Protein AF-A0A971LT02-F1 (afdb_monomer_lite)

Radius of gyration: 43.48 Å; chains: 1; bounding box: 93×45×174 Å

Sequence (520 aa):
MRKLTAHLLLLLALFTALALPALGEANARELEYAYLKASHAYLVTGEEVTIAVVVPDATGLTFEFNLYYTPDREQAQTFQGIDRQKQSDQGTYRFTPGQPGQYLVEVSVYDAAFRSLKLQSEPLYCYEPQAREDETTLPGKVIAIAREAGAQQLDGDFEMALWLHDWLTHNAEYDEPMTIHTPEGVLLRGEGVCESYALAYRILLHEVGIDNLYVTGYSRGQLHAWNLVRLGEDWVWVDPTWNDPVGGEEGYDYFGLNDDLLARDHDWSSSIVKPPSAQSLAYNLLLREGAQPFQDEAGLDLLLHAALGSQQPTLRYTYHGTDRHFDVHHSISQWMKQNSRLYFVDSYQDGGSRYAGQLSLTYQDMTGYTTFTDEASFTAHMDQLLSGKPAQVKMAYVGEDQFFDFGRFARDWLASNHRRHFISSYSYSYFPSSGEITLEYRDMTGYTSFASQQELDTLLAQALEDRPERLQLYYTGPDESFRLNRLLDDWLQAQRGVVGAAGGTYGSFEAALELSWRAP

Secondary structure (DSSP, 8-state):
-------------------PPPTT---TTT-S-BEEEESSSSEETTS-EEEEEE-S--TT-EEEEEEEEES-SSS---PEEEEEEEEES--EEEE---SSEEEEEEEEEE-TT--EEEEEPPPEEEE-GGGGG-TTSHHHHHHHHHHHHHHT---SHHHHHHHHHHHHHHS-EE-TT----STHIIIIISEE-HHHHHHHHHHHHHHTT--EEEEEEEETTEEEEEEEEEETTEEEEE-HHHHS-TTS----TTEEE-HHHHTTTEE-TT-SSBPPP----TT-HHHHTTPEEE-SHHHHHHHHHHHHHTT-SEEEEEE--S-TT--HHHHHHHHHHHHGGGGTEEEEEEEE-SSEEEEEEEE---TTPEEESSHHHHHHHHHHHHTT--SEEEEEE-SS-TT--HHHHHHHHHHHHTTTTTEEEEEEEEETTEEEEEEEE---TTPEEESSHHHHHHHHHHHHHH--SEEEEEE-SS-TT--HHHHHHHHHHHTTTTEEEEEEEE-SSEEEEEEEE---

Foldseek 3Di:
DDDDDDDDDDDDDPDPPPPPPPPDFDDQVPFLWWAWDKPALAAEAQDKIKIAIDTPDLPQKKKKKWKWWDQDAADDPDTDTDDIDPIDSDRMDMDGHHDFGWMKMKMWIAGPVRRTDIFIADTHGYDYPCLCVPCLHLNVLLVVVLVVLVVVVADFLLRSLVSLLCVQLVQADEPPVQRAQDLCQSRNVRYHHQNNSASVSSNNCVVNPWDKGWAWFFFQRHTHIFMWTQGPNFTFTARSRQQRDDPPFGRLLGWGHFPQQCVLGTDRVVISTGDNGGDDSPSRPLVVVPAAEAADLVRVLVQCCVCLVVPPQKHKHFYRHSHPPDAPVVSVVVSCLQCVLLSQWPDWDWDDDRGITMIGTDHDPCPQEDEDADPVRVVVVCVVVLVVVDQKHKYFHNYDDPQAAPVVSVVVVCVQQVLLSQWPDWDWDDDRGIIMIGTDGDDCVPEDEDADVVVVVVLLVVCLVVVDQKYKYFYRHRDPQAWVPVVVVVSCVVCVVFWPDWDFDDTRGITIIGTDTDDD

pLDDT: mean 90.92, std 13.29, range [29.22, 98.75]

Structure (mmCIF, N/CA/C/O backbone):
data_AF-A0A971LT02-F1
#
_entry.id   AF-A0A971LT02-F1
#
loop_
_atom_site.group_PDB
_atom_site.id
_atom_site.type_symbol
_atom_site.label_atom_id
_atom_site.label_alt_id
_atom_site.label_comp_id
_atom_site.label_asym_id
_atom_site.label_entity_id
_atom_site.label_seq_id
_atom_site.pdbx_PDB_ins_code
_atom_site.Cartn_x
_atom_site.Cartn_y
_atom_site.Cartn_z
_atom_site.occupancy
_atom_site.B_iso_or_equiv
_atom_site.auth_seq_id
_atom_site.auth_comp_id
_atom_site.auth_asym_id
_atom_site.auth_atom_id
_atom_site.pdbx_PDB_model_num
ATOM 1 N N . MET A 1 1 ? -18.877 27.291 -96.479 1.00 35.78 1 MET A N 1
ATOM 2 C CA . MET A 1 1 ? -18.669 25.975 -97.125 1.00 35.78 1 MET A CA 1
ATOM 3 C C . MET A 1 1 ? -18.198 24.973 -96.073 1.00 35.78 1 MET A C 1
ATOM 5 O O . MET A 1 1 ? -17.168 25.232 -95.481 1.00 35.78 1 MET A O 1
ATOM 9 N N . ARG A 1 2 ? -18.955 23.870 -95.897 1.00 35.94 2 ARG A N 1
ATOM 10 C CA . ARG A 1 2 ? -18.639 22.578 -95.219 1.00 35.94 2 ARG A CA 1
ATOM 11 C C . ARG A 1 2 ? -18.376 22.608 -93.690 1.00 35.94 2 ARG A C 1
ATOM 13 O O . ARG A 1 2 ? -17.389 23.172 -93.258 1.00 35.94 2 ARG A O 1
ATOM 20 N N . LYS A 1 3 ? -19.360 22.183 -92.870 1.00 34.78 3 LYS A N 1
ATOM 21 C CA . LYS A 1 3 ? -19.620 20.825 -92.279 1.00 34.78 3 LYS A CA 1
ATOM 22 C C . LYS A 1 3 ? -18.754 20.580 -91.015 1.00 34.78 3 LYS A C 1
ATOM 24 O O . LYS A 1 3 ? -17.547 20.542 -91.163 1.00 34.78 3 LYS A O 1
ATOM 29 N N . LEU A 1 4 ? -19.247 20.627 -89.766 1.00 39.59 4 LEU A N 1
ATOM 30 C CA . LEU A 1 4 ? -20.171 19.752 -88.993 1.00 39.59 4 LEU A CA 1
ATOM 31 C C . LEU A 1 4 ? -19.648 18.321 -88.717 1.00 39.59 4 LEU A C 1
ATOM 33 O O . LEU A 1 4 ? -19.693 17.512 -89.636 1.00 39.59 4 LEU A O 1
ATOM 37 N N . THR A 1 5 ? -19.244 18.050 -87.457 1.00 36.59 5 THR A N 1
ATOM 38 C CA . THR A 1 5 ? -19.287 16.776 -86.669 1.00 36.59 5 THR A CA 1
ATOM 39 C C . THR A 1 5 ? -18.706 17.057 -85.255 1.00 36.59 5 THR A C 1
ATOM 41 O O . THR A 1 5 ? -17.577 17.524 -85.186 1.00 36.59 5 THR A O 1
ATOM 44 N N . ALA A 1 6 ? -19.499 17.076 -84.161 1.00 35.03 6 ALA A N 1
ATOM 45 C CA . ALA A 1 6 ? -19.836 15.954 -83.235 1.00 35.03 6 ALA A CA 1
ATOM 46 C C . ALA A 1 6 ? -18.673 15.617 -82.254 1.00 35.03 6 ALA A C 1
ATOM 48 O O . ALA A 1 6 ? -17.568 15.462 -82.743 1.00 35.03 6 ALA A O 1
ATOM 49 N N . HIS A 1 7 ? -18.737 15.490 -80.913 1.00 36.12 7 HIS A N 1
ATOM 50 C CA . HIS A 1 7 ? -19.724 15.352 -79.810 1.00 36.12 7 HIS A CA 1
ATOM 51 C C . HIS A 1 7 ? -19.046 15.890 -78.510 1.00 36.12 7 HIS A C 1
ATOM 53 O O . HIS A 1 7 ? -17.826 15.849 -78.421 1.00 36.12 7 HIS A O 1
ATOM 59 N N . LEU A 1 8 ? -19.697 16.600 -77.579 1.00 31.38 8 LEU A N 1
ATOM 60 C CA . LEU A 1 8 ? -20.540 16.160 -76.445 1.00 31.38 8 LEU A CA 1
ATOM 61 C C . LEU A 1 8 ? -19.891 15.159 -75.445 1.00 31.38 8 LEU A C 1
ATOM 63 O O . LEU A 1 8 ? -19.626 14.021 -75.807 1.00 31.38 8 LEU A O 1
ATOM 67 N N . LEU A 1 9 ? -19.807 15.610 -74.176 1.00 31.17 9 LEU A N 1
ATOM 68 C CA . LEU A 1 9 ? -19.635 14.898 -72.886 1.00 31.17 9 LEU A CA 1
ATOM 69 C C . LEU A 1 9 ? -18.238 14.385 -72.469 1.00 31.17 9 LEU A C 1
ATOM 71 O O . LEU A 1 9 ? -17.838 13.285 -72.824 1.00 31.17 9 LEU A O 1
ATOM 75 N N . LEU A 1 10 ? -17.617 15.086 -71.508 1.00 29.22 10 LEU A N 1
ATOM 76 C CA . LEU A 1 10 ? -17.350 14.473 -70.199 1.00 29.22 10 LEU A CA 1
ATOM 77 C C . LEU A 1 10 ? -17.425 15.529 -69.082 1.00 29.22 10 LEU A C 1
ATOM 79 O O . LEU A 1 10 ? -16.586 16.418 -68.953 1.00 29.22 10 LEU A O 1
ATOM 83 N N . LEU A 1 11 ? -18.509 15.430 -68.320 1.00 31.59 11 LEU A N 1
ATOM 84 C CA . LEU A 1 11 ? -18.728 16.044 -67.019 1.00 31.59 11 LEU A CA 1
ATOM 85 C C . LEU A 1 11 ? -17.954 15.234 -65.965 1.00 31.59 11 LEU A C 1
ATOM 87 O O . LEU A 1 11 ? -17.916 14.012 -66.053 1.00 31.59 11 LEU A O 1
ATOM 91 N N . LEU A 1 12 ? -17.478 15.929 -64.930 1.00 37.66 12 LEU A N 1
ATOM 92 C CA . LEU A 1 12 ? -17.305 15.411 -63.567 1.00 37.66 12 LEU A CA 1
ATOM 93 C C . LEU A 1 12 ? -16.215 14.337 -63.334 1.00 37.66 12 LEU A C 1
ATOM 95 O O . LEU A 1 12 ? -16.473 13.142 -63.377 1.00 37.66 12 LEU A O 1
ATOM 99 N N . ALA A 1 13 ? -15.021 14.779 -62.931 1.00 34.62 13 ALA A N 1
ATOM 100 C CA . ALA A 1 13 ? -14.135 14.007 -62.050 1.00 34.62 13 ALA A CA 1
ATOM 101 C C . ALA A 1 13 ? -13.183 14.950 -61.291 1.00 34.62 13 ALA A C 1
ATOM 103 O O . ALA A 1 13 ? -11.966 14.868 -61.407 1.00 34.62 13 ALA A O 1
ATOM 104 N N . LEU A 1 14 ? -13.756 15.886 -60.530 1.00 39.66 14 LEU A N 1
ATOM 105 C CA . LEU A 1 14 ? -13.057 16.554 -59.431 1.00 39.66 14 LEU A CA 1
ATOM 106 C C . LEU A 1 14 ? -13.719 16.084 -58.130 1.00 39.66 14 LEU A C 1
ATOM 108 O O . LEU A 1 14 ? -14.476 16.806 -57.493 1.00 39.66 14 LEU A O 1
ATOM 112 N N . PHE A 1 15 ? -13.498 14.817 -57.795 1.00 38.84 15 PHE A N 1
ATOM 113 C CA . PHE A 1 15 ? -13.617 14.350 -56.422 1.00 38.84 15 PHE A CA 1
ATOM 114 C C . PHE A 1 15 ? -12.191 14.099 -55.958 1.00 38.84 15 PHE A C 1
ATOM 116 O O . PHE A 1 15 ? -11.559 13.115 -56.335 1.00 38.84 15 PHE A O 1
ATOM 123 N N . THR A 1 16 ? -11.669 15.033 -55.167 1.00 39.34 16 THR A N 1
ATOM 124 C CA . THR A 1 16 ? -10.639 14.727 -54.182 1.00 39.34 16 THR A CA 1
ATOM 125 C C . THR A 1 16 ? -11.177 13.575 -53.347 1.00 39.34 16 THR A C 1
ATOM 127 O O . THR A 1 16 ? -12.065 13.769 -52.515 1.00 39.34 16 THR A O 1
ATOM 130 N N . ALA A 1 17 ? -10.689 12.366 -53.607 1.00 37.88 17 ALA A N 1
ATOM 131 C CA . ALA A 1 17 ? -10.795 11.290 -52.648 1.00 37.88 17 ALA A CA 1
ATOM 132 C C . ALA A 1 17 ? -9.966 11.724 -51.433 1.00 37.88 17 ALA A C 1
ATOM 134 O O . ALA A 1 17 ? -8.758 11.518 -51.380 1.00 37.88 17 ALA A O 1
ATOM 135 N N . LEU A 1 18 ? -10.616 12.385 -50.472 1.00 42.81 18 LEU A N 1
ATOM 136 C CA . LEU A 1 18 ? -10.264 12.194 -49.075 1.00 42.81 18 LEU A CA 1
ATOM 137 C C . LEU A 1 18 ? -10.472 10.700 -48.844 1.00 42.81 18 LEU A C 1
ATOM 139 O O . LEU A 1 18 ? -11.602 10.247 -48.662 1.00 42.81 18 LEU A O 1
ATOM 143 N N . ALA A 1 19 ? -9.396 9.933 -49.005 1.00 43.91 19 ALA A N 1
ATOM 144 C CA . ALA A 1 19 ? -9.361 8.554 -48.577 1.00 43.91 19 ALA A CA 1
ATOM 145 C C . ALA A 1 19 ? -9.644 8.584 -47.074 1.00 43.91 19 ALA A C 1
ATOM 147 O O . ALA A 1 19 ? -8.804 8.987 -46.273 1.00 43.91 19 ALA A O 1
ATOM 148 N N . LEU A 1 20 ? -10.877 8.244 -46.705 1.00 45.66 20 LEU A N 1
ATOM 149 C CA . LEU A 1 20 ? -11.132 7.687 -45.388 1.00 45.66 20 LEU A CA 1
ATOM 150 C C . LEU A 1 20 ? -10.167 6.500 -45.265 1.00 45.66 20 LEU A C 1
ATOM 152 O O . LEU A 1 20 ? -10.163 5.682 -46.194 1.00 45.66 20 LEU A O 1
ATOM 156 N N . PRO A 1 21 ? -9.326 6.421 -44.216 1.00 42.44 21 PRO A N 1
ATOM 157 C CA . PRO A 1 21 ? -8.457 5.267 -44.043 1.00 42.44 21 PRO A CA 1
ATOM 158 C C . PRO A 1 21 ? -9.339 4.023 -44.093 1.00 42.44 21 PRO A C 1
ATOM 160 O O . PRO A 1 21 ? -10.417 3.987 -43.484 1.00 42.44 21 PRO A O 1
ATOM 163 N N . ALA A 1 22 ? -8.935 3.050 -44.907 1.00 49.59 22 ALA A N 1
ATOM 164 C CA . ALA A 1 22 ? -9.653 1.793 -44.984 1.00 49.59 22 ALA A CA 1
ATOM 165 C C . ALA A 1 22 ? -9.734 1.216 -43.564 1.00 49.59 22 ALA A C 1
ATOM 167 O O . ALA A 1 22 ? -8.750 1.238 -42.825 1.00 49.59 22 ALA A O 1
ATOM 168 N N . LEU A 1 23 ? -10.915 0.736 -43.165 1.00 44.09 23 LEU A N 1
ATOM 169 C CA . LEU A 1 23 ? -11.088 -0.031 -41.932 1.00 44.09 23 LEU A CA 1
ATOM 170 C C . LEU A 1 23 ? -10.032 -1.151 -41.919 1.00 44.09 23 LEU A C 1
ATOM 172 O O . LEU A 1 23 ? -10.142 -2.089 -42.706 1.00 44.09 23 LEU A O 1
ATOM 176 N N . GLY A 1 24 ? -9.000 -1.014 -41.080 1.00 59.34 24 GLY A N 1
ATOM 177 C CA . GLY A 1 24 ? -7.884 -1.962 -40.978 1.00 59.34 24 GLY A CA 1
ATOM 178 C C . GLY A 1 24 ? -6.489 -1.440 -41.355 1.00 59.34 24 GLY A C 1
ATOM 179 O O . GLY A 1 24 ? -5.542 -2.209 -41.249 1.00 59.34 24 GLY A O 1
ATOM 180 N N . GLU A 1 25 ? -6.311 -0.180 -41.771 1.00 70.56 25 GLU A N 1
ATOM 181 C CA . GLU A 1 25 ? -4.960 0.397 -41.909 1.00 70.56 25 GLU A CA 1
ATOM 182 C C . GLU A 1 25 ? -4.381 0.796 -40.543 1.00 70.56 25 GLU A C 1
ATOM 184 O O . GLU A 1 25 ? -5.014 1.537 -39.785 1.00 70.56 25 GLU A O 1
ATOM 189 N N . ALA A 1 26 ? -3.160 0.337 -40.247 1.00 81.75 26 ALA A N 1
ATOM 190 C CA . ALA A 1 26 ? -2.433 0.716 -39.040 1.00 81.75 26 ALA A CA 1
ATOM 191 C C . ALA A 1 26 ? -2.307 2.247 -38.932 1.00 81.75 26 ALA A C 1
ATOM 193 O O . ALA A 1 26 ? -2.040 2.944 -39.915 1.00 81.75 26 ALA A O 1
ATOM 194 N N . ASN A 1 27 ? -2.501 2.779 -37.725 1.00 91.50 27 ASN A N 1
ATOM 195 C CA . ASN A 1 27 ? -2.285 4.188 -37.419 1.00 91.50 27 ASN A CA 1
ATOM 196 C C . ASN A 1 27 ? -1.103 4.307 -36.463 1.00 91.50 27 ASN A C 1
ATOM 198 O O . ASN A 1 27 ? -1.223 3.960 -35.289 1.00 91.50 27 ASN A O 1
ATOM 202 N N . ALA A 1 28 ? 0.024 4.826 -36.956 1.00 92.12 28 ALA A N 1
ATOM 203 C CA . ALA A 1 28 ? 1.266 4.885 -36.184 1.00 92.12 28 ALA A CA 1
ATOM 204 C C . ALA A 1 28 ? 1.113 5.664 -34.862 1.00 92.12 28 ALA A C 1
ATOM 206 O O . ALA A 1 28 ? 1.788 5.355 -33.887 1.00 92.12 28 ALA A O 1
ATOM 207 N N . ARG A 1 29 ? 0.199 6.645 -34.794 1.00 91.88 29 ARG A N 1
ATOM 208 C CA . ARG A 1 29 ? -0.047 7.454 -33.582 1.00 91.88 29 ARG A CA 1
ATOM 209 C C . ARG A 1 29 ? -0.975 6.781 -32.571 1.00 91.88 29 ARG A C 1
ATOM 211 O O . ARG A 1 29 ? -0.950 7.120 -31.390 1.00 91.88 29 ARG A O 1
ATOM 218 N N . GLU A 1 30 ? -1.790 5.839 -33.030 1.00 93.19 30 GLU A N 1
ATOM 219 C CA . GLU A 1 30 ? -2.814 5.160 -32.226 1.00 93.19 30 GLU A CA 1
ATOM 220 C C . GLU A 1 30 ? -2.427 3.718 -31.876 1.00 93.19 30 GLU A C 1
ATOM 222 O O . GLU A 1 30 ? -3.235 3.014 -31.283 1.00 93.19 30 GLU A O 1
ATOM 227 N N . LEU A 1 31 ? -1.195 3.286 -32.186 1.00 95.12 31 LEU A N 1
ATOM 228 C CA . LEU A 1 31 ? -0.654 1.989 -31.756 1.00 95.12 31 LEU A CA 1
ATOM 229 C C . LEU A 1 31 ? -0.869 1.793 -30.258 1.00 95.12 31 LEU A C 1
ATOM 231 O O . LEU A 1 31 ? -0.596 2.716 -29.505 1.00 95.12 31 LEU A O 1
ATOM 235 N N . GLU A 1 32 ? -1.328 0.626 -29.818 1.00 95.31 32 GLU A N 1
ATOM 236 C CA . GLU A 1 32 ? -1.557 0.363 -28.390 1.00 95.31 32 GLU A CA 1
ATOM 237 C C . GLU A 1 32 ? -0.274 0.570 -27.572 1.00 95.31 32 GLU A C 1
ATOM 239 O O . GLU A 1 32 ? -0.265 1.342 -26.618 1.00 95.31 32 GLU A O 1
ATOM 244 N N . TYR A 1 33 ? 0.831 -0.008 -28.046 1.00 97.38 33 TYR A N 1
ATOM 245 C CA . TYR A 1 33 ? 2.179 0.208 -27.534 1.00 97.38 33 TYR A CA 1
ATOM 246 C C . TYR A 1 33 ? 3.191 0.296 -28.681 1.00 97.38 33 TYR A C 1
ATOM 248 O O . TYR A 1 33 ? 2.950 -0.176 -29.795 1.00 97.38 33 TYR A O 1
ATOM 256 N N . ALA A 1 34 ? 4.330 0.921 -28.411 1.00 98.19 34 ALA A N 1
ATOM 257 C CA . ALA A 1 34 ? 5.458 1.026 -29.321 1.00 98.19 34 ALA A CA 1
ATOM 258 C C . ALA A 1 34 ? 6.726 1.372 -28.529 1.00 98.19 34 ALA A C 1
ATOM 260 O O . ALA A 1 34 ? 6.817 2.449 -27.942 1.00 98.19 34 ALA A O 1
ATOM 261 N N . TYR A 1 35 ? 7.714 0.484 -28.508 1.00 98.12 35 TYR A N 1
ATOM 262 C CA . TYR A 1 35 ? 8.966 0.704 -27.775 1.00 98.12 35 TYR A CA 1
ATOM 263 C C . TYR A 1 35 ? 10.154 0.044 -28.477 1.00 98.12 35 TYR A C 1
ATOM 265 O O . TYR A 1 35 ? 9.989 -0.686 -29.458 1.00 98.12 35 TYR A O 1
ATOM 273 N N . LEU A 1 36 ? 11.364 0.327 -27.994 1.00 97.88 36 LEU A N 1
ATOM 274 C CA . LEU A 1 36 ? 12.599 -0.245 -28.521 1.00 97.88 36 LEU A CA 1
ATOM 275 C C . LEU A 1 36 ? 13.114 -1.337 -27.582 1.00 97.88 36 LEU A C 1
ATOM 277 O O . LEU A 1 36 ? 13.186 -1.137 -26.374 1.00 97.88 36 LEU A O 1
ATOM 281 N N . LYS A 1 37 ? 13.498 -2.487 -28.141 1.00 96.88 37 LYS A N 1
ATOM 282 C CA . LYS A 1 37 ? 14.167 -3.571 -27.415 1.00 96.88 37 LYS A CA 1
ATOM 283 C C . LYS A 1 37 ? 15.601 -3.706 -27.911 1.00 96.88 37 LYS A C 1
ATOM 285 O O . LYS A 1 37 ? 15.829 -4.042 -29.075 1.00 96.88 37 LYS A O 1
ATOM 290 N N . ALA A 1 38 ? 16.555 -3.441 -27.023 1.00 96.19 38 ALA A N 1
ATOM 291 C CA . ALA A 1 38 ? 17.975 -3.640 -27.277 1.00 96.19 38 ALA A CA 1
ATOM 292 C C . ALA A 1 38 ? 18.403 -5.076 -26.938 1.00 96.19 38 ALA A C 1
ATOM 294 O O . ALA A 1 38 ? 17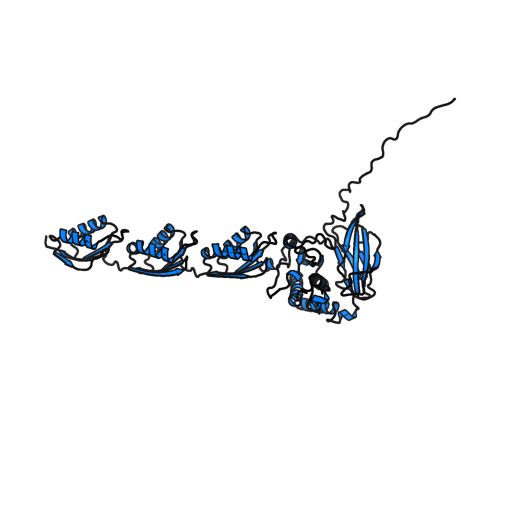.924 -5.674 -25.971 1.00 96.19 38 ALA A O 1
ATOM 295 N N . SER A 1 39 ? 19.334 -5.624 -27.723 1.00 96.56 39 SER A N 1
ATOM 296 C CA . SER A 1 39 ? 19.889 -6.963 -27.490 1.00 96.56 39 SER A CA 1
ATOM 297 C C . SER A 1 39 ? 20.814 -7.052 -26.271 1.00 96.56 39 SER A C 1
ATOM 299 O O . SER A 1 39 ? 21.083 -8.156 -25.815 1.00 96.56 39 SER A O 1
ATOM 301 N N . HIS A 1 40 ? 21.296 -5.921 -25.752 1.00 93.31 40 HIS A N 1
ATOM 302 C CA . HIS A 1 40 ? 22.217 -5.848 -24.617 1.00 93.31 40 HIS A CA 1
ATOM 303 C C . HIS A 1 40 ? 21.789 -4.738 -23.647 1.00 93.31 40 HIS A C 1
ATOM 305 O O . HIS A 1 40 ? 21.244 -3.724 -24.088 1.00 93.31 40 HIS A O 1
ATOM 311 N N . ALA A 1 41 ? 22.050 -4.926 -22.349 1.00 90.00 41 ALA A N 1
ATOM 312 C CA . ALA A 1 41 ? 21.754 -3.951 -21.294 1.00 90.00 41 ALA A CA 1
ATOM 313 C C . ALA A 1 41 ? 22.673 -2.718 -21.361 1.00 90.00 41 ALA A C 1
ATOM 315 O O . ALA A 1 41 ? 22.250 -1.587 -21.153 1.00 90.00 41 ALA A O 1
ATOM 316 N N . TYR A 1 42 ? 23.936 -2.954 -21.701 1.00 95.31 42 TYR A N 1
ATOM 317 C CA . TYR A 1 42 ? 24.972 -1.969 -21.990 1.00 95.31 42 TYR A CA 1
ATOM 318 C C . TYR A 1 42 ? 25.759 -2.457 -23.211 1.00 95.31 42 TYR A C 1
ATOM 320 O O . TYR A 1 42 ? 25.639 -3.610 -23.626 1.00 95.31 42 TYR A O 1
ATOM 328 N N . LEU A 1 43 ? 26.562 -1.591 -23.819 1.00 97.06 43 LEU A N 1
ATOM 329 C CA . LEU A 1 43 ? 27.290 -1.919 -25.041 1.00 97.06 43 LEU A CA 1
ATOM 330 C C . LEU A 1 43 ? 28.758 -2.235 -24.753 1.00 97.06 43 LEU A C 1
ATOM 332 O O . LEU A 1 43 ? 29.376 -1.663 -23.852 1.00 97.06 43 LEU A O 1
ATOM 336 N N . VAL A 1 44 ? 29.350 -3.078 -25.594 1.00 97.44 44 VAL A N 1
ATOM 337 C CA . VAL A 1 44 ? 30.790 -3.339 -25.603 1.00 97.44 44 VAL A CA 1
ATOM 338 C C . VAL A 1 44 ? 31.342 -3.130 -27.003 1.00 97.44 44 VAL A C 1
ATOM 340 O O . VAL A 1 44 ? 30.727 -3.533 -27.992 1.00 97.44 44 VAL A O 1
ATOM 343 N N . THR A 1 45 ? 32.481 -2.447 -27.092 1.00 97.81 45 THR A N 1
ATOM 344 C CA . THR A 1 45 ? 33.137 -2.153 -28.369 1.00 97.81 45 THR A CA 1
ATOM 345 C C . THR A 1 45 ? 33.401 -3.438 -29.158 1.00 97.81 45 THR A C 1
ATOM 347 O O . THR A 1 45 ? 33.851 -4.453 -28.626 1.00 97.81 45 THR A O 1
ATOM 350 N N . GLY A 1 46 ? 33.096 -3.406 -30.457 1.00 97.31 46 GLY A N 1
ATOM 351 C CA . GLY A 1 46 ? 33.289 -4.552 -31.351 1.00 97.31 46 GLY A CA 1
ATOM 352 C C . GLY A 1 46 ? 32.193 -5.627 -31.317 1.00 97.31 46 GLY A C 1
ATOM 353 O O . GLY A 1 46 ? 32.235 -6.525 -32.158 1.00 97.31 46 GLY A O 1
ATOM 354 N N . GLU A 1 47 ? 31.195 -5.536 -30.434 1.00 97.62 47 GLU A N 1
ATOM 355 C CA . GLU A 1 47 ? 30.058 -6.469 -30.403 1.00 97.62 47 GLU A CA 1
ATOM 356 C C . GLU A 1 47 ? 28.857 -5.936 -31.194 1.00 97.62 47 GLU A C 1
ATOM 358 O O . GLU A 1 47 ? 28.515 -4.759 -31.121 1.00 97.62 47 GLU A O 1
ATOM 363 N N . GLU A 1 48 ? 28.202 -6.783 -31.993 1.00 97.94 48 GLU A N 1
ATOM 364 C CA . GLU A 1 48 ? 27.010 -6.367 -32.741 1.00 97.94 48 GLU A CA 1
ATOM 365 C C . GLU A 1 48 ? 25.817 -6.161 -31.799 1.00 97.94 48 GLU A C 1
ATOM 367 O O . GLU A 1 48 ? 25.461 -7.033 -31.009 1.00 97.94 48 GLU A O 1
ATOM 372 N N . VAL A 1 49 ? 25.157 -5.016 -31.934 1.00 98.00 49 VAL A N 1
ATOM 373 C CA . VAL A 1 49 ? 23.958 -4.633 -31.192 1.00 98.00 49 VAL A CA 1
ATOM 374 C C . VAL A 1 49 ? 22.778 -4.639 -32.150 1.00 98.00 49 VAL A C 1
ATOM 376 O O . VAL A 1 49 ? 22.862 -4.096 -33.251 1.00 98.00 49 VAL A O 1
ATOM 379 N N . THR A 1 50 ? 21.661 -5.230 -31.729 1.00 98.31 50 THR A N 1
ATOM 380 C CA . THR A 1 50 ? 20.384 -5.138 -32.448 1.00 98.31 50 THR A CA 1
ATOM 381 C C . THR A 1 50 ? 19.393 -4.317 -31.636 1.00 98.31 50 THR A C 1
ATOM 383 O O . THR A 1 50 ? 19.172 -4.603 -30.460 1.00 98.31 50 THR A O 1
ATOM 386 N N . ILE A 1 51 ? 18.764 -3.338 -32.283 1.00 98.12 51 ILE A N 1
ATOM 387 C CA . ILE A 1 51 ? 17.601 -2.612 -31.772 1.00 98.12 51 ILE A CA 1
ATOM 388 C C . ILE A 1 51 ? 16.385 -3.040 -32.586 1.00 98.12 51 ILE A C 1
ATOM 390 O O . ILE A 1 51 ? 16.388 -2.921 -33.812 1.00 98.12 51 ILE A O 1
ATOM 394 N N . ALA A 1 52 ? 15.352 -3.542 -31.918 1.00 98.25 52 ALA A N 1
ATOM 395 C CA . ALA A 1 52 ? 14.091 -3.930 -32.538 1.00 98.25 52 ALA A CA 1
ATOM 396 C C . ALA A 1 52 ? 12.958 -3.005 -32.083 1.00 98.25 52 ALA A C 1
ATOM 398 O O . ALA A 1 52 ? 12.855 -2.688 -30.899 1.00 98.25 52 ALA A O 1
ATOM 399 N N . VAL A 1 53 ? 12.097 -2.601 -33.015 1.00 98.44 53 VAL A N 1
ATOM 400 C CA . VAL A 1 53 ? 10.840 -1.916 -32.700 1.00 98.44 53 VAL A CA 1
ATOM 401 C C . VAL A 1 53 ? 9.797 -2.965 -32.342 1.00 98.44 53 VAL A C 1
ATOM 403 O O . VAL A 1 53 ? 9.549 -3.889 -33.119 1.00 98.44 53 VAL A O 1
ATOM 406 N N . VAL A 1 54 ? 9.178 -2.815 -31.176 1.00 98.19 54 VAL A N 1
ATOM 407 C CA . VAL A 1 54 ? 8.131 -3.712 -30.685 1.00 98.19 54 VAL A CA 1
ATOM 408 C C . VAL A 1 54 ? 6.795 -2.981 -30.720 1.00 98.19 54 VAL A C 1
ATOM 410 O O . VAL A 1 54 ? 6.645 -1.936 -30.095 1.00 98.19 54 VAL A O 1
ATOM 413 N N . VAL A 1 55 ? 5.841 -3.531 -31.473 1.00 97.38 55 VAL A N 1
ATOM 414 C CA . VAL A 1 55 ? 4.478 -3.013 -31.694 1.00 97.38 55 VAL A CA 1
ATOM 415 C C . VAL A 1 55 ? 3.482 -4.186 -31.745 1.00 97.38 55 VAL A C 1
ATOM 417 O O . VAL A 1 55 ? 3.925 -5.316 -31.967 1.00 97.38 55 VAL A O 1
ATOM 420 N N . PRO A 1 56 ? 2.164 -3.960 -31.567 1.00 95.50 56 PRO A N 1
ATOM 421 C CA . PRO A 1 56 ? 1.153 -5.019 -31.657 1.00 95.50 56 PRO A CA 1
ATOM 422 C C . PRO A 1 56 ? 1.118 -5.714 -33.021 1.00 95.50 56 PRO A C 1
ATOM 424 O O . PRO A 1 56 ? 1.058 -6.938 -33.104 1.00 95.50 56 PRO A O 1
ATOM 427 N N . ASP A 1 57 ? 1.178 -4.923 -34.094 1.00 93.12 57 ASP A N 1
ATOM 428 C CA . ASP A 1 57 ? 1.220 -5.391 -35.477 1.00 93.12 57 ASP A CA 1
ATOM 429 C C . ASP A 1 57 ? 2.081 -4.432 -36.307 1.00 93.12 57 ASP A C 1
ATOM 431 O O . ASP A 1 57 ? 1.837 -3.225 -36.346 1.00 93.12 57 ASP A O 1
ATOM 435 N N . ALA A 1 58 ? 3.114 -4.971 -36.954 1.00 93.38 58 ALA A N 1
ATOM 436 C CA . ALA A 1 58 ? 4.019 -4.210 -37.813 1.00 93.38 58 ALA A CA 1
ATOM 437 C C . ALA A 1 58 ? 3.530 -4.121 -39.271 1.00 93.38 58 ALA A C 1
ATOM 439 O O . ALA A 1 58 ? 4.166 -3.464 -40.098 1.00 93.38 58 ALA A O 1
ATOM 440 N N . THR A 1 59 ? 2.424 -4.787 -39.614 1.00 92.62 59 THR A N 1
ATOM 441 C CA . THR A 1 59 ? 1.902 -4.849 -40.981 1.00 92.62 59 THR A CA 1
ATOM 442 C C . THR A 1 59 ? 1.587 -3.452 -41.514 1.00 92.62 59 THR A C 1
ATOM 444 O O . THR A 1 59 ? 0.783 -2.710 -40.956 1.00 92.62 59 THR A O 1
ATOM 447 N N . GLY A 1 60 ? 2.220 -3.088 -42.633 1.00 91.81 60 GLY A N 1
ATOM 448 C CA . GLY A 1 60 ? 2.028 -1.783 -43.273 1.00 91.81 60 GLY A CA 1
ATOM 449 C C . GLY A 1 60 ? 2.758 -0.619 -42.595 1.00 91.81 60 GLY A C 1
ATOM 450 O O . GLY A 1 60 ? 2.608 0.518 -43.047 1.00 91.81 60 GLY A O 1
ATOM 451 N N . LEU A 1 61 ? 3.558 -0.882 -41.556 1.00 96.75 61 LEU A N 1
ATOM 452 C CA . LEU A 1 61 ? 4.447 0.106 -40.954 1.00 96.75 61 LEU A CA 1
ATOM 453 C C . LEU A 1 61 ? 5.817 0.106 -41.638 1.00 96.75 61 LEU A C 1
ATOM 455 O O . LEU A 1 61 ? 6.291 -0.904 -42.157 1.00 96.75 61 LEU A O 1
ATOM 459 N N . THR A 1 62 ? 6.467 1.264 -41.615 1.00 97.88 62 THR A N 1
ATOM 460 C CA . THR A 1 62 ? 7.859 1.429 -42.048 1.00 97.88 62 THR A CA 1
ATOM 461 C C . THR A 1 62 ? 8.642 2.229 -41.017 1.00 97.88 62 THR A C 1
ATOM 463 O O . THR A 1 62 ? 8.076 3.020 -40.264 1.00 97.88 62 THR A O 1
ATOM 466 N N . PHE A 1 63 ? 9.953 2.024 -40.982 1.00 98.31 63 PHE A N 1
ATOM 467 C CA . PHE A 1 63 ? 10.819 2.449 -39.892 1.00 98.31 63 PHE A CA 1
ATOM 468 C C . PHE A 1 63 ? 12.062 3.137 -40.441 1.00 98.31 63 PHE A C 1
ATOM 470 O O . PHE A 1 63 ? 12.718 2.627 -41.352 1.00 98.31 63 PHE A O 1
ATOM 477 N N . GLU A 1 64 ? 12.391 4.290 -39.871 1.00 98.50 64 GLU A N 1
ATOM 478 C CA . GLU A 1 64 ? 13.647 4.998 -40.103 1.00 98.50 64 GLU A CA 1
ATOM 479 C C . GLU A 1 64 ? 14.407 5.126 -38.786 1.00 98.50 64 GLU A C 1
ATOM 481 O O . GLU A 1 64 ? 13.853 5.654 -37.824 1.00 98.50 64 GLU A O 1
ATOM 486 N N . PHE A 1 65 ? 15.666 4.683 -38.764 1.00 98.69 65 PHE A N 1
ATOM 487 C CA . PHE A 1 65 ? 16.517 4.715 -37.575 1.00 98.69 65 PHE A CA 1
ATOM 488 C C . PHE A 1 65 ? 17.643 5.724 -37.755 1.00 98.69 65 PHE A C 1
ATOM 490 O O . PHE A 1 65 ? 18.276 5.768 -38.812 1.00 98.69 65 PHE A O 1
ATOM 497 N N . ASN A 1 66 ? 17.934 6.477 -36.701 1.00 98.38 66 ASN A N 1
ATOM 498 C CA . ASN A 1 66 ? 19.099 7.344 -36.603 1.00 98.38 66 ASN A CA 1
ATOM 499 C C . ASN A 1 66 ? 19.905 6.936 -35.368 1.00 98.38 66 ASN A C 1
ATOM 501 O O . ASN A 1 66 ? 19.352 6.826 -34.273 1.00 98.38 66 ASN A O 1
ATOM 505 N N . LEU A 1 67 ? 21.203 6.713 -35.557 1.00 98.31 67 LEU A N 1
ATOM 506 C CA . LEU A 1 67 ? 22.141 6.415 -34.484 1.00 98.31 67 LEU A CA 1
ATOM 507 C C . LEU A 1 67 ? 22.932 7.669 -34.153 1.00 98.31 67 LEU A C 1
ATOM 509 O O . LEU A 1 67 ? 23.525 8.300 -35.036 1.00 98.31 67 LEU A O 1
ATOM 513 N N . TYR A 1 68 ? 22.994 7.978 -32.868 1.00 96.50 68 TYR A N 1
ATOM 514 C CA . TYR A 1 68 ? 23.792 9.066 -32.351 1.00 96.50 68 TYR A CA 1
ATOM 515 C C . TYR A 1 68 ? 24.841 8.572 -31.364 1.00 96.50 68 TYR A C 1
ATOM 517 O O . TYR A 1 68 ? 24.677 7.530 -30.732 1.00 96.50 68 TYR A O 1
ATOM 525 N N . TYR A 1 69 ? 25.908 9.352 -31.226 1.00 95.94 69 TYR A N 1
ATOM 526 C CA . TYR A 1 69 ? 27.030 9.068 -30.344 1.00 95.94 69 TYR A CA 1
ATOM 527 C C . TYR A 1 69 ? 27.524 10.330 -29.633 1.00 95.94 69 TYR A C 1
ATOM 529 O O . TYR A 1 69 ? 27.528 11.423 -30.209 1.00 95.94 69 TYR A O 1
ATOM 537 N N . THR A 1 70 ? 28.005 10.152 -28.405 1.00 93.81 70 THR A N 1
ATOM 538 C CA . THR A 1 70 ? 28.827 11.126 -27.683 1.00 93.81 70 THR A CA 1
ATOM 539 C C . THR A 1 70 ? 29.977 10.412 -26.954 1.00 93.81 70 THR A C 1
ATOM 541 O O . THR A 1 70 ? 29.771 9.325 -26.405 1.00 93.81 70 THR A O 1
ATOM 544 N N . PRO A 1 71 ? 31.201 10.979 -26.943 1.00 90.94 71 PRO A N 1
ATOM 545 C CA . PRO A 1 71 ? 32.303 10.448 -26.140 1.00 90.94 71 PRO A CA 1
ATOM 546 C C . PRO A 1 71 ? 32.147 10.751 -24.645 1.00 90.94 71 PRO A C 1
ATOM 548 O O . PRO A 1 71 ? 32.789 10.099 -23.825 1.00 90.94 71 PRO A O 1
ATOM 551 N N . ASP A 1 72 ? 31.328 11.746 -24.294 1.00 82.12 72 ASP A N 1
ATOM 552 C CA . ASP A 1 72 ? 31.050 12.110 -22.909 1.00 82.12 72 ASP A CA 1
ATOM 553 C C . ASP A 1 72 ? 30.108 11.083 -22.273 1.00 82.12 72 ASP A C 1
ATOM 555 O O . ASP A 1 72 ? 29.106 10.689 -22.869 1.00 82.12 72 ASP A O 1
ATOM 559 N N . ARG A 1 73 ? 30.445 10.644 -21.063 1.00 74.31 73 ARG A N 1
ATOM 560 C CA . ARG A 1 73 ? 29.638 9.704 -20.287 1.00 74.31 73 ARG A CA 1
ATOM 561 C C . ARG A 1 73 ? 28.863 10.360 -19.153 1.00 74.31 73 ARG A C 1
ATOM 563 O O . ARG A 1 73 ? 28.007 9.683 -18.598 1.00 74.31 73 ARG A O 1
ATOM 570 N N . GLU A 1 74 ? 29.140 11.619 -18.819 1.00 67.56 74 GLU A N 1
ATOM 571 C CA . GLU A 1 74 ? 28.631 12.247 -17.598 1.00 67.56 74 GLU A CA 1
ATOM 572 C C . GLU A 1 74 ? 27.876 13.567 -17.827 1.00 67.56 74 GLU A C 1
ATOM 574 O O . GLU A 1 74 ? 26.925 13.807 -17.088 1.00 67.56 74 GLU A O 1
ATOM 579 N N . GLN A 1 75 ? 28.237 14.434 -18.793 1.00 61.56 75 GLN A N 1
ATOM 580 C CA . GLN A 1 75 ? 27.744 15.832 -18.763 1.00 61.56 75 GLN A CA 1
ATOM 581 C C . GLN A 1 75 ? 27.334 16.519 -20.084 1.00 61.56 75 GLN A C 1
ATOM 583 O O . GLN A 1 75 ? 27.008 17.709 -20.056 1.00 61.56 75 GLN A O 1
ATOM 588 N N . ALA A 1 76 ? 27.227 15.837 -21.229 1.00 54.22 76 ALA A N 1
ATOM 589 C CA . ALA A 1 76 ? 26.849 16.502 -22.484 1.00 54.22 76 ALA A CA 1
ATOM 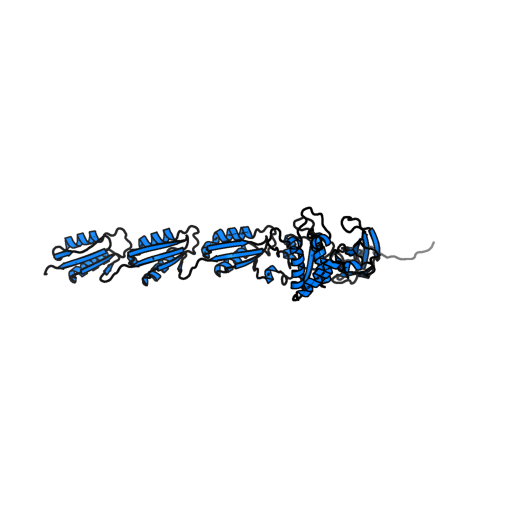590 C C . ALA A 1 76 ? 25.597 15.917 -23.147 1.00 54.22 76 ALA A C 1
ATOM 592 O O . ALA A 1 76 ? 25.620 14.846 -23.743 1.00 54.22 76 ALA A O 1
ATOM 593 N N . GLN A 1 77 ? 24.536 16.729 -23.190 1.00 58.66 77 GLN A N 1
ATOM 594 C CA . GLN A 1 77 ? 23.315 16.506 -23.981 1.00 58.66 77 GLN A CA 1
ATOM 595 C C . GLN A 1 77 ? 23.538 16.586 -25.508 1.00 58.66 77 GLN A C 1
ATOM 597 O O . GLN A 1 77 ? 22.584 16.576 -26.287 1.00 58.66 77 GLN A O 1
ATOM 602 N N . THR A 1 78 ? 24.782 16.721 -25.979 1.00 78.88 78 THR A N 1
ATOM 603 C CA . THR A 1 78 ? 25.081 16.900 -27.404 1.00 78.88 78 THR A CA 1
ATOM 604 C C . THR A 1 78 ? 25.505 15.591 -28.047 1.00 78.88 78 THR A C 1
ATOM 606 O O . THR A 1 78 ? 26.688 15.276 -28.159 1.00 78.88 78 THR A O 1
ATOM 609 N N . PHE A 1 79 ? 24.509 14.859 -28.521 1.00 89.19 79 PHE A N 1
ATOM 610 C CA . PHE A 1 79 ? 24.673 13.687 -29.366 1.00 89.19 79 PHE A CA 1
ATOM 611 C C . PHE A 1 79 ? 24.936 14.088 -30.828 1.00 89.19 79 PHE A C 1
ATOM 613 O O . PHE A 1 79 ? 24.270 14.970 -31.374 1.00 89.19 79 PHE A O 1
ATOM 620 N N . GLN A 1 80 ? 25.897 13.432 -31.485 1.00 93.00 80 GLN A N 1
ATOM 621 C CA . GLN A 1 80 ? 26.165 13.598 -32.917 1.00 93.00 80 GLN A CA 1
ATOM 622 C C . GLN A 1 80 ? 25.595 12.418 -33.698 1.00 93.00 80 GLN A C 1
ATOM 624 O O . GLN A 1 80 ? 25.854 11.273 -33.347 1.00 93.00 80 GLN A O 1
ATOM 629 N N . GLY A 1 81 ? 24.842 12.686 -34.767 1.00 95.94 81 GLY A N 1
ATOM 630 C CA . GLY A 1 81 ? 24.351 11.632 -35.657 1.00 95.94 81 GLY A CA 1
ATOM 631 C C . GLY A 1 81 ? 25.510 10.995 -36.423 1.00 95.94 81 GLY A C 1
ATOM 632 O O . GLY A 1 81 ? 26.231 11.700 -37.131 1.00 95.94 81 GLY A O 1
ATOM 633 N N . ILE A 1 82 ? 25.686 9.683 -36.276 1.00 96.94 82 ILE A N 1
ATOM 634 C CA . ILE A 1 82 ? 26.807 8.931 -36.860 1.00 96.94 82 ILE A CA 1
ATOM 635 C C . ILE A 1 82 ? 26.374 7.899 -37.902 1.00 96.94 82 ILE A C 1
ATOM 637 O O . ILE A 1 82 ? 27.185 7.536 -38.750 1.00 96.94 82 ILE A O 1
ATOM 641 N N . ASP A 1 83 ? 25.115 7.454 -37.876 1.00 97.69 83 ASP A N 1
ATOM 642 C CA . ASP A 1 83 ? 24.574 6.529 -38.872 1.00 97.69 83 ASP A CA 1
ATOM 643 C C . ASP A 1 83 ? 23.049 6.673 -39.023 1.00 97.69 83 ASP A C 1
ATOM 645 O O . ASP A 1 83 ? 22.369 7.238 -38.160 1.00 97.69 83 ASP A O 1
ATOM 649 N N . ARG A 1 84 ? 22.513 6.189 -40.148 1.00 97.56 84 ARG A N 1
ATOM 650 C CA . ARG A 1 84 ? 21.081 6.202 -40.458 1.00 97.56 84 ARG A CA 1
ATOM 651 C C . ARG A 1 84 ? 20.679 5.020 -41.335 1.00 97.56 84 ARG A C 1
ATOM 653 O O . ARG A 1 84 ? 21.139 4.891 -42.472 1.00 97.56 84 ARG A O 1
ATOM 660 N N . GLN A 1 85 ? 19.674 4.273 -40.885 1.00 97.56 85 GLN A N 1
ATOM 661 C CA . GLN A 1 85 ? 18.901 3.371 -41.737 1.00 97.56 85 GLN A CA 1
ATOM 662 C C . GLN A 1 85 ? 17.708 4.134 -42.307 1.00 97.56 85 GLN A C 1
ATOM 664 O O . GLN A 1 85 ? 16.808 4.542 -41.576 1.00 97.56 85 GLN A O 1
ATOM 669 N N . LYS A 1 86 ? 17.701 4.333 -43.629 1.00 96.75 86 LYS A N 1
ATOM 670 C CA . LYS A 1 86 ? 16.577 4.972 -44.329 1.00 96.75 86 LYS A CA 1
ATOM 671 C C . LYS A 1 86 ? 15.283 4.182 -44.124 1.00 96.75 86 LYS A C 1
ATOM 673 O O . LYS A 1 86 ? 15.325 2.963 -43.969 1.00 96.75 86 LYS A O 1
ATOM 678 N N . GLN A 1 87 ? 14.156 4.890 -44.210 1.00 95.56 87 GLN A N 1
ATOM 679 C CA . GLN A 1 87 ? 12.814 4.315 -44.136 1.00 95.56 87 GLN A CA 1
ATOM 680 C C . GLN A 1 87 ? 12.679 3.016 -44.954 1.00 95.56 87 GLN A C 1
ATOM 682 O O . GLN A 1 87 ? 12.896 3.009 -46.168 1.00 95.56 87 GLN A O 1
ATOM 687 N N . SER A 1 88 ? 12.316 1.926 -44.280 1.00 95.50 88 SER A N 1
ATOM 688 C CA . SER A 1 88 ? 12.086 0.600 -44.873 1.00 95.50 88 SER A CA 1
ATOM 689 C C . SER A 1 88 ? 11.063 -0.194 -44.056 1.00 95.50 88 SER A C 1
ATOM 691 O O . SER A 1 88 ? 10.634 0.255 -42.999 1.00 95.50 88 SER A O 1
ATOM 693 N N . ASP A 1 89 ? 10.666 -1.372 -44.525 1.00 94.12 89 ASP A N 1
ATOM 694 C CA . ASP A 1 89 ? 9.824 -2.321 -43.781 1.00 94.12 89 ASP A CA 1
ATOM 695 C C . ASP A 1 89 ? 10.599 -3.101 -42.696 1.00 94.12 89 ASP A C 1
ATOM 697 O O . ASP A 1 89 ? 10.020 -3.894 -41.955 1.00 94.12 89 ASP A O 1
ATOM 701 N N . GLN A 1 90 ? 11.909 -2.866 -42.558 1.00 95.56 90 GLN A N 1
ATOM 702 C CA . GLN A 1 90 ? 12.742 -3.515 -41.551 1.00 95.56 90 GLN A CA 1
ATOM 703 C C . GLN A 1 90 ? 12.592 -2.823 -40.192 1.00 95.56 90 GLN A C 1
ATOM 705 O O . GLN A 1 90 ? 13.208 -1.791 -39.937 1.00 95.56 90 GLN A O 1
ATOM 710 N N . GLY A 1 91 ? 11.825 -3.436 -39.287 1.00 96.44 91 GLY A N 1
ATOM 711 C CA . GLY A 1 91 ? 11.654 -2.995 -37.892 1.00 96.44 91 GLY A CA 1
ATOM 712 C C . GLY A 1 91 ? 12.853 -3.260 -36.974 1.00 96.44 91 GLY A C 1
ATOM 713 O O . GLY A 1 91 ? 12.716 -3.217 -35.754 1.00 96.44 91 GLY A O 1
ATOM 714 N N . THR A 1 92 ? 14.025 -3.557 -37.536 1.00 98.00 92 THR A N 1
ATOM 715 C CA . THR A 1 92 ? 15.263 -3.809 -36.792 1.00 98.00 92 THR A CA 1
ATOM 716 C C . THR A 1 92 ? 16.407 -2.989 -37.362 1.00 98.00 92 THR A C 1
ATOM 718 O O . THR A 1 92 ? 16.513 -2.854 -38.581 1.00 98.00 92 THR A O 1
ATOM 721 N N . TYR A 1 93 ? 17.298 -2.539 -36.486 1.00 98.12 93 TYR A N 1
ATOM 722 C CA . TYR A 1 93 ? 18.533 -1.840 -36.818 1.00 98.12 93 TYR A CA 1
ATOM 723 C C . TYR A 1 93 ? 19.717 -2.513 -36.123 1.00 98.12 93 TYR A C 1
ATOM 725 O O . TYR A 1 93 ? 19.612 -2.916 -34.962 1.00 98.12 93 TYR A O 1
ATOM 733 N N . ARG A 1 94 ? 20.834 -2.665 -36.841 1.00 98.12 94 ARG A N 1
ATOM 734 C CA . ARG A 1 94 ? 22.054 -3.312 -36.343 1.00 98.12 94 ARG A CA 1
ATOM 735 C C . ARG A 1 94 ? 23.238 -2.373 -36.479 1.00 98.12 94 ARG A C 1
ATOM 737 O O . ARG A 1 94 ? 23.413 -1.767 -37.533 1.00 98.12 94 ARG A O 1
ATOM 744 N N . PHE A 1 95 ? 24.064 -2.302 -35.445 1.00 98.06 95 PHE A N 1
ATOM 745 C CA . PHE A 1 95 ? 25.319 -1.556 -35.473 1.00 98.06 95 PHE A CA 1
ATOM 746 C C . PHE A 1 95 ? 26.354 -2.204 -34.551 1.00 98.06 95 PHE A C 1
ATOM 748 O O . PHE A 1 95 ? 26.010 -2.962 -33.649 1.00 98.06 95 PHE A O 1
ATOM 755 N N . THR A 1 96 ? 27.628 -1.889 -34.767 1.00 98.19 96 THR A N 1
ATOM 756 C CA . THR A 1 96 ? 28.730 -2.306 -33.893 1.00 98.19 96 THR A CA 1
ATOM 757 C C . THR A 1 96 ? 29.400 -1.046 -33.352 1.00 98.19 96 THR A C 1
ATOM 759 O O . THR A 1 96 ? 29.938 -0.272 -34.150 1.00 98.19 96 THR A O 1
ATOM 762 N N . PRO A 1 97 ? 29.369 -0.788 -32.033 1.00 97.19 97 PRO A N 1
ATOM 763 C CA . PRO A 1 97 ? 29.985 0.397 -31.465 1.00 97.19 97 PRO A CA 1
ATOM 764 C C . PRO A 1 97 ? 31.506 0.291 -31.612 1.00 97.19 97 PRO A C 1
ATOM 766 O O . PRO A 1 97 ? 32.129 -0.696 -31.219 1.00 97.19 97 PRO A O 1
ATOM 769 N N . GLY A 1 98 ? 32.107 1.309 -32.225 1.00 95.44 98 GLY A N 1
ATOM 770 C CA . GLY A 1 98 ? 33.543 1.328 -32.522 1.00 95.44 98 GLY A CA 1
ATOM 771 C C . GLY A 1 98 ? 34.403 1.932 -31.414 1.00 95.44 98 GLY A C 1
ATOM 772 O O . GLY A 1 98 ? 35.621 1.801 -31.453 1.00 95.44 98 GLY A O 1
ATOM 773 N N . GLN A 1 99 ? 33.783 2.623 -30.458 1.00 95.38 99 GLN A N 1
ATOM 774 C CA . GLN A 1 99 ? 34.475 3.349 -29.397 1.00 95.38 99 GLN A CA 1
ATOM 775 C C . GLN A 1 99 ? 33.599 3.476 -28.145 1.00 95.38 99 GLN A C 1
ATOM 777 O O . GLN A 1 99 ? 32.368 3.541 -28.283 1.00 95.38 99 GLN A O 1
ATOM 782 N N . PRO A 1 100 ? 34.205 3.558 -26.947 1.00 96.19 100 PRO A N 1
ATOM 783 C CA . PRO A 1 100 ? 33.469 3.786 -25.714 1.00 96.19 100 PRO A CA 1
ATOM 784 C C . PRO A 1 100 ? 32.818 5.179 -25.678 1.00 96.19 100 PRO A C 1
ATOM 786 O O . PRO A 1 100 ? 33.251 6.109 -26.365 1.00 96.19 100 PRO A O 1
ATOM 789 N N . GLY A 1 101 ? 31.762 5.325 -24.880 1.00 94.62 101 GLY A N 1
ATOM 790 C CA . GLY A 1 101 ? 30.958 6.551 -24.793 1.00 94.62 101 GLY A CA 1
ATOM 791 C C . GLY A 1 101 ? 29.492 6.211 -24.558 1.00 94.62 101 GLY A C 1
ATOM 792 O O . GLY A 1 101 ? 29.203 5.164 -23.980 1.00 94.62 101 GLY A O 1
ATOM 793 N N . GLN A 1 102 ? 28.580 7.050 -25.038 1.00 94.75 102 GLN A N 1
ATOM 794 C CA . GLN A 1 102 ? 27.147 6.758 -25.052 1.00 94.75 102 GLN A CA 1
ATOM 795 C C . GLN A 1 102 ? 26.620 6.735 -26.485 1.00 94.75 102 GLN A C 1
ATOM 797 O O . GLN A 1 102 ? 27.027 7.537 -27.332 1.00 94.75 102 GLN A O 1
ATOM 802 N N . TYR A 1 103 ? 25.685 5.826 -26.737 1.00 95.88 103 TYR A N 1
ATOM 803 C CA . TYR A 1 103 ? 24.945 5.730 -27.987 1.00 95.88 103 TYR A CA 1
ATOM 804 C C . TYR A 1 103 ? 23.461 5.939 -27.716 1.00 95.88 103 TYR A C 1
ATOM 806 O O . TYR A 1 103 ? 22.960 5.620 -26.643 1.00 95.88 103 TYR A O 1
ATOM 814 N N . LEU A 1 104 ? 22.758 6.472 -28.702 1.00 95.19 104 LEU A N 1
ATOM 815 C CA . LEU A 1 104 ? 21.332 6.751 -28.613 1.00 95.19 104 LEU A CA 1
ATOM 816 C C . LEU A 1 104 ? 20.693 6.420 -29.954 1.00 95.19 104 LEU A C 1
ATOM 818 O O . LEU A 1 104 ? 21.222 6.807 -30.999 1.00 95.19 104 LEU A O 1
ATOM 822 N N . VAL A 1 105 ? 19.565 5.719 -29.931 1.00 97.62 105 VAL A N 1
ATOM 823 C CA . VAL A 1 105 ? 18.834 5.361 -31.146 1.00 97.62 105 VAL A CA 1
ATOM 824 C C . VAL A 1 105 ? 17.490 6.060 -31.158 1.00 97.62 105 VAL A C 1
ATOM 826 O O . VAL A 1 105 ? 16.710 5.966 -30.216 1.00 97.62 105 VAL A O 1
ATOM 829 N N . GLU A 1 106 ? 17.218 6.753 -32.255 1.00 98.06 106 GLU A N 1
ATOM 830 C CA . GLU A 1 106 ? 15.926 7.362 -32.533 1.00 98.06 106 GLU A CA 1
ATOM 831 C C . GLU A 1 106 ? 15.261 6.630 -33.691 1.00 98.06 106 GLU A C 1
ATOM 833 O O . GLU A 1 106 ? 15.903 6.362 -34.710 1.00 98.06 106 GLU A O 1
ATOM 838 N N . VAL A 1 107 ? 13.966 6.356 -33.557 1.00 98.31 107 VAL A N 1
ATOM 839 C CA . VAL A 1 107 ? 13.181 5.690 -34.593 1.00 98.31 107 VAL A CA 1
ATOM 840 C C . VAL A 1 107 ? 11.941 6.499 -34.918 1.00 98.31 107 VAL A C 1
ATOM 842 O O . VAL A 1 107 ? 11.165 6.855 -34.036 1.00 98.31 107 VAL A O 1
ATOM 845 N N . SER A 1 108 ? 11.725 6.762 -36.203 1.00 98.25 108 SER A N 1
ATOM 846 C CA . SER A 1 108 ? 10.435 7.237 -36.703 1.00 98.25 108 SER A CA 1
ATOM 847 C C . SER A 1 108 ? 9.670 6.067 -37.315 1.00 98.25 108 SER A C 1
ATOM 849 O O . SER A 1 108 ? 10.125 5.465 -38.290 1.00 98.25 108 SER A O 1
ATOM 851 N N . VAL A 1 109 ? 8.513 5.754 -36.734 1.00 98.06 109 VAL A N 1
ATOM 852 C CA . VAL A 1 109 ? 7.556 4.755 -37.221 1.00 98.06 109 VAL A CA 1
ATOM 853 C C . VAL A 1 109 ? 6.523 5.470 -38.078 1.00 98.06 109 VAL A C 1
ATOM 855 O O . VAL A 1 109 ? 5.882 6.402 -37.596 1.00 98.06 109 VAL A O 1
ATOM 858 N N . TYR A 1 110 ? 6.349 5.043 -39.324 1.00 97.44 110 TYR A N 1
ATOM 859 C CA . TYR A 1 110 ? 5.397 5.615 -40.274 1.00 97.44 110 TYR A CA 1
ATOM 860 C C . TYR A 1 110 ? 4.347 4.589 -40.673 1.00 97.44 110 TYR A C 1
ATOM 862 O O . TYR A 1 110 ? 4.678 3.427 -40.906 1.00 97.44 110 TYR A O 1
ATOM 870 N N . ASP A 1 111 ? 3.108 5.038 -40.840 1.00 95.81 111 ASP A N 1
ATOM 871 C CA . ASP A 1 111 ? 2.076 4.266 -41.532 1.00 95.81 111 ASP A CA 1
ATOM 872 C C . ASP A 1 111 ? 1.925 4.665 -43.009 1.00 95.81 111 ASP A C 1
ATOM 874 O O . ASP A 1 111 ? 2.591 5.577 -43.507 1.00 95.81 111 ASP A O 1
ATOM 878 N N . ALA A 1 112 ? 1.018 3.988 -43.721 1.00 92.31 112 ALA A N 1
ATOM 879 C CA . ALA A 1 112 ? 0.751 4.218 -45.142 1.00 92.31 112 ALA A CA 1
ATOM 880 C C . ALA A 1 112 ? 0.247 5.641 -45.463 1.00 92.31 112 ALA A C 1
ATOM 882 O O . ALA A 1 112 ? 0.401 6.113 -46.591 1.00 92.31 112 ALA A O 1
ATOM 883 N N . ALA A 1 113 ? -0.327 6.340 -44.477 1.00 93.12 113 ALA A N 1
ATOM 884 C CA . ALA A 1 113 ? -0.790 7.720 -44.600 1.00 93.12 113 ALA A CA 1
ATOM 885 C C . ALA A 1 113 ? 0.297 8.745 -44.219 1.00 93.12 113 ALA A C 1
ATOM 887 O O . ALA A 1 113 ? 0.007 9.941 -44.136 1.00 93.12 113 ALA A O 1
ATOM 888 N N . PHE A 1 114 ? 1.537 8.295 -43.987 1.00 90.38 114 PHE A N 1
ATOM 889 C CA . PHE A 1 114 ? 2.669 9.100 -43.519 1.00 90.38 114 PHE A CA 1
ATOM 890 C C . PHE A 1 114 ? 2.431 9.785 -42.166 1.00 90.38 114 PHE A C 1
ATOM 892 O O . PHE A 1 114 ? 3.114 10.760 -41.831 1.00 90.38 114 PHE A O 1
ATOM 899 N N . ARG A 1 115 ? 1.493 9.285 -41.351 1.00 95.25 115 ARG A N 1
ATOM 900 C CA . ARG A 1 115 ? 1.449 9.673 -39.937 1.00 95.25 115 ARG A CA 1
ATOM 901 C C . ARG A 1 115 ? 2.632 8.999 -39.256 1.00 95.25 115 ARG A C 1
ATOM 903 O O . ARG A 1 115 ? 2.966 7.861 -39.582 1.00 95.25 115 ARG A O 1
ATOM 910 N N . SER A 1 116 ? 3.255 9.705 -38.320 1.00 95.69 116 SER A N 1
ATOM 911 C CA . SER A 1 116 ? 4.426 9.201 -37.615 1.00 95.69 116 SER A CA 1
ATOM 912 C C . SER A 1 116 ? 4.279 9.223 -36.102 1.00 95.69 116 SER A C 1
ATOM 914 O O . SER A 1 116 ? 3.610 10.103 -35.542 1.00 95.69 116 SER A O 1
ATOM 916 N N . LEU A 1 117 ? 4.944 8.251 -35.480 1.00 96.50 117 LEU A N 1
ATOM 917 C CA . LEU A 1 117 ? 5.272 8.177 -34.062 1.00 96.50 117 LEU A CA 1
ATOM 918 C C . LEU A 1 117 ? 6.795 8.116 -33.936 1.00 96.50 117 LEU A C 1
ATOM 920 O O . LEU A 1 117 ? 7.455 7.378 -34.667 1.00 96.50 117 LEU A O 1
ATOM 924 N N . LYS A 1 118 ? 7.348 8.912 -33.025 1.00 97.56 118 LYS A N 1
ATOM 925 C CA . LYS A 1 118 ? 8.781 8.954 -32.753 1.00 97.56 118 LYS A CA 1
ATOM 926 C C . LYS A 1 118 ? 9.056 8.214 -31.450 1.00 97.56 118 LYS A C 1
ATOM 928 O O . LYS A 1 118 ? 8.378 8.471 -30.463 1.00 97.56 118 LYS A O 1
ATOM 933 N N . LEU A 1 119 ? 10.035 7.321 -31.484 1.00 98.06 119 LEU A N 1
ATOM 934 C CA . LEU A 1 119 ? 10.538 6.564 -30.345 1.00 98.06 119 LEU A CA 1
ATOM 935 C C . LEU A 1 119 ? 12.017 6.880 -30.156 1.00 98.06 119 LEU A C 1
ATOM 937 O O . LEU A 1 119 ? 12.722 7.188 -31.123 1.00 98.06 119 LEU A O 1
ATOM 941 N N . GLN A 1 120 ? 12.498 6.751 -28.931 1.00 97.06 120 GLN A N 1
ATOM 942 C CA . GLN A 1 120 ? 13.905 6.922 -28.604 1.00 97.06 120 GLN A CA 1
ATOM 943 C C . GLN A 1 120 ? 14.318 5.880 -27.563 1.00 97.06 120 GLN A C 1
ATOM 945 O O . GLN A 1 120 ? 13.502 5.472 -26.738 1.00 97.06 120 GLN A O 1
ATOM 950 N N . SER A 1 121 ? 15.564 5.415 -27.634 1.00 95.94 121 SER A N 1
ATOM 951 C CA . SER A 1 121 ? 16.137 4.557 -26.599 1.00 95.94 121 SER A CA 1
ATOM 952 C C . SER A 1 121 ? 16.531 5.377 -25.372 1.00 95.94 121 SER A C 1
ATOM 954 O O . SER A 1 121 ? 16.765 6.583 -25.454 1.00 95.94 121 SER A O 1
ATOM 956 N N . GLU A 1 122 ? 16.707 4.695 -24.252 1.00 94.00 122 GLU A N 1
ATOM 957 C CA . GLU A 1 122 ? 17.599 5.138 -23.190 1.00 94.00 122 GLU A CA 1
ATOM 958 C C . GLU A 1 122 ? 19.029 5.398 -23.728 1.00 94.00 122 GLU A C 1
ATOM 960 O O . GLU A 1 122 ? 19.401 4.871 -24.791 1.00 94.00 122 GLU A O 1
ATOM 965 N N . PRO A 1 123 ? 19.863 6.191 -23.027 1.00 93.12 123 PRO A N 1
ATOM 966 C CA . PRO A 1 123 ? 21.294 6.233 -23.299 1.00 93.12 123 PRO A CA 1
ATOM 967 C C . PRO A 1 123 ? 21.922 4.844 -23.122 1.00 93.12 123 PRO A C 1
ATOM 969 O O . PRO A 1 123 ? 21.829 4.224 -22.065 1.00 93.12 123 PRO A O 1
ATOM 972 N N . LEU A 1 124 ? 22.588 4.354 -24.165 1.00 95.00 124 LEU A N 1
ATOM 973 C CA . LEU A 1 124 ? 23.265 3.060 -24.173 1.00 95.00 124 LEU A CA 1
ATOM 974 C C . LEU A 1 124 ? 24.757 3.263 -23.891 1.00 95.00 124 LEU A C 1
ATOM 976 O O . LEU A 1 124 ? 25.511 3.746 -24.743 1.00 95.00 124 LEU A O 1
ATOM 980 N N . TYR A 1 125 ? 25.191 2.887 -22.690 1.00 95.56 125 TYR A N 1
ATOM 981 C CA . TYR A 1 125 ? 26.562 3.087 -22.219 1.00 95.56 125 TYR A CA 1
ATOM 982 C C . TYR A 1 125 ? 27.506 2.038 -22.810 1.00 95.56 125 TYR A C 1
ATOM 984 O O . TYR A 1 125 ? 27.289 0.840 -22.651 1.00 95.56 125 TYR A O 1
ATOM 992 N N . CYS A 1 126 ? 28.560 2.479 -23.499 1.00 96.69 126 CYS A N 1
ATOM 993 C CA . CYS A 1 126 ? 29.510 1.613 -24.192 1.00 96.69 126 CYS A CA 1
ATOM 994 C C . CYS A 1 126 ? 30.887 1.600 -23.526 1.00 96.69 126 CYS A C 1
ATOM 996 O O . CYS A 1 126 ? 31.479 2.664 -23.306 1.00 96.69 126 CYS A O 1
ATOM 998 N N . TYR A 1 127 ? 31.426 0.401 -23.284 1.00 97.19 127 TYR A N 1
ATOM 999 C CA . TYR A 1 127 ? 32.722 0.158 -22.640 1.00 97.19 127 TYR A CA 1
ATOM 1000 C C . TYR A 1 127 ? 33.633 -0.734 -23.487 1.00 97.19 127 TYR A C 1
ATOM 1002 O O . TYR A 1 127 ? 33.197 -1.372 -24.442 1.00 97.19 127 TYR A O 1
ATOM 1010 N N . GLU A 1 128 ? 34.911 -0.782 -23.117 1.00 97.50 128 GLU A N 1
ATOM 1011 C CA . GLU A 1 128 ? 35.846 -1.774 -23.655 1.00 97.50 128 GLU A CA 1
ATOM 1012 C C . GLU A 1 128 ? 35.576 -3.162 -23.045 1.00 97.50 128 GLU A C 1
ATOM 1014 O O . GLU A 1 128 ? 35.085 -3.236 -21.913 1.00 97.50 128 GLU A O 1
ATOM 1019 N N . PRO A 1 129 ? 35.937 -4.270 -23.722 1.00 97.50 129 PRO A N 1
ATOM 1020 C CA . PRO A 1 129 ? 35.629 -5.624 -23.256 1.00 97.50 129 PRO A CA 1
ATOM 1021 C C . PRO A 1 129 ? 36.142 -5.939 -21.846 1.00 97.50 129 PRO A C 1
ATOM 1023 O O . PRO A 1 129 ? 35.479 -6.652 -21.096 1.00 97.50 129 PRO A O 1
ATOM 1026 N N . GLN A 1 130 ? 37.292 -5.375 -21.464 1.00 97.38 130 GLN A N 1
ATOM 1027 C CA . GLN A 1 130 ? 37.924 -5.594 -20.159 1.00 97.38 130 GLN A CA 1
ATOM 1028 C C . GLN A 1 130 ? 37.086 -5.058 -18.988 1.00 97.38 130 GLN A C 1
ATOM 1030 O O . GLN A 1 130 ? 37.253 -5.529 -17.869 1.00 97.38 130 GLN A O 1
ATOM 1035 N N . ALA A 1 131 ? 36.161 -4.121 -19.228 1.00 97.19 131 ALA A N 1
ATOM 1036 C CA . ALA A 1 131 ? 35.288 -3.584 -18.183 1.00 97.19 131 ALA A CA 1
ATOM 1037 C C . ALA A 1 131 ? 34.412 -4.675 -17.536 1.00 97.19 131 ALA A C 1
ATOM 1039 O O . ALA A 1 131 ? 34.087 -4.600 -16.358 1.00 97.19 131 ALA A O 1
ATOM 1040 N N . ARG A 1 132 ? 34.082 -5.754 -18.256 1.00 97.19 132 ARG A N 1
ATOM 1041 C CA . ARG A 1 132 ? 33.317 -6.876 -17.679 1.00 97.19 132 ARG A CA 1
ATOM 1042 C C . ARG A 1 132 ? 34.044 -7.608 -16.551 1.00 97.19 132 ARG A C 1
ATOM 1044 O O . ARG A 1 132 ? 33.401 -8.290 -15.762 1.00 97.19 132 ARG A O 1
ATOM 1051 N N . GLU A 1 133 ? 35.367 -7.493 -16.494 1.00 97.25 133 GLU A N 1
ATOM 1052 C CA . GLU A 1 133 ? 36.201 -8.131 -15.473 1.00 97.25 133 GLU A CA 1
ATOM 1053 C C . GLU A 1 133 ? 36.490 -7.194 -14.287 1.00 97.25 133 GLU A C 1
ATOM 1055 O O . GLU A 1 133 ? 37.076 -7.628 -13.297 1.00 97.25 133 GLU A O 1
ATOM 1060 N N . ASP A 1 134 ? 36.077 -5.924 -14.371 1.00 97.44 134 ASP A N 1
ATOM 1061 C CA . ASP A 1 134 ? 36.357 -4.886 -13.382 1.00 97.44 134 ASP A CA 1
ATOM 1062 C C . ASP A 1 134 ? 35.063 -4.397 -12.716 1.00 97.44 134 ASP A C 1
ATOM 1064 O O . ASP A 1 134 ? 34.301 -3.613 -13.289 1.00 97.44 134 ASP A O 1
ATOM 1068 N N . GLU A 1 135 ? 34.832 -4.838 -11.476 1.00 97.12 135 GLU A N 1
ATOM 1069 C CA . GLU A 1 135 ? 33.667 -4.466 -10.656 1.00 97.12 135 GLU A CA 1
ATOM 1070 C C . GLU A 1 135 ? 33.612 -2.971 -10.291 1.00 97.12 135 GLU A C 1
ATOM 1072 O O . GLU A 1 135 ? 32.603 -2.509 -9.763 1.00 97.12 135 GLU A O 1
ATOM 1077 N N . THR A 1 136 ? 34.661 -2.194 -10.589 1.00 96.06 136 THR A N 1
ATOM 1078 C CA . THR A 1 136 ? 34.641 -0.724 -10.470 1.00 96.06 136 THR A CA 1
ATOM 1079 C C . THR A 1 136 ? 34.069 -0.028 -11.707 1.00 96.06 136 THR A C 1
ATOM 1081 O O . THR A 1 136 ? 33.946 1.196 -11.735 1.00 96.06 136 THR A O 1
ATOM 1084 N N . THR A 1 137 ? 33.694 -0.793 -12.733 1.00 96.56 137 THR A N 1
ATOM 1085 C CA . THR A 1 137 ? 33.015 -0.302 -13.935 1.00 96.56 137 THR A CA 1
ATOM 1086 C C . THR A 1 137 ? 31.568 -0.786 -13.978 1.00 96.56 137 THR A C 1
ATOM 1088 O O . THR A 1 137 ? 31.223 -1.795 -13.362 1.00 96.56 137 THR A O 1
ATOM 1091 N N . LEU A 1 138 ? 30.717 -0.094 -14.747 1.00 96.56 138 LEU A N 1
ATOM 1092 C CA . LEU A 1 138 ? 29.304 -0.457 -14.883 1.00 96.56 138 LEU A CA 1
ATOM 1093 C C . LEU A 1 138 ? 29.110 -1.928 -15.314 1.00 96.56 138 LEU A C 1
ATOM 1095 O O . LEU A 1 138 ? 28.392 -2.633 -14.607 1.00 96.56 138 LEU A O 1
ATOM 1099 N N . PRO A 1 139 ? 29.761 -2.447 -16.383 1.00 97.94 139 PRO A N 1
ATOM 1100 C CA . PRO A 1 139 ? 29.596 -3.847 -16.780 1.00 97.94 139 PRO A CA 1
ATOM 1101 C C . PRO A 1 139 ? 29.984 -4.851 -15.694 1.00 97.94 139 PRO A C 1
ATOM 1103 O O . PRO A 1 139 ? 29.216 -5.764 -15.399 1.00 97.94 139 PRO A O 1
ATOM 1106 N N . GLY A 1 140 ? 31.168 -4.692 -15.090 1.00 98.31 140 GLY A N 1
ATOM 1107 C CA . GLY A 1 140 ? 31.651 -5.627 -14.077 1.00 98.31 140 GLY A CA 1
ATOM 1108 C C . GLY A 1 140 ? 30.776 -5.620 -12.826 1.00 98.31 140 GLY A C 1
ATOM 1109 O O . GLY A 1 140 ? 30.451 -6.686 -12.304 1.00 98.31 140 GLY A O 1
ATOM 1110 N N . LYS A 1 141 ? 30.319 -4.440 -12.384 1.00 98.31 141 LYS A N 1
ATOM 1111 C CA . LYS A 1 141 ? 29.417 -4.314 -11.233 1.00 98.31 141 LYS A CA 1
ATOM 1112 C C . LYS A 1 141 ? 28.055 -4.955 -11.492 1.00 98.31 141 LYS A C 1
ATOM 1114 O O . LYS A 1 141 ? 27.571 -5.692 -10.640 1.00 98.31 141 LYS A O 1
ATOM 1119 N N . VAL A 1 142 ? 27.469 -4.728 -12.668 1.00 98.38 142 VAL A N 1
ATOM 1120 C CA . VAL A 1 142 ? 26.192 -5.340 -13.081 1.00 98.38 142 VAL A CA 1
ATOM 1121 C C . VAL A 1 142 ? 26.297 -6.866 -13.094 1.00 98.38 142 VAL A C 1
ATOM 1123 O O . VAL A 1 142 ? 25.454 -7.538 -12.506 1.00 98.38 142 VAL A O 1
ATOM 1126 N N . ILE A 1 143 ? 27.370 -7.416 -13.675 1.00 98.25 143 ILE A N 1
ATOM 1127 C CA . ILE A 1 143 ? 27.629 -8.865 -13.684 1.00 98.25 143 ILE A CA 1
ATOM 1128 C C . ILE A 1 143 ? 27.798 -9.409 -12.257 1.00 98.25 143 ILE A C 1
ATOM 1130 O O . ILE A 1 143 ? 27.319 -10.505 -11.954 1.00 98.25 143 ILE A O 1
ATOM 1134 N N . ALA A 1 144 ? 28.489 -8.677 -11.378 1.00 98.31 144 ALA A N 1
ATOM 1135 C CA . ALA A 1 144 ? 28.676 -9.080 -9.987 1.00 98.31 144 ALA A CA 1
ATOM 1136 C C . ALA A 1 144 ? 27.340 -9.138 -9.231 1.00 98.31 144 ALA A C 1
ATOM 1138 O O . ALA A 1 144 ? 27.036 -10.168 -8.631 1.00 98.31 144 ALA A O 1
ATOM 1139 N N . ILE A 1 145 ? 26.506 -8.100 -9.342 1.00 98.31 145 ILE A N 1
ATOM 1140 C CA . ILE A 1 145 ? 25.184 -8.046 -8.697 1.00 98.31 145 ILE A CA 1
ATOM 1141 C C . ILE A 1 145 ? 24.262 -9.136 -9.255 1.00 98.31 145 ILE A C 1
ATOM 1143 O O . ILE A 1 145 ? 23.640 -9.863 -8.487 1.00 98.31 145 ILE A O 1
ATOM 1147 N N . ALA A 1 146 ? 24.213 -9.324 -10.578 1.00 96.88 146 ALA A N 1
ATOM 1148 C CA . ALA A 1 146 ? 23.415 -10.389 -11.191 1.00 96.88 146 ALA A CA 1
ATOM 1149 C C . ALA A 1 146 ? 23.854 -11.789 -10.718 1.00 96.88 146 ALA A C 1
ATOM 1151 O O . ALA A 1 146 ? 23.023 -12.671 -10.491 1.00 96.88 146 ALA A O 1
ATOM 1152 N N . ARG A 1 147 ? 25.162 -11.998 -10.505 1.00 97.31 147 ARG A N 1
ATOM 1153 C CA . ARG A 1 147 ? 25.694 -13.236 -9.916 1.00 97.31 147 ARG A CA 1
ATOM 1154 C C . ARG A 1 147 ? 25.271 -13.401 -8.455 1.00 97.31 147 ARG A C 1
ATOM 1156 O O . ARG A 1 147 ? 24.918 -14.513 -8.065 1.00 97.31 147 ARG A O 1
ATOM 1163 N N . GLU A 1 148 ? 25.322 -12.335 -7.657 1.00 97.69 148 GLU A N 1
ATOM 1164 C CA . GLU A 1 148 ? 24.859 -12.337 -6.263 1.00 97.69 148 GLU A CA 1
ATOM 1165 C C . GLU A 1 148 ? 23.365 -12.664 -6.167 1.00 97.69 148 GLU A C 1
ATOM 1167 O O . GLU A 1 148 ? 22.991 -13.531 -5.374 1.00 97.69 148 GLU A O 1
ATOM 1172 N N . ALA A 1 149 ? 22.543 -12.052 -7.024 1.00 96.88 149 ALA A N 1
ATOM 1173 C CA . ALA A 1 149 ? 21.111 -12.317 -7.135 1.00 96.88 149 ALA A CA 1
ATOM 1174 C C . ALA A 1 149 ? 20.842 -13.782 -7.517 1.00 96.88 149 ALA A C 1
ATOM 1176 O O . ALA A 1 149 ? 20.079 -14.488 -6.858 1.00 96.88 149 ALA A O 1
ATOM 1177 N N . GLY A 1 150 ? 21.544 -14.293 -8.536 1.00 94.81 150 GLY A N 1
ATOM 1178 C CA . GLY A 1 150 ? 21.432 -15.688 -8.967 1.00 94.81 150 GLY A CA 1
ATOM 1179 C C . GLY A 1 150 ? 21.842 -16.702 -7.890 1.00 94.81 150 GLY A C 1
ATOM 1180 O O . GLY A 1 150 ? 21.298 -17.806 -7.839 1.00 94.81 150 GLY A O 1
ATOM 1181 N N . ALA A 1 151 ? 22.761 -16.336 -6.991 1.00 96.88 151 ALA A N 1
ATOM 1182 C CA . ALA A 1 151 ? 23.171 -17.188 -5.875 1.00 96.88 151 ALA A CA 1
ATOM 1183 C C . ALA A 1 151 ? 22.095 -17.326 -4.779 1.00 96.88 151 ALA A C 1
ATOM 1185 O O . ALA A 1 151 ? 22.148 -18.293 -4.015 1.00 96.88 151 ALA A O 1
ATOM 1186 N N . GLN A 1 152 ? 21.114 -16.416 -4.725 1.00 95.81 152 GLN A N 1
ATOM 1187 C CA . GLN A 1 152 ? 20.012 -16.459 -3.756 1.00 95.81 152 GLN A CA 1
ATOM 1188 C C . GLN A 1 152 ? 18.984 -17.565 -4.044 1.00 95.81 152 GLN A C 1
ATOM 1190 O O . GLN A 1 152 ? 18.220 -17.912 -3.150 1.00 95.81 152 GLN A O 1
ATOM 1195 N N . GLN A 1 153 ? 18.976 -18.145 -5.256 1.00 90.75 153 GLN A N 1
ATOM 1196 C CA . GLN A 1 153 ? 18.006 -19.175 -5.675 1.00 90.75 153 GLN A CA 1
ATOM 1197 C C . GLN A 1 153 ? 16.543 -18.712 -5.528 1.00 90.75 153 GLN A C 1
ATOM 1199 O O . GLN A 1 153 ? 15.706 -19.432 -4.992 1.00 90.75 153 GLN A O 1
ATOM 1204 N N . LEU A 1 154 ? 16.258 -17.491 -5.988 1.00 93.44 154 LEU A N 1
ATOM 1205 C CA . LEU A 1 154 ? 14.936 -16.861 -5.928 1.00 93.44 154 LEU A CA 1
ATOM 1206 C C . LEU A 1 154 ? 13.934 -17.549 -6.869 1.00 93.44 154 LEU A C 1
ATOM 1208 O O . LEU A 1 154 ? 14.295 -17.995 -7.962 1.00 93.44 154 LEU A O 1
ATOM 1212 N N . ASP A 1 155 ? 12.667 -17.593 -6.456 1.00 89.19 155 ASP A N 1
ATOM 1213 C CA . ASP A 1 155 ? 11.594 -18.305 -7.156 1.00 89.19 155 ASP A CA 1
ATOM 1214 C C . ASP A 1 155 ? 10.909 -17.444 -8.235 1.00 89.19 155 ASP A C 1
ATOM 1216 O O . ASP A 1 155 ? 9.754 -17.061 -8.109 1.00 89.19 155 ASP A O 1
ATOM 1220 N N . GLY A 1 156 ? 11.591 -17.212 -9.358 1.00 93.56 156 GLY A N 1
ATOM 1221 C CA . GLY A 1 156 ? 11.002 -16.570 -10.542 1.00 93.56 156 GLY A CA 1
ATOM 1222 C C . GLY A 1 156 ? 11.177 -15.050 -10.609 1.00 93.56 156 GLY A C 1
ATOM 1223 O O . GLY A 1 156 ? 11.936 -14.451 -9.847 1.00 93.56 156 GLY A O 1
ATOM 1224 N N . ASP A 1 157 ? 10.512 -14.433 -11.593 1.00 96.69 157 ASP A N 1
ATOM 1225 C CA . ASP A 1 157 ? 10.788 -13.047 -11.994 1.00 96.69 157 ASP A CA 1
ATOM 1226 C C . ASP A 1 157 ? 10.453 -12.023 -10.905 1.00 96.69 157 ASP A C 1
ATOM 1228 O O . ASP A 1 157 ? 11.168 -11.036 -10.769 1.00 96.69 157 ASP A O 1
ATOM 1232 N N . PHE A 1 158 ? 9.383 -12.235 -10.128 1.00 97.38 158 PHE A N 1
ATOM 1233 C CA . PHE A 1 158 ? 8.956 -11.283 -9.095 1.00 97.38 158 PHE A CA 1
ATOM 1234 C C . PHE A 1 158 ? 9.997 -11.169 -7.981 1.00 97.38 158 PHE A C 1
ATOM 1236 O O . PHE A 1 158 ? 10.450 -10.072 -7.671 1.00 97.38 158 PHE A O 1
ATOM 1243 N N . GLU A 1 159 ? 10.416 -12.298 -7.420 1.00 97.56 159 GLU A N 1
ATOM 1244 C CA . GLU A 1 159 ? 11.390 -12.383 -6.339 1.00 97.56 159 GLU A CA 1
ATOM 1245 C C . GLU A 1 159 ? 12.764 -11.871 -6.804 1.00 97.56 159 GLU A C 1
ATOM 1247 O O . GLU A 1 159 ? 13.437 -11.158 -6.062 1.00 97.56 159 GLU A O 1
ATOM 1252 N N . MET A 1 160 ? 13.157 -12.169 -8.050 1.00 98.12 160 MET A N 1
ATOM 1253 C CA . MET A 1 160 ? 14.378 -11.636 -8.666 1.00 98.12 160 MET A CA 1
ATOM 1254 C C . MET A 1 160 ? 14.317 -10.113 -8.860 1.00 98.12 160 MET A C 1
ATOM 1256 O O . MET A 1 160 ? 15.266 -9.406 -8.516 1.00 98.12 160 MET A O 1
ATOM 1260 N N . ALA A 1 161 ? 13.206 -9.594 -9.389 1.00 98.31 161 ALA A N 1
ATOM 1261 C CA . ALA A 1 161 ? 13.016 -8.162 -9.591 1.00 98.31 161 ALA A CA 1
ATOM 1262 C C . ALA A 1 161 ? 12.985 -7.397 -8.262 1.00 98.31 161 ALA A C 1
ATOM 1264 O O . ALA A 1 161 ? 13.573 -6.318 -8.183 1.00 98.31 161 ALA A O 1
ATOM 1265 N N . LEU A 1 162 ? 12.344 -7.959 -7.233 1.00 97.38 162 LEU A N 1
ATOM 1266 C CA . LEU A 1 162 ? 12.305 -7.386 -5.890 1.00 97.38 162 LEU A CA 1
ATOM 1267 C C . LEU A 1 162 ? 13.696 -7.368 -5.255 1.00 97.38 162 LEU A C 1
ATOM 1269 O O . LEU A 1 162 ? 14.133 -6.330 -4.783 1.00 97.38 162 LEU A O 1
ATOM 1273 N N . TRP A 1 163 ? 14.452 -8.465 -5.338 1.00 97.69 163 TRP A N 1
ATOM 1274 C CA . TRP A 1 163 ? 15.804 -8.502 -4.778 1.00 97.69 163 TRP A CA 1
ATOM 1275 C C . TRP A 1 163 ? 16.731 -7.452 -5.405 1.00 97.69 163 TRP A C 1
ATOM 1277 O O . TRP A 1 163 ? 17.493 -6.792 -4.704 1.00 97.69 163 TRP A O 1
ATOM 1287 N N . LEU A 1 164 ? 16.666 -7.279 -6.731 1.00 98.00 164 LEU A N 1
ATOM 1288 C CA . LEU A 1 164 ? 17.453 -6.261 -7.437 1.00 98.00 164 LEU A CA 1
ATOM 1289 C C . LEU A 1 164 ? 16.995 -4.837 -7.108 1.00 98.00 164 LEU A C 1
ATOM 1291 O O . LEU A 1 164 ? 17.823 -3.927 -7.080 1.00 98.00 164 LEU A O 1
ATOM 1295 N N . HIS A 1 165 ? 15.694 -4.651 -6.881 1.00 96.88 165 HIS A N 1
ATOM 1296 C CA . HIS A 1 165 ? 15.132 -3.392 -6.408 1.00 96.88 165 HIS A CA 1
ATOM 1297 C C . HIS A 1 165 ? 15.689 -3.055 -5.022 1.00 96.88 165 HIS A C 1
ATOM 1299 O O . HIS A 1 165 ? 16.297 -2.000 -4.864 1.00 96.88 165 HIS A O 1
ATOM 1305 N N . ASP A 1 166 ? 15.581 -3.987 -4.075 1.00 95.38 166 ASP A N 1
ATOM 1306 C CA . ASP A 1 166 ? 16.018 -3.809 -2.689 1.00 95.38 166 ASP A CA 1
ATOM 1307 C C . ASP A 1 166 ? 17.523 -3.559 -2.616 1.00 95.38 166 ASP A C 1
ATOM 1309 O O . ASP A 1 166 ? 17.978 -2.630 -1.951 1.00 95.38 166 ASP A O 1
ATOM 1313 N N . TRP A 1 167 ? 18.313 -4.322 -3.385 1.00 95.31 167 TRP A N 1
ATOM 1314 C CA . TRP A 1 167 ? 19.748 -4.079 -3.505 1.00 95.31 167 TRP A CA 1
ATOM 1315 C C . TRP A 1 167 ? 20.022 -2.627 -3.903 1.00 95.31 167 TRP A C 1
ATOM 1317 O O . TRP A 1 167 ? 20.895 -1.987 -3.326 1.00 95.31 167 TRP A O 1
ATOM 1327 N N . LEU A 1 168 ? 19.276 -2.085 -4.863 1.00 93.75 168 LEU A N 1
ATOM 1328 C CA . LEU A 1 168 ? 19.486 -0.727 -5.344 1.00 93.75 168 LEU A CA 1
ATOM 1329 C C . LEU A 1 168 ? 19.064 0.318 -4.302 1.00 93.75 168 LEU A C 1
ATOM 1331 O O . LEU A 1 168 ? 19.858 1.205 -3.995 1.00 93.75 168 LEU A O 1
ATOM 1335 N N . THR A 1 169 ? 17.873 0.186 -3.713 1.00 92.06 169 THR A N 1
ATOM 1336 C CA . THR A 1 169 ? 17.343 1.139 -2.721 1.00 92.06 169 THR A CA 1
ATOM 1337 C C . THR A 1 169 ? 18.071 1.092 -1.377 1.00 92.06 169 THR A C 1
ATOM 1339 O O . THR A 1 169 ? 18.061 2.072 -0.646 1.00 92.06 169 THR A O 1
ATOM 1342 N N . HIS A 1 170 ? 18.729 -0.016 -1.021 1.00 91.62 170 HIS A N 1
ATOM 1343 C CA . HIS A 1 170 ? 19.523 -0.107 0.215 1.00 91.62 170 HIS A CA 1
ATOM 1344 C C . HIS A 1 170 ? 20.986 0.324 0.051 1.00 91.62 170 HIS A C 1
ATOM 1346 O O . HIS A 1 170 ? 21.693 0.451 1.052 1.00 91.62 170 HIS A O 1
ATOM 1352 N N . ASN A 1 171 ? 21.471 0.505 -1.183 1.00 92.56 171 ASN A N 1
ATOM 1353 C CA . ASN A 1 171 ? 22.877 0.827 -1.466 1.00 92.56 171 ASN A CA 1
ATOM 1354 C C . ASN A 1 171 ? 23.075 2.202 -2.118 1.00 92.56 171 ASN A C 1
ATOM 1356 O O . ASN A 1 171 ? 24.203 2.525 -2.503 1.00 92.56 171 ASN A O 1
ATOM 1360 N N . ALA A 1 172 ? 22.020 3.008 -2.234 1.00 92.38 172 ALA A N 1
ATOM 1361 C CA . ALA A 1 172 ? 22.093 4.350 -2.783 1.00 92.38 172 ALA A CA 1
ATOM 1362 C C . ALA A 1 172 ? 21.253 5.348 -1.980 1.00 92.38 172 ALA A C 1
ATOM 1364 O O . ALA A 1 172 ? 20.302 4.962 -1.310 1.00 92.38 172 ALA A O 1
ATOM 1365 N N . GLU A 1 173 ? 21.628 6.623 -2.061 1.00 92.31 173 GLU A N 1
ATOM 1366 C CA . GLU A 1 173 ? 20.847 7.752 -1.559 1.00 92.31 173 GLU A CA 1
ATOM 1367 C C . GLU A 1 173 ? 20.486 8.706 -2.709 1.00 92.31 173 GLU A C 1
ATOM 1369 O O . GLU A 1 173 ? 21.210 8.834 -3.707 1.00 92.31 173 GLU A O 1
ATOM 1374 N N . TYR A 1 174 ? 19.3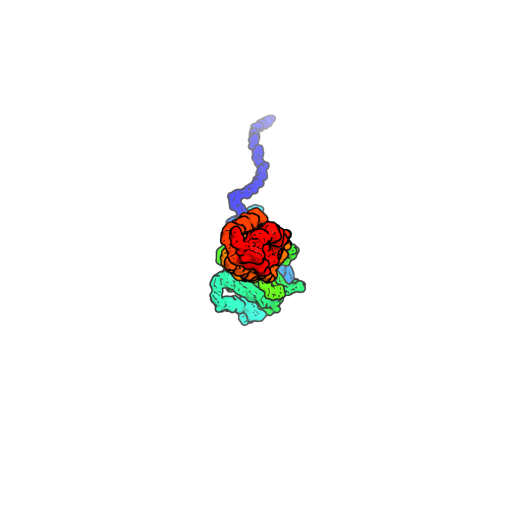66 9.413 -2.560 1.00 92.12 174 TYR A N 1
ATOM 1375 C CA . TYR A 1 174 ? 18.944 10.397 -3.549 1.00 92.12 174 TYR A CA 1
ATOM 1376 C C . TYR A 1 174 ? 19.884 11.614 -3.588 1.00 92.12 174 TYR A C 1
ATOM 1378 O O . TYR A 1 174 ? 20.089 12.298 -2.583 1.00 92.12 174 TYR A O 1
ATOM 1386 N N . ASP A 1 175 ? 20.395 11.936 -4.779 1.00 92.81 175 ASP A N 1
ATOM 1387 C CA . ASP A 1 175 ? 21.181 13.147 -5.040 1.00 92.81 175 ASP A CA 1
ATOM 1388 C C . ASP A 1 175 ? 20.264 14.383 -5.045 1.00 92.81 175 ASP A C 1
ATOM 1390 O O . ASP A 1 175 ? 19.773 14.825 -6.089 1.00 92.81 175 ASP A O 1
ATOM 1394 N N . GLU A 1 176 ? 20.020 14.953 -3.866 1.00 89.50 176 GLU A N 1
ATOM 1395 C CA . GLU A 1 176 ? 19.220 16.173 -3.678 1.00 89.50 176 GLU A CA 1
ATOM 1396 C C . GLU A 1 176 ? 19.716 17.384 -4.509 1.00 89.50 176 GLU A C 1
ATOM 1398 O O . GLU A 1 176 ? 18.888 18.135 -5.036 1.00 89.50 176 GLU A O 1
ATOM 1403 N N . PRO A 1 177 ? 21.037 17.609 -4.694 1.00 92.25 177 PRO A N 1
ATOM 1404 C CA . PRO A 1 177 ? 21.560 18.568 -5.677 1.00 92.25 177 PRO A CA 1
ATOM 1405 C C . PRO A 1 177 ? 21.160 18.322 -7.144 1.00 92.25 177 PRO A C 1
ATOM 1407 O O . PRO A 1 177 ? 21.290 19.236 -7.964 1.00 92.25 177 PRO A O 1
ATOM 1410 N N . MET A 1 178 ? 20.679 17.125 -7.477 1.00 90.00 178 MET A N 1
ATOM 1411 C CA . MET A 1 178 ? 20.226 16.689 -8.799 1.00 90.00 178 MET A CA 1
ATOM 1412 C C . MET A 1 178 ? 21.292 16.724 -9.905 1.00 90.00 178 MET A C 1
ATOM 1414 O O . MET A 1 178 ? 21.061 17.203 -11.023 1.00 90.00 178 MET A O 1
ATOM 1418 N N . THR A 1 179 ? 22.481 16.212 -9.606 1.00 90.31 179 THR A N 1
ATOM 1419 C CA . THR A 1 179 ? 23.670 16.286 -10.467 1.00 90.31 179 THR A CA 1
ATOM 1420 C C . THR A 1 179 ? 24.106 14.955 -11.085 1.00 90.31 179 THR A C 1
ATOM 1422 O O . THR A 1 179 ? 24.775 14.966 -12.121 1.00 90.31 179 THR A O 1
ATOM 1425 N N . ILE A 1 180 ? 23.717 13.819 -10.506 1.00 92.00 180 ILE A N 1
ATOM 1426 C CA . ILE A 1 180 ? 24.184 12.481 -10.869 1.00 92.00 180 ILE A CA 1
ATOM 1427 C C . ILE A 1 180 ? 23.056 11.695 -11.549 1.00 92.00 180 ILE A C 1
ATOM 1429 O O . ILE A 1 180 ? 22.203 11.091 -10.903 1.00 92.00 180 ILE A O 1
ATOM 1433 N N . HIS A 1 181 ? 23.080 11.676 -12.883 1.00 93.06 181 HIS A N 1
ATOM 1434 C CA . HIS A 1 181 ? 22.023 11.078 -13.718 1.00 93.06 181 HIS A CA 1
ATOM 1435 C C . HIS A 1 181 ? 22.398 9.708 -14.305 1.00 93.06 181 HIS A C 1
ATOM 1437 O O . HIS A 1 181 ? 21.540 8.979 -14.783 1.00 93.06 181 HIS A O 1
ATOM 1443 N N . THR A 1 182 ? 23.675 9.319 -14.277 1.00 94.94 182 THR A N 1
ATOM 1444 C CA . THR A 1 182 ? 24.150 8.073 -14.911 1.00 94.94 182 THR A CA 1
ATOM 1445 C C . THR A 1 182 ? 23.929 6.855 -14.006 1.00 94.94 182 THR A C 1
ATOM 1447 O O . THR A 1 182 ? 23.990 7.015 -12.785 1.00 94.94 182 THR A O 1
ATOM 1450 N N . PRO A 1 183 ? 23.736 5.629 -14.533 1.00 96.00 183 PRO A N 1
ATOM 1451 C CA . PRO A 1 183 ? 23.525 4.430 -13.712 1.00 96.00 183 PRO A CA 1
ATOM 1452 C C . PRO A 1 183 ? 24.724 4.095 -12.808 1.00 96.00 183 PRO A C 1
ATOM 1454 O O . PRO A 1 183 ? 24.554 3.471 -11.765 1.00 96.00 183 PRO A O 1
ATOM 1457 N N . GLU A 1 184 ? 25.939 4.553 -13.144 1.00 95.62 184 GLU A N 1
ATOM 1458 C CA . GLU A 1 184 ? 27.101 4.467 -12.246 1.00 95.62 184 GLU A CA 1
ATOM 1459 C C . GLU A 1 184 ? 26.907 5.215 -10.925 1.00 95.62 184 GLU A C 1
ATOM 1461 O O . GLU A 1 184 ? 27.587 4.894 -9.953 1.00 95.62 184 GLU A O 1
ATOM 1466 N N . GLY A 1 185 ? 26.011 6.206 -10.883 1.00 95.06 185 GLY A N 1
ATOM 1467 C CA . GLY A 1 185 ? 25.653 6.926 -9.665 1.00 95.06 185 GLY A CA 1
ATOM 1468 C C . GLY A 1 185 ? 25.251 5.968 -8.558 1.00 95.06 185 GLY A C 1
ATOM 1469 O O . GLY A 1 185 ? 26.017 5.740 -7.624 1.00 95.06 185 GLY A O 1
ATOM 1470 N N . VAL A 1 186 ? 24.097 5.333 -8.715 1.00 95.88 186 VAL A N 1
ATOM 1471 C CA . VAL A 1 186 ? 23.593 4.389 -7.715 1.00 95.88 186 VAL A CA 1
ATOM 1472 C C . VAL A 1 186 ? 24.399 3.089 -7.653 1.00 95.88 186 VAL A C 1
ATOM 1474 O O . VAL A 1 186 ? 24.626 2.568 -6.569 1.00 95.88 186 VAL A O 1
ATOM 1477 N N . LEU A 1 187 ? 24.906 2.571 -8.782 1.00 96.88 187 LEU A N 1
ATOM 1478 C CA . LEU A 1 187 ? 25.574 1.259 -8.793 1.00 96.88 187 LEU A CA 1
ATOM 1479 C C . LEU A 1 187 ? 27.004 1.277 -8.239 1.00 96.88 187 LEU A C 1
ATOM 1481 O O . LEU A 1 187 ? 27.465 0.261 -7.715 1.00 96.88 187 LEU A O 1
ATOM 1485 N N . LEU A 1 188 ? 27.732 2.387 -8.401 1.00 96.31 188 LEU A N 1
ATOM 1486 C CA . LEU A 1 188 ? 29.148 2.485 -8.025 1.00 96.31 188 LEU A CA 1
ATOM 1487 C C . LEU A 1 188 ? 29.414 3.542 -6.955 1.00 96.31 188 LEU A C 1
ATOM 1489 O O . LEU A 1 188 ? 30.289 3.331 -6.116 1.00 96.31 188 LEU A O 1
ATOM 1493 N N . ARG A 1 189 ? 28.715 4.682 -7.004 1.00 95.38 189 ARG A N 1
ATOM 1494 C CA . ARG A 1 189 ? 28.941 5.809 -6.082 1.00 95.38 189 ARG A CA 1
ATOM 1495 C C . ARG A 1 189 ? 27.985 5.811 -4.888 1.00 95.38 189 ARG A C 1
ATOM 1497 O O . ARG A 1 189 ? 28.312 6.448 -3.894 1.00 95.38 189 ARG A O 1
ATOM 1504 N N . GLY A 1 190 ? 26.872 5.081 -4.974 1.00 95.06 190 GLY A N 1
ATOM 1505 C CA . GLY A 1 190 ? 25.825 5.052 -3.952 1.00 95.06 190 GLY A CA 1
ATOM 1506 C C . GLY A 1 190 ? 25.005 6.342 -3.891 1.00 95.06 190 GLY A C 1
ATOM 1507 O O . GLY A 1 190 ? 24.448 6.653 -2.848 1.00 95.06 190 GLY A O 1
ATOM 1508 N N . GLU A 1 191 ? 24.956 7.117 -4.977 1.00 94.75 191 GLU A N 1
ATOM 1509 C CA . GLU A 1 191 ? 24.221 8.386 -5.017 1.00 94.75 191 GLU A CA 1
ATOM 1510 C C . GLU A 1 191 ? 23.727 8.682 -6.441 1.00 94.75 191 GLU A C 1
ATOM 1512 O O . GLU A 1 191 ? 24.491 8.547 -7.406 1.00 94.75 191 GLU A O 1
ATOM 1517 N N . GLY A 1 192 ? 22.463 9.082 -6.600 1.00 94.81 192 GLY A N 1
ATOM 1518 C CA . GLY A 1 192 ? 21.894 9.390 -7.916 1.00 94.81 192 GLY A CA 1
ATOM 1519 C C . GLY A 1 192 ? 20.498 10.006 -7.877 1.00 94.81 192 GLY A C 1
ATOM 1520 O O . GLY A 1 192 ? 19.833 10.009 -6.850 1.00 94.81 192 GLY A O 1
ATOM 1521 N N . VAL A 1 193 ? 20.033 10.532 -9.011 1.00 95.25 193 VAL A N 1
ATOM 1522 C CA . VAL A 1 193 ? 18.634 10.974 -9.180 1.00 95.25 193 VAL A CA 1
ATOM 1523 C C . VAL A 1 193 ? 17.765 9.900 -9.836 1.00 95.25 193 VAL A C 1
ATOM 1525 O O . VAL A 1 193 ? 18.268 8.858 -10.246 1.00 95.25 193 VAL A O 1
ATOM 1528 N N . CYS A 1 194 ? 16.481 10.197 -10.055 1.00 96.62 194 CYS A N 1
ATOM 1529 C CA . CYS A 1 194 ? 15.519 9.304 -10.706 1.00 96.62 194 CYS A CA 1
ATOM 1530 C C . CYS A 1 194 ? 16.016 8.622 -11.990 1.00 96.62 194 CYS A C 1
ATOM 1532 O O . CYS A 1 194 ? 15.860 7.413 -12.149 1.00 96.62 194 CYS A O 1
ATOM 1534 N N . GLU A 1 195 ? 16.687 9.362 -12.877 1.00 96.56 195 GLU A N 1
ATOM 1535 C CA . GLU A 1 195 ? 17.281 8.799 -14.095 1.00 96.56 195 GLU A CA 1
ATOM 1536 C C . GLU A 1 195 ? 18.359 7.744 -13.781 1.00 96.56 195 GLU A C 1
ATOM 1538 O O . GLU A 1 195 ? 18.370 6.678 -14.396 1.00 96.56 195 GLU A O 1
ATOM 1543 N N . SER A 1 196 ? 19.202 7.979 -12.769 1.00 97.19 196 SER A N 1
ATOM 1544 C CA . SER A 1 196 ? 20.241 7.035 -12.336 1.00 97.19 196 SER A CA 1
ATOM 1545 C C . SER A 1 196 ? 19.637 5.727 -11.817 1.00 97.19 196 SER A C 1
ATOM 1547 O O . SER A 1 196 ? 20.038 4.650 -12.265 1.00 97.19 196 SER A O 1
ATOM 1549 N N . TYR A 1 197 ? 18.630 5.819 -10.939 1.00 98.06 197 TYR A N 1
ATOM 1550 C CA . TYR A 1 197 ? 17.908 4.668 -10.381 1.00 98.06 197 TYR A CA 1
ATOM 1551 C C . TYR A 1 197 ? 17.224 3.855 -11.486 1.00 98.06 197 TYR A C 1
ATOM 1553 O O . TYR A 1 197 ? 17.437 2.645 -11.596 1.00 98.06 197 TYR A O 1
ATOM 1561 N N . ALA A 1 198 ? 16.443 4.518 -12.343 1.00 98.38 198 ALA A N 1
ATOM 1562 C CA . ALA A 1 198 ? 15.653 3.848 -13.368 1.00 98.38 198 ALA A CA 1
ATOM 1563 C C . ALA A 1 198 ? 16.522 3.191 -14.456 1.00 98.38 198 ALA A C 1
ATOM 1565 O O . ALA A 1 198 ? 16.203 2.091 -14.923 1.00 98.38 198 ALA A O 1
ATOM 1566 N N . LEU A 1 199 ? 17.643 3.817 -14.845 1.00 98.06 199 LEU A N 1
ATOM 1567 C CA . LEU A 1 199 ? 18.610 3.223 -15.776 1.00 98.06 199 LEU A CA 1
ATOM 1568 C C . LEU A 1 199 ? 19.337 2.028 -15.154 1.00 98.06 199 LEU A C 1
ATOM 1570 O O . LEU A 1 199 ? 19.478 0.988 -15.800 1.00 98.06 199 LEU A O 1
ATOM 1574 N N . ALA A 1 200 ? 19.783 2.149 -13.903 1.00 98.44 200 ALA A N 1
ATOM 1575 C CA . ALA A 1 200 ? 20.470 1.068 -13.208 1.00 98.44 200 ALA A CA 1
ATOM 1576 C C . ALA A 1 200 ? 19.563 -0.155 -13.025 1.00 98.44 200 ALA A C 1
ATOM 1578 O O . ALA A 1 200 ? 19.967 -1.270 -13.365 1.00 98.44 200 ALA A O 1
ATOM 1579 N N . TYR A 1 201 ? 18.318 0.048 -12.586 1.00 98.69 201 TYR A N 1
ATOM 1580 C CA . TYR A 1 201 ? 17.350 -1.036 -12.438 1.00 98.69 201 TYR A CA 1
ATOM 1581 C C . TYR A 1 201 ? 17.020 -1.690 -13.788 1.00 98.69 201 TYR A C 1
ATOM 1583 O O . TYR A 1 201 ? 17.033 -2.917 -13.908 1.00 98.69 201 TYR A O 1
ATOM 1591 N N . ARG A 1 202 ? 16.860 -0.885 -14.851 1.00 98.44 202 ARG A N 1
ATOM 1592 C CA . ARG A 1 202 ? 16.667 -1.368 -16.230 1.00 98.44 202 ARG A CA 1
ATOM 1593 C C . ARG A 1 202 ? 17.796 -2.276 -16.716 1.00 98.44 202 ARG A C 1
ATOM 1595 O O . ARG A 1 202 ? 17.537 -3.275 -17.403 1.00 98.44 202 ARG A O 1
ATOM 1602 N N . ILE A 1 203 ? 19.038 -1.910 -16.404 1.00 98.56 203 ILE A N 1
ATOM 1603 C CA . ILE A 1 203 ? 20.239 -2.658 -16.783 1.00 98.56 203 ILE A CA 1
ATOM 1604 C C . ILE A 1 203 ? 20.325 -3.969 -15.994 1.00 98.56 203 ILE A C 1
ATOM 1606 O O . ILE A 1 203 ? 20.527 -5.019 -16.603 1.00 98.56 203 ILE A O 1
ATOM 1610 N N . LEU A 1 204 ? 20.111 -3.925 -14.676 1.00 98.69 204 LEU A N 1
ATOM 1611 C CA . LEU A 1 204 ? 20.134 -5.105 -13.807 1.00 98.69 204 LEU A CA 1
ATOM 1612 C C . LEU A 1 204 ? 19.068 -6.137 -14.200 1.00 98.69 204 LEU A C 1
ATOM 1614 O O . LEU A 1 204 ? 19.391 -7.310 -14.374 1.00 98.69 204 LEU A O 1
ATOM 1618 N N . LEU A 1 205 ? 17.820 -5.700 -14.401 1.00 98.69 205 LEU A N 1
ATOM 1619 C CA . LEU A 1 205 ? 16.720 -6.574 -14.822 1.00 98.69 205 LEU A CA 1
ATOM 1620 C C . LEU A 1 205 ? 17.004 -7.243 -16.173 1.00 98.69 205 LEU A C 1
ATOM 1622 O O . LEU A 1 205 ? 16.721 -8.423 -16.357 1.00 98.69 205 LEU A O 1
ATOM 1626 N N . HIS A 1 206 ? 17.594 -6.510 -17.119 1.00 98.00 206 HIS A N 1
ATOM 1627 C CA . HIS A 1 206 ? 17.927 -7.063 -18.435 1.00 98.00 206 HIS A CA 1
ATOM 1628 C C . HIS A 1 206 ? 19.074 -8.068 -18.377 1.00 98.00 206 HIS A C 1
ATOM 1630 O O . HIS A 1 206 ? 18.985 -9.099 -19.039 1.00 98.00 206 HIS A O 1
ATOM 1636 N N . GLU A 1 207 ? 20.088 -7.826 -17.540 1.00 97.62 207 GLU A N 1
ATOM 1637 C CA . GLU A 1 207 ? 21.190 -8.772 -17.310 1.00 97.62 207 GLU A CA 1
ATOM 1638 C C . GLU A 1 207 ? 20.678 -10.130 -16.800 1.00 97.62 207 GLU A C 1
ATOM 1640 O O . GLU A 1 207 ? 21.175 -11.176 -17.219 1.00 97.62 207 GLU A O 1
ATOM 1645 N N . VAL A 1 208 ? 19.644 -10.132 -15.951 1.00 97.06 208 VAL A N 1
ATOM 1646 C CA . VAL A 1 208 ? 19.010 -11.368 -15.452 1.00 97.06 208 VAL A CA 1
ATOM 1647 C C . VAL A 1 208 ? 17.891 -11.901 -16.359 1.00 97.06 208 VAL A C 1
ATOM 1649 O O . VAL A 1 208 ? 17.281 -12.921 -16.046 1.00 97.06 208 VAL A O 1
ATOM 1652 N N . GLY A 1 209 ? 17.641 -11.258 -17.504 1.00 96.62 209 GLY A N 1
ATOM 1653 C CA . GLY A 1 209 ? 16.694 -11.722 -18.520 1.00 96.62 209 GLY A CA 1
ATOM 1654 C C . GLY A 1 209 ? 15.232 -11.316 -18.307 1.00 96.62 209 GLY A C 1
ATOM 1655 O O . GLY A 1 209 ? 14.363 -11.864 -18.985 1.00 96.62 209 GLY A O 1
ATOM 1656 N N . ILE A 1 210 ? 14.951 -10.358 -17.420 1.00 98.12 210 ILE A N 1
ATOM 1657 C CA . ILE A 1 210 ? 13.603 -9.828 -17.179 1.00 98.12 210 ILE A CA 1
ATOM 1658 C C . ILE A 1 210 ? 13.313 -8.684 -18.160 1.00 98.12 210 ILE A C 1
ATOM 1660 O O . ILE A 1 210 ? 14.006 -7.658 -18.201 1.00 98.12 210 ILE A O 1
ATOM 1664 N N . ASP A 1 211 ? 12.258 -8.857 -18.958 1.00 97.56 211 ASP A N 1
ATOM 1665 C CA . ASP A 1 211 ? 11.785 -7.847 -19.904 1.00 97.56 211 ASP A CA 1
ATOM 1666 C C . ASP A 1 211 ? 11.307 -6.603 -19.150 1.00 97.56 211 ASP A C 1
ATOM 1668 O O . ASP A 1 211 ? 10.459 -6.676 -18.264 1.00 97.56 211 ASP A O 1
ATOM 1672 N N . ASN A 1 212 ? 11.850 -5.440 -19.502 1.00 98.44 212 ASN A N 1
ATOM 1673 C CA . ASN A 1 212 ? 11.513 -4.195 -18.831 1.00 98.44 212 ASN A CA 1
ATOM 1674 C C . ASN A 1 212 ? 11.845 -2.967 -19.698 1.00 98.44 212 ASN A C 1
ATOM 1676 O O . ASN A 1 212 ? 12.596 -3.071 -20.673 1.00 98.44 212 ASN A O 1
ATOM 1680 N N . LEU A 1 213 ? 11.270 -1.816 -19.353 1.00 98.38 213 LEU A N 1
ATOM 1681 C CA . LEU A 1 213 ? 11.408 -0.548 -20.066 1.00 98.38 213 LEU A CA 1
ATOM 1682 C C . LEU A 1 213 ? 11.828 0.566 -19.108 1.00 98.38 213 LEU A C 1
ATOM 1684 O O . LEU A 1 213 ? 11.308 0.665 -17.999 1.00 98.38 213 LEU A O 1
ATOM 1688 N N . TYR A 1 214 ? 12.723 1.430 -19.580 1.00 98.31 214 TYR A N 1
ATOM 1689 C CA . TYR A 1 214 ? 12.954 2.749 -18.999 1.00 98.31 214 TYR A CA 1
ATOM 1690 C C . TYR A 1 214 ? 11.871 3.703 -19.511 1.00 98.31 214 TYR A C 1
ATOM 1692 O O . TYR A 1 214 ? 11.661 3.808 -20.724 1.00 98.31 214 TYR A O 1
ATOM 1700 N N . VAL A 1 215 ? 11.168 4.370 -18.599 1.00 98.38 215 VAL A N 1
ATOM 1701 C CA . VAL A 1 215 ? 10.048 5.258 -18.920 1.00 98.38 215 VAL A CA 1
ATOM 1702 C C . VAL A 1 215 ? 10.296 6.620 -18.294 1.00 98.38 215 VAL A C 1
ATOM 1704 O O . VAL A 1 215 ? 10.624 6.731 -17.118 1.00 98.38 215 VAL A O 1
ATOM 1707 N N . THR A 1 216 ? 10.126 7.664 -19.099 1.00 97.50 216 THR A N 1
ATOM 1708 C CA . THR A 1 216 ? 10.202 9.060 -18.657 1.00 97.50 216 THR A CA 1
ATOM 1709 C C . THR A 1 216 ? 8.836 9.725 -18.685 1.00 97.50 216 THR A C 1
ATOM 1711 O O . THR A 1 216 ? 7.949 9.327 -19.447 1.00 97.50 216 THR A O 1
ATOM 1714 N N . GLY A 1 217 ? 8.680 10.776 -17.890 1.00 97.44 217 GLY A N 1
ATOM 1715 C CA . GLY A 1 217 ? 7.460 11.564 -17.853 1.00 97.44 217 GLY A CA 1
ATOM 1716 C C . GLY A 1 217 ? 7.512 12.618 -16.761 1.00 97.44 217 GLY A C 1
ATOM 1717 O O . GLY A 1 217 ? 8.563 13.207 -16.502 1.00 97.44 217 GLY A O 1
ATOM 1718 N N . TYR A 1 218 ? 6.372 12.845 -16.121 1.00 97.50 218 TYR A N 1
ATOM 1719 C CA . TYR A 1 218 ? 6.248 13.756 -14.995 1.00 97.50 218 TYR A CA 1
ATOM 1720 C C . TYR A 1 218 ? 5.734 13.027 -13.762 1.00 97.50 218 TYR A C 1
ATOM 1722 O O . TYR A 1 218 ? 4.730 12.332 -13.845 1.00 97.50 218 TYR A O 1
ATOM 1730 N N . SER A 1 219 ? 6.354 13.261 -12.609 1.00 94.38 219 SER A N 1
ATOM 1731 C CA . SER A 1 219 ? 5.813 12.879 -11.306 1.00 94.38 219 SER A CA 1
ATOM 1732 C C . SER A 1 219 ? 5.579 14.125 -10.465 1.00 94.38 219 SER A C 1
ATOM 1734 O O . SER A 1 219 ? 6.451 14.988 -10.340 1.00 94.38 219 SER A O 1
ATOM 1736 N N . ARG A 1 220 ? 4.349 14.308 -9.972 1.00 91.56 220 ARG A N 1
ATOM 1737 C CA . ARG A 1 220 ? 3.902 15.523 -9.252 1.00 91.56 220 ARG A CA 1
ATOM 1738 C C . ARG A 1 220 ? 4.292 16.850 -9.937 1.00 91.56 220 ARG A C 1
ATOM 1740 O O . ARG A 1 220 ? 4.478 17.870 -9.277 1.00 91.56 220 ARG A O 1
ATOM 1747 N N . GLY A 1 221 ? 4.351 16.851 -11.271 1.00 91.69 221 GLY A N 1
ATOM 1748 C CA . GLY A 1 221 ? 4.681 18.020 -12.095 1.00 91.69 221 GLY A CA 1
ATOM 1749 C C . GLY A 1 221 ? 6.178 18.287 -12.303 1.00 91.69 221 GLY A C 1
ATOM 1750 O O . GLY A 1 221 ? 6.511 19.298 -12.917 1.00 91.69 221 GLY A O 1
ATOM 1751 N N . GLN A 1 222 ? 7.067 17.413 -11.827 1.00 93.94 222 GLN A N 1
ATOM 1752 C CA . GLN A 1 222 ? 8.508 17.449 -12.103 1.00 93.94 222 GLN A CA 1
ATOM 1753 C C . GLN A 1 222 ? 8.882 16.359 -13.102 1.00 93.94 222 GLN A C 1
ATOM 1755 O O . GLN A 1 222 ? 8.246 15.310 -13.108 1.00 93.94 222 GLN A O 1
ATOM 1760 N N . LEU A 1 223 ? 9.892 16.608 -13.942 1.00 95.19 223 LEU A N 1
ATOM 1761 C CA . LEU A 1 223 ? 10.440 15.563 -14.811 1.00 95.19 223 LEU A CA 1
ATOM 1762 C C . LEU A 1 223 ? 10.941 14.403 -13.952 1.00 95.19 223 LEU A C 1
ATOM 1764 O O . LEU A 1 223 ? 11.608 14.631 -12.945 1.00 95.19 223 LEU A O 1
ATOM 1768 N N . HIS A 1 224 ? 10.595 13.186 -14.354 1.00 96.81 224 HIS A N 1
ATOM 1769 C CA . HIS A 1 224 ? 10.886 11.982 -13.587 1.00 96.81 224 HIS A CA 1
ATOM 1770 C C . HIS A 1 224 ? 11.097 10.778 -14.508 1.00 96.81 224 HIS A C 1
ATOM 1772 O O . HIS A 1 224 ? 10.666 10.795 -15.669 1.00 96.81 224 HIS A O 1
ATOM 1778 N N . ALA A 1 225 ? 11.752 9.743 -13.986 1.00 97.31 225 ALA A N 1
ATOM 1779 C CA . ALA A 1 225 ? 12.013 8.493 -14.688 1.00 97.31 225 ALA A CA 1
ATOM 1780 C C . ALA A 1 225 ? 11.831 7.283 -13.763 1.00 97.31 225 ALA A C 1
ATOM 1782 O O . ALA A 1 225 ? 12.170 7.351 -12.585 1.00 97.31 225 ALA A O 1
ATOM 1783 N N . TRP A 1 226 ? 11.285 6.199 -14.310 1.00 98.38 226 TRP A N 1
ATOM 1784 C CA . TRP A 1 226 ? 10.946 4.963 -13.598 1.00 98.38 226 TRP A CA 1
ATOM 1785 C C . TRP A 1 226 ? 10.902 3.779 -14.579 1.00 98.38 226 TRP A C 1
ATOM 1787 O O . TRP A 1 226 ? 11.348 3.894 -15.729 1.00 98.38 226 TRP A O 1
ATOM 1797 N N . ASN A 1 227 ? 10.378 2.628 -14.147 1.00 98.75 227 ASN A N 1
ATOM 1798 C CA . ASN A 1 227 ? 10.406 1.398 -14.930 1.00 98.75 227 ASN A CA 1
ATOM 1799 C C . ASN A 1 227 ? 9.024 0.764 -15.122 1.00 98.75 227 ASN A C 1
ATOM 1801 O O . ASN A 1 227 ? 8.180 0.755 -14.227 1.00 98.75 227 ASN A O 1
ATOM 1805 N N . LEU A 1 228 ? 8.827 0.167 -16.298 1.00 98.75 228 LEU A N 1
ATOM 1806 C CA . LEU A 1 228 ? 7.780 -0.827 -16.531 1.00 98.75 228 LEU A CA 1
ATOM 1807 C C . LEU A 1 228 ? 8.444 -2.201 -16.615 1.00 98.75 228 LEU A C 1
ATOM 1809 O O . LEU A 1 228 ? 9.331 -2.397 -17.445 1.00 98.75 228 LEU A O 1
ATOM 1813 N N . VAL A 1 229 ? 8.028 -3.147 -15.783 1.00 98.69 229 VAL A N 1
ATOM 1814 C CA . VAL A 1 229 ? 8.658 -4.464 -15.637 1.00 98.69 229 VAL A CA 1
ATOM 1815 C C . VAL A 1 229 ? 7.650 -5.550 -15.981 1.00 98.69 229 VAL A C 1
ATOM 1817 O O . VAL A 1 229 ? 6.503 -5.502 -15.538 1.00 98.69 229 VAL A O 1
ATOM 1820 N N . ARG A 1 230 ? 8.057 -6.529 -16.788 1.00 98.00 230 ARG A N 1
ATOM 1821 C CA . ARG A 1 230 ? 7.238 -7.696 -17.105 1.00 98.00 230 ARG A CA 1
ATOM 1822 C C . ARG A 1 230 ? 7.561 -8.814 -16.125 1.00 98.00 230 ARG A C 1
ATOM 1824 O O . ARG A 1 230 ? 8.661 -9.356 -16.155 1.00 98.00 230 ARG A O 1
ATOM 1831 N N . LEU A 1 231 ? 6.598 -9.158 -15.280 1.00 97.62 231 LEU A N 1
ATOM 1832 C CA . LEU A 1 231 ? 6.708 -10.242 -14.310 1.00 97.62 231 LEU A CA 1
ATOM 1833 C C . LEU A 1 231 ? 5.775 -11.368 -14.756 1.00 97.62 231 LEU A C 1
ATOM 1835 O O . LEU A 1 231 ? 4.553 -11.208 -14.783 1.00 97.62 231 LEU A O 1
ATOM 1839 N N . GLY A 1 232 ? 6.352 -12.493 -15.189 1.00 94.62 232 GLY A N 1
ATOM 1840 C CA . GLY A 1 232 ? 5.591 -13.515 -15.903 1.00 94.62 232 GLY A CA 1
ATOM 1841 C C . GLY A 1 232 ? 4.970 -12.956 -17.191 1.00 94.62 232 GLY A C 1
ATOM 1842 O O . GLY A 1 232 ? 5.670 -12.530 -18.110 1.00 94.62 232 GLY A O 1
ATOM 1843 N N . GLU A 1 233 ? 3.641 -12.955 -17.275 1.00 93.75 233 GLU A N 1
ATOM 1844 C CA . GLU A 1 233 ? 2.915 -12.436 -18.446 1.00 93.75 233 GLU A CA 1
ATOM 1845 C C . GLU A 1 233 ? 2.407 -10.999 -18.269 1.00 93.75 233 GLU A C 1
ATOM 1847 O O . GLU A 1 233 ? 2.011 -10.377 -19.255 1.00 93.75 233 GLU A O 1
ATOM 1852 N N . ASP A 1 234 ? 2.450 -10.456 -17.049 1.00 97.19 234 ASP A N 1
ATOM 1853 C CA . ASP A 1 234 ? 1.879 -9.149 -16.736 1.00 97.19 234 ASP A CA 1
ATOM 1854 C C . ASP A 1 234 ? 2.951 -8.056 -16.726 1.00 97.19 234 ASP A C 1
ATOM 1856 O O . ASP A 1 234 ? 4.047 -8.228 -16.193 1.00 97.19 234 ASP A O 1
ATOM 1860 N N . TRP A 1 235 ? 2.604 -6.894 -17.274 1.00 98.44 235 TRP A N 1
ATOM 1861 C CA . TRP A 1 235 ? 3.362 -5.664 -17.073 1.00 98.44 235 TRP A CA 1
ATOM 1862 C C . TRP A 1 235 ? 2.913 -4.979 -15.787 1.00 98.44 235 TRP A C 1
ATOM 1864 O O . TRP A 1 235 ? 1.711 -4.858 -15.538 1.00 98.44 235 TRP A O 1
ATOM 1874 N N . VAL A 1 236 ? 3.877 -4.504 -15.002 1.00 98.69 236 VAL A N 1
ATOM 1875 C CA . VAL A 1 236 ? 3.652 -3.704 -13.798 1.00 98.69 236 VAL A CA 1
ATOM 1876 C C . VAL A 1 236 ? 4.632 -2.543 -13.717 1.00 98.69 236 VAL A C 1
ATOM 1878 O O . VAL A 1 236 ? 5.754 -2.610 -14.221 1.00 98.69 236 VAL A O 1
ATOM 1881 N N . TRP A 1 237 ? 4.211 -1.469 -13.068 1.00 98.62 237 TRP A N 1
ATOM 1882 C CA . TRP A 1 237 ? 5.051 -0.311 -12.810 1.00 98.62 237 TRP A CA 1
ATOM 1883 C C . TRP A 1 237 ? 5.895 -0.509 -11.555 1.00 98.62 237 TRP A C 1
ATOM 1885 O O . TRP A 1 237 ? 5.395 -1.006 -10.540 1.00 98.62 237 TRP A O 1
ATOM 1895 N N . VAL A 1 238 ? 7.160 -0.100 -11.644 1.00 98.50 238 VAL A N 1
ATOM 1896 C CA . VAL A 1 238 ? 8.107 -0.054 -10.529 1.00 98.50 238 VAL A CA 1
ATOM 1897 C C . VAL A 1 238 ? 8.821 1.293 -10.539 1.00 98.50 238 VAL A C 1
ATOM 1899 O O . VAL A 1 238 ? 9.382 1.685 -11.565 1.00 98.50 238 VAL A O 1
ATOM 1902 N N . ASP A 1 239 ? 8.821 1.993 -9.406 1.00 97.31 239 ASP A N 1
ATOM 1903 C CA . ASP A 1 239 ? 9.593 3.225 -9.218 1.00 97.31 239 ASP A CA 1
ATOM 1904 C C . ASP A 1 239 ? 10.577 3.079 -8.045 1.00 97.31 239 ASP A C 1
ATOM 1906 O O . ASP A 1 239 ? 10.214 3.349 -6.896 1.00 97.31 239 ASP A O 1
ATOM 1910 N N . PRO A 1 240 ? 11.832 2.674 -8.322 1.00 95.38 240 PRO A N 1
ATOM 1911 C CA . PRO A 1 240 ? 12.841 2.491 -7.283 1.00 95.38 240 PRO A CA 1
ATOM 1912 C C . PRO A 1 240 ? 13.178 3.784 -6.534 1.00 95.38 240 PRO A C 1
ATOM 1914 O O . PRO A 1 240 ? 13.530 3.743 -5.364 1.00 95.38 240 PRO A O 1
ATOM 1917 N N . THR A 1 241 ? 13.063 4.950 -7.175 1.00 93.94 241 THR A N 1
ATOM 1918 C CA . THR A 1 241 ? 13.382 6.236 -6.538 1.00 93.94 241 THR A CA 1
ATOM 1919 C C . THR A 1 241 ? 12.337 6.626 -5.512 1.00 93.94 241 THR A C 1
ATOM 1921 O O . THR A 1 241 ? 12.669 7.100 -4.433 1.00 93.94 241 THR A O 1
ATOM 1924 N N . TRP A 1 242 ? 11.062 6.416 -5.828 1.00 91.88 242 TRP A N 1
ATOM 1925 C CA . TRP A 1 242 ? 9.977 6.652 -4.877 1.00 91.88 242 TRP A CA 1
ATOM 1926 C C . TRP A 1 242 ? 9.859 5.555 -3.819 1.00 91.88 242 TRP A C 1
ATOM 1928 O O . TRP A 1 242 ? 9.082 5.687 -2.871 1.00 91.88 242 TRP A O 1
ATOM 1938 N N . ASN A 1 243 ? 10.592 4.459 -3.997 1.00 91.12 243 ASN A N 1
ATOM 1939 C CA . ASN A 1 243 ? 10.728 3.375 -3.040 1.00 91.12 243 ASN A CA 1
ATOM 1940 C C . ASN A 1 243 ? 12.001 3.457 -2.186 1.00 91.12 243 ASN A C 1
ATOM 1942 O O . ASN A 1 243 ? 12.102 2.754 -1.182 1.00 91.12 243 ASN A O 1
ATOM 1946 N N . ASP A 1 244 ? 12.912 4.374 -2.513 1.00 85.19 244 ASP A N 1
ATOM 1947 C CA . ASP A 1 244 ? 14.097 4.662 -1.715 1.00 85.19 244 ASP A CA 1
ATOM 1948 C C . ASP A 1 244 ? 13.702 5.156 -0.299 1.00 85.19 244 ASP A C 1
ATOM 1950 O O . ASP A 1 244 ? 12.995 6.167 -0.164 1.00 85.19 244 ASP A O 1
ATOM 1954 N N . PRO A 1 245 ? 14.097 4.441 0.773 1.00 69.12 245 PRO A N 1
ATOM 1955 C CA . PRO A 1 245 ? 13.751 4.787 2.147 1.00 69.12 245 PRO A CA 1
ATOM 1956 C C . PRO A 1 245 ? 14.421 6.084 2.629 1.00 69.12 245 PRO A C 1
ATOM 1958 O O . PRO A 1 245 ? 15.485 6.077 3.251 1.00 69.12 245 PRO A O 1
ATOM 1961 N N . VAL A 1 246 ? 13.735 7.221 2.499 1.00 59.19 246 VAL A N 1
ATOM 1962 C CA . VAL A 1 246 ? 14.173 8.468 3.149 1.00 59.19 246 VAL A CA 1
ATOM 1963 C C . VAL A 1 246 ? 13.885 8.406 4.654 1.00 59.19 246 VAL A C 1
ATOM 1965 O O . VAL A 1 246 ? 12.743 8.512 5.095 1.00 59.19 246 VAL A O 1
ATOM 1968 N N . GLY A 1 247 ? 14.933 8.277 5.474 1.00 50.25 247 GLY A N 1
ATOM 1969 C CA . GLY A 1 247 ? 14.813 8.300 6.939 1.00 50.25 247 GLY A CA 1
ATOM 1970 C C . GLY A 1 247 ? 14.499 6.951 7.601 1.00 50.25 247 GLY A C 1
ATOM 1971 O O . GLY A 1 247 ? 14.207 6.935 8.797 1.00 50.25 247 GLY A O 1
ATOM 1972 N N . GLY A 1 248 ? 14.624 5.837 6.868 1.00 44.78 248 GLY A N 1
ATOM 1973 C CA . GLY A 1 248 ? 14.671 4.483 7.440 1.00 44.78 248 GLY A CA 1
ATOM 1974 C C . GLY A 1 248 ? 13.370 3.673 7.427 1.00 44.78 248 GLY A C 1
ATOM 1975 O O . GLY A 1 248 ? 13.355 2.595 8.018 1.00 44.78 248 GLY A O 1
ATOM 1976 N N . GLU A 1 249 ? 12.308 4.139 6.766 1.00 52.22 249 GLU A N 1
ATOM 1977 C CA . GLU A 1 249 ? 11.117 3.322 6.484 1.00 52.22 249 GLU A CA 1
ATOM 1978 C C . GLU A 1 249 ? 11.089 2.955 4.994 1.00 52.22 249 GLU A C 1
ATOM 1980 O O . GLU A 1 249 ? 11.072 3.836 4.136 1.00 52.22 249 GLU A O 1
ATOM 1985 N N . GLU A 1 250 ? 11.134 1.653 4.692 1.00 57.81 250 GLU A N 1
ATOM 1986 C CA . GLU A 1 250 ? 11.071 1.116 3.326 1.00 57.81 250 GLU A CA 1
ATOM 1987 C C . GLU A 1 250 ? 9.757 1.523 2.656 1.00 57.81 250 GLU A C 1
ATOM 1989 O O . GLU A 1 250 ? 8.669 1.193 3.134 1.00 57.81 250 GLU A O 1
ATOM 1994 N N . GLY A 1 251 ? 9.848 2.248 1.541 1.00 72.62 251 GLY A N 1
ATOM 1995 C CA . GLY A 1 251 ? 8.682 2.553 0.730 1.00 72.62 251 GLY A CA 1
ATOM 1996 C C . GLY A 1 251 ? 8.493 1.459 -0.308 1.00 72.62 251 GLY A C 1
ATOM 1997 O O . GLY A 1 251 ? 9.231 1.432 -1.271 1.00 72.62 251 GLY A O 1
ATOM 1998 N N . TYR A 1 252 ? 7.472 0.609 -0.211 1.00 89.62 252 TYR A N 1
ATOM 1999 C CA . TYR A 1 252 ? 7.098 -0.322 -1.302 1.00 89.62 252 TYR A CA 1
ATOM 2000 C C . TYR A 1 252 ? 5.841 0.120 -2.061 1.00 89.62 252 TYR A C 1
ATOM 2002 O O . TYR A 1 252 ? 5.239 -0.646 -2.815 1.00 89.62 252 TYR A O 1
ATOM 2010 N N . ASP A 1 253 ? 5.442 1.378 -1.863 1.00 89.88 253 ASP A N 1
ATOM 2011 C CA . ASP A 1 253 ? 4.252 1.995 -2.453 1.00 89.88 253 ASP A CA 1
ATOM 2012 C C . ASP A 1 253 ? 4.201 1.912 -3.978 1.00 89.88 253 ASP A C 1
ATOM 2014 O O . ASP A 1 253 ? 3.109 1.950 -4.540 1.00 89.88 253 ASP A O 1
ATOM 2018 N N . TYR A 1 254 ? 5.357 1.825 -4.638 1.00 95.12 254 TYR A N 1
ATOM 2019 C CA . TYR A 1 254 ? 5.478 1.846 -6.089 1.00 95.12 254 TYR A CA 1
ATOM 2020 C C . TYR A 1 254 ? 6.021 0.543 -6.667 1.00 95.12 254 TYR A C 1
ATOM 2022 O O . TYR A 1 254 ? 6.391 0.530 -7.835 1.00 95.12 254 TYR A O 1
ATOM 2030 N N . PHE A 1 255 ? 6.010 -0.565 -5.916 1.00 96.94 255 PHE A N 1
ATOM 2031 C CA . PHE A 1 255 ? 6.412 -1.870 -6.437 1.00 96.94 255 PHE A CA 1
ATOM 2032 C C . PHE A 1 255 ? 5.200 -2.687 -6.906 1.00 96.94 255 PHE A C 1
ATOM 2034 O O . PHE A 1 255 ? 4.420 -3.225 -6.110 1.00 96.94 255 PHE A O 1
ATOM 2041 N N . GLY A 1 256 ? 5.056 -2.814 -8.226 1.00 97.44 256 GLY A N 1
ATOM 2042 C CA . GLY A 1 256 ? 4.027 -3.649 -8.837 1.00 97.44 256 GLY A CA 1
ATOM 2043 C C . GLY A 1 256 ? 2.676 -2.947 -8.975 1.00 97.44 256 GLY A C 1
ATOM 2044 O O . GLY A 1 256 ? 1.637 -3.520 -8.637 1.00 97.44 256 GLY A O 1
ATOM 2045 N N . LEU A 1 257 ? 2.675 -1.687 -9.413 1.00 97.62 257 LEU A N 1
ATOM 2046 C CA . LEU A 1 257 ? 1.445 -0.927 -9.655 1.00 97.62 257 LEU A CA 1
ATOM 2047 C C . LEU A 1 257 ? 0.857 -1.213 -11.044 1.00 97.62 257 LEU A C 1
ATOM 2049 O O . LEU A 1 257 ? 1.575 -1.532 -11.991 1.00 97.62 257 LEU A O 1
ATOM 2053 N N . ASN A 1 258 ? -0.458 -1.044 -11.171 1.00 97.69 258 ASN A N 1
ATOM 2054 C CA . ASN A 1 258 ? -1.133 -0.942 -12.464 1.00 97.69 258 ASN A CA 1
ATOM 2055 C C . ASN A 1 258 ? -1.212 0.534 -12.917 1.00 97.69 258 ASN A C 1
ATOM 2057 O O . ASN A 1 258 ? -0.834 1.441 -12.169 1.00 97.69 258 ASN A O 1
ATOM 2061 N N . ASP A 1 259 ? -1.705 0.773 -14.134 1.00 97.88 259 ASP A N 1
ATOM 2062 C CA . ASP A 1 259 ? -1.810 2.109 -14.731 1.00 97.88 259 ASP A CA 1
ATOM 2063 C C . ASP A 1 259 ? -2.622 3.067 -13.846 1.00 97.88 259 ASP A C 1
ATOM 2065 O O . ASP A 1 259 ? -2.187 4.190 -13.610 1.00 97.88 259 ASP A O 1
ATOM 2069 N N . ASP A 1 260 ? -3.765 2.622 -13.313 1.00 95.75 260 ASP A N 1
ATOM 2070 C CA . ASP A 1 260 ? -4.657 3.464 -12.503 1.00 95.75 260 ASP A CA 1
ATOM 2071 C C . ASP A 1 260 ? -3.983 3.968 -11.218 1.00 95.75 260 ASP A C 1
ATOM 2073 O O . ASP A 1 260 ? -4.141 5.134 -10.844 1.00 95.75 260 ASP A O 1
ATOM 2077 N N . LEU A 1 261 ? -3.225 3.101 -10.536 1.00 96.12 261 LEU A N 1
ATOM 2078 C CA . LEU A 1 261 ? -2.536 3.468 -9.299 1.00 96.12 261 LEU A CA 1
ATOM 2079 C C . LEU A 1 261 ? -1.343 4.384 -9.559 1.00 96.12 261 LEU A C 1
ATOM 2081 O O . LEU A 1 261 ? -1.165 5.356 -8.823 1.00 96.12 261 LEU A O 1
ATOM 2085 N N . LEU A 1 262 ? -0.549 4.106 -10.598 1.00 96.75 262 LEU A N 1
ATOM 2086 C CA . LEU A 1 262 ? 0.597 4.947 -10.934 1.00 96.75 262 LEU A CA 1
ATOM 2087 C C . LEU A 1 262 ? 0.140 6.328 -11.459 1.00 96.75 262 LEU A C 1
ATOM 2089 O O . LEU A 1 262 ? 0.696 7.359 -11.072 1.00 96.75 262 LEU A O 1
ATOM 2093 N N . ALA A 1 263 ? -0.928 6.373 -12.267 1.00 96.75 263 ALA A N 1
ATOM 2094 C CA . ALA A 1 263 ? -1.476 7.600 -12.863 1.00 96.75 263 ALA A CA 1
ATOM 2095 C C . ALA A 1 263 ? -1.981 8.634 -11.840 1.00 96.75 263 ALA A C 1
ATOM 2097 O O . ALA A 1 263 ? -2.232 9.792 -12.182 1.00 96.75 263 ALA A O 1
ATOM 2098 N N . ARG A 1 264 ? -2.126 8.238 -10.570 1.00 94.12 264 ARG A N 1
ATOM 2099 C CA . ARG A 1 264 ? -2.476 9.134 -9.464 1.00 94.12 264 ARG A CA 1
ATOM 2100 C C . ARG A 1 264 ? -1.504 10.308 -9.336 1.00 94.12 264 ARG A C 1
ATOM 2102 O O . ARG A 1 264 ? -1.929 11.433 -9.055 1.00 94.12 264 ARG A O 1
ATOM 2109 N N . ASP A 1 265 ? -0.209 10.066 -9.512 1.00 94.38 265 ASP A N 1
ATOM 2110 C CA . ASP A 1 265 ? 0.809 11.114 -9.434 1.00 94.38 265 ASP A CA 1
ATOM 2111 C C . ASP A 1 265 ? 1.898 11.072 -10.509 1.00 94.38 265 ASP A C 1
ATOM 2113 O O . ASP A 1 265 ? 2.664 12.039 -10.574 1.00 94.38 265 ASP A O 1
ATOM 2117 N N . HIS A 1 266 ? 1.888 10.078 -11.400 1.00 96.38 266 HIS A N 1
ATOM 2118 C CA . HIS A 1 266 ? 2.768 10.003 -12.565 1.00 96.38 266 HIS A CA 1
ATOM 2119 C C . HIS A 1 266 ? 2.010 10.170 -13.889 1.00 96.38 266 HIS A C 1
ATOM 2121 O O . HIS A 1 266 ? 0.877 9.727 -14.046 1.00 96.38 266 HIS A O 1
ATOM 2127 N N . ASP A 1 267 ? 2.665 10.780 -14.872 1.00 97.44 267 ASP A N 1
ATOM 2128 C CA . ASP A 1 267 ? 2.168 10.978 -16.232 1.00 97.44 267 ASP A CA 1
ATOM 2129 C C . ASP A 1 267 ? 3.277 10.641 -17.238 1.00 97.44 267 ASP A C 1
ATOM 2131 O O . ASP A 1 267 ? 4.293 11.332 -17.310 1.00 97.44 267 ASP A O 1
ATOM 2135 N N . TRP A 1 268 ? 3.080 9.584 -18.028 1.00 97.50 268 TRP A N 1
ATOM 2136 C CA . TRP A 1 268 ? 3.993 9.139 -19.092 1.00 97.50 268 TRP A CA 1
ATOM 2137 C C . TRP A 1 268 ? 3.501 9.498 -20.501 1.00 97.50 268 TRP A C 1
ATOM 2139 O O . TRP A 1 268 ? 3.997 8.963 -21.495 1.00 97.50 268 TRP A O 1
ATOM 2149 N N . SER A 1 269 ? 2.534 10.409 -20.636 1.00 94.44 269 SER A N 1
ATOM 2150 C CA . SER A 1 269 ? 1.991 10.806 -21.944 1.00 94.44 269 SER A CA 1
ATOM 2151 C C . SER A 1 269 ? 3.033 11.442 -22.876 1.00 94.44 269 SER A C 1
ATOM 2153 O O . SER A 1 269 ? 2.885 11.384 -24.098 1.00 94.44 269 SER A O 1
ATOM 2155 N N . SER A 1 270 ? 4.100 12.016 -22.312 1.00 92.69 270 SER A N 1
ATOM 2156 C CA . SER A 1 270 ? 5.237 12.591 -23.038 1.00 92.69 270 SER A CA 1
ATOM 2157 C C . SER A 1 270 ? 6.471 11.683 -23.072 1.00 92.69 270 SER A C 1
ATOM 2159 O O . SER A 1 270 ? 7.573 12.177 -23.318 1.00 92.69 270 SER A O 1
ATOM 2161 N N . SER A 1 271 ? 6.317 10.393 -22.769 1.00 95.38 271 SER A N 1
ATOM 2162 C CA . SER A 1 271 ? 7.444 9.467 -22.688 1.00 95.38 271 SER A CA 1
ATOM 2163 C C . SER A 1 271 ? 8.131 9.252 -24.038 1.00 95.38 271 SER A C 1
ATOM 2165 O O . SER A 1 271 ? 7.538 9.405 -25.109 1.00 95.38 271 SER A O 1
ATOM 2167 N N . ILE A 1 272 ? 9.405 8.862 -23.981 1.00 93.75 272 ILE A N 1
ATOM 2168 C CA . ILE A 1 272 ? 10.223 8.519 -25.156 1.00 93.75 272 ILE A CA 1
ATOM 2169 C C . ILE A 1 272 ? 9.800 7.205 -25.835 1.00 93.75 272 ILE A C 1
ATOM 2171 O O . ILE A 1 272 ? 10.231 6.903 -26.952 1.00 93.75 272 ILE A O 1
ATOM 2175 N N . VAL A 1 273 ? 8.944 6.436 -25.166 1.00 96.81 273 VAL A N 1
ATOM 2176 C CA . VAL A 1 273 ? 8.309 5.214 -25.656 1.00 96.81 273 VAL A CA 1
ATOM 2177 C C . VAL A 1 273 ? 6.798 5.301 -25.455 1.00 96.81 273 VAL A C 1
ATOM 2179 O O . VAL A 1 273 ? 6.310 6.104 -24.667 1.00 96.81 273 VAL A O 1
ATOM 2182 N N . LYS A 1 274 ? 6.037 4.445 -26.138 1.00 97.44 274 LYS A N 1
ATOM 2183 C CA . LYS A 1 274 ? 4.634 4.185 -25.811 1.00 97.44 274 LYS A CA 1
ATOM 2184 C C . LYS A 1 274 ? 4.551 2.835 -25.083 1.00 97.44 274 LYS A C 1
ATOM 2186 O O . LYS A 1 274 ? 4.544 1.801 -25.757 1.00 97.44 274 LYS A O 1
ATOM 2191 N N . PRO A 1 275 ? 4.581 2.820 -23.741 1.00 97.50 275 PRO A N 1
ATOM 2192 C CA . PRO A 1 275 ? 4.653 1.582 -22.970 1.00 97.50 275 PRO A CA 1
ATOM 2193 C C . PRO A 1 275 ? 3.373 0.737 -23.126 1.00 97.50 275 PRO A C 1
ATOM 2195 O O . PRO A 1 275 ? 2.300 1.305 -23.343 1.00 97.50 275 PRO A O 1
ATOM 2198 N N . PRO A 1 276 ? 3.461 -0.605 -23.025 1.00 97.56 276 PRO A N 1
ATOM 2199 C CA . PRO A 1 276 ? 2.299 -1.466 -22.797 1.00 97.56 276 PRO A CA 1
ATOM 2200 C C . PRO A 1 276 ? 1.517 -1.065 -21.539 1.00 97.56 276 PRO A C 1
ATOM 2202 O O . PRO A 1 276 ? 2.086 -0.492 -20.614 1.00 97.56 276 PRO A O 1
ATOM 2205 N N . SER A 1 277 ? 0.224 -1.392 -21.502 1.00 96.94 277 SER A N 1
ATOM 2206 C CA . SER A 1 277 ? -0.631 -1.136 -20.334 1.00 96.94 277 SER A CA 1
ATOM 2207 C C . SER A 1 277 ? -0.347 -2.138 -19.213 1.00 96.94 277 SER A C 1
ATOM 2209 O O . SER A 1 277 ? -0.290 -3.347 -19.460 1.00 96.94 277 SER A O 1
ATOM 2211 N N . ALA A 1 278 ? -0.219 -1.641 -17.983 1.00 97.94 278 ALA A N 1
ATOM 2212 C CA . ALA A 1 278 ? -0.206 -2.455 -16.776 1.00 97.94 278 ALA A CA 1
ATOM 2213 C C . ALA A 1 278 ? -1.617 -2.502 -16.179 1.00 97.94 278 ALA A C 1
ATOM 2215 O O . ALA A 1 278 ? -2.153 -1.488 -15.739 1.00 97.94 278 ALA A O 1
ATOM 2216 N N . GLN A 1 279 ? -2.237 -3.681 -16.137 1.00 96.31 279 GLN A N 1
ATOM 2217 C CA . GLN A 1 279 ? -3.618 -3.837 -15.639 1.00 96.31 279 GLN A CA 1
ATOM 2218 C C . GLN A 1 279 ? -3.705 -4.686 -14.369 1.00 96.31 279 GLN A C 1
ATOM 2220 O O . GLN A 1 279 ? -4.655 -4.563 -13.595 1.00 96.31 279 GLN A O 1
ATOM 2225 N N . SER A 1 280 ? -2.714 -5.550 -14.156 1.00 95.12 280 SER A N 1
ATOM 2226 C CA . SER A 1 280 ? -2.689 -6.522 -13.071 1.00 95.12 280 SER A CA 1
ATOM 2227 C C . SER A 1 280 ? -2.115 -5.916 -11.793 1.00 95.12 280 SER A C 1
ATOM 2229 O O . SER A 1 280 ? -1.172 -5.134 -11.827 1.00 95.12 280 SER A O 1
ATOM 2231 N N . LEU A 1 281 ? -2.665 -6.331 -10.652 1.00 96.38 281 LEU A N 1
ATOM 2232 C CA . LEU A 1 281 ? -2.093 -6.094 -9.322 1.00 96.38 281 LEU A CA 1
ATOM 2233 C C . LEU A 1 281 ? -1.582 -7.397 -8.685 1.00 96.38 281 LEU A C 1
ATOM 2235 O O . LEU A 1 281 ? -1.279 -7.425 -7.495 1.00 96.38 281 LEU A O 1
ATOM 2239 N N . ALA A 1 282 ? -1.475 -8.488 -9.456 1.00 96.31 282 ALA A N 1
ATOM 2240 C CA . ALA A 1 282 ? -1.019 -9.791 -8.954 1.00 96.31 282 ALA A CA 1
ATOM 2241 C C . ALA A 1 282 ? 0.419 -9.759 -8.397 1.00 96.31 282 ALA A C 1
ATOM 2243 O O . ALA A 1 282 ? 0.789 -10.584 -7.553 1.00 96.31 282 ALA A O 1
ATOM 2244 N N . TYR A 1 283 ? 1.206 -8.790 -8.864 1.00 97.12 283 TYR A N 1
ATOM 2245 C CA . TYR A 1 283 ? 2.582 -8.539 -8.454 1.00 97.12 283 TYR A CA 1
ATOM 2246 C C . TYR A 1 283 ? 2.739 -7.269 -7.609 1.00 97.12 283 TYR A C 1
ATOM 2248 O O . TYR A 1 283 ? 3.858 -6.826 -7.391 1.00 97.12 283 TYR A O 1
ATOM 2256 N N . ASN A 1 284 ? 1.647 -6.686 -7.105 1.00 97.50 284 ASN A N 1
ATOM 2257 C CA . ASN A 1 284 ? 1.750 -5.607 -6.129 1.00 97.50 284 ASN A CA 1
ATOM 2258 C C . ASN A 1 284 ? 2.291 -6.163 -4.803 1.00 97.50 284 ASN A C 1
ATOM 2260 O O . ASN A 1 284 ? 1.657 -7.038 -4.202 1.00 97.50 284 ASN A O 1
ATOM 2264 N N . LEU A 1 285 ? 3.445 -5.669 -4.348 1.00 96.00 285 LEU A N 1
ATOM 2265 C CA . LEU A 1 285 ? 4.117 -6.225 -3.171 1.00 96.00 285 LEU A CA 1
ATOM 2266 C C . LEU A 1 285 ? 3.256 -6.097 -1.907 1.00 96.00 285 LEU A C 1
ATOM 2268 O O . LEU A 1 285 ? 3.047 -7.084 -1.205 1.00 96.00 285 LEU A O 1
ATOM 2272 N N . LEU A 1 286 ? 2.667 -4.924 -1.665 1.00 95.44 286 LEU A N 1
ATOM 2273 C CA . LEU A 1 286 ? 1.856 -4.672 -0.471 1.00 95.44 286 LEU A CA 1
ATOM 2274 C C . LEU A 1 286 ? 0.652 -5.621 -0.376 1.00 95.44 286 LEU A C 1
ATOM 2276 O O . LEU A 1 286 ? 0.387 -6.183 0.689 1.00 95.44 286 LEU A O 1
ATOM 2280 N N . LEU A 1 287 ? -0.052 -5.861 -1.488 1.00 97.06 287 LEU A N 1
ATOM 2281 C CA . LEU A 1 287 ? -1.153 -6.831 -1.522 1.00 97.06 287 LEU A CA 1
ATOM 2282 C C . LEU A 1 287 ? -0.674 -8.265 -1.261 1.00 97.06 287 LEU A C 1
ATOM 2284 O O . LEU A 1 287 ? -1.344 -9.014 -0.547 1.00 97.06 287 LEU A O 1
ATOM 2288 N N . ARG A 1 288 ? 0.483 -8.656 -1.812 1.00 95.56 288 ARG A N 1
ATOM 2289 C CA . ARG A 1 288 ? 1.078 -9.986 -1.583 1.00 95.56 288 ARG A CA 1
ATOM 2290 C C . ARG A 1 288 ? 1.500 -10.184 -0.129 1.00 95.56 288 ARG A C 1
ATOM 2292 O O . ARG A 1 288 ? 1.386 -11.295 0.384 1.00 95.56 288 ARG A O 1
ATOM 2299 N N . GLU A 1 289 ? 1.895 -9.113 0.553 1.00 93.94 289 GLU A N 1
ATOM 2300 C CA . GLU A 1 289 ? 2.177 -9.106 1.991 1.00 93.94 289 GLU A CA 1
ATOM 2301 C C . GLU A 1 289 ? 0.927 -8.968 2.882 1.00 93.94 289 GLU A C 1
ATOM 2303 O O . GLU A 1 289 ? 1.027 -8.823 4.105 1.00 93.94 289 GLU A O 1
ATOM 2308 N N . GLY A 1 290 ? -0.267 -9.030 2.288 1.00 95.44 290 GLY A N 1
ATOM 2309 C CA . GLY A 1 290 ? -1.536 -9.056 3.008 1.00 95.44 290 GLY A CA 1
ATOM 2310 C C . GLY A 1 290 ? -2.092 -7.684 3.388 1.00 95.44 290 GLY A C 1
ATOM 2311 O O . GLY A 1 290 ? -3.068 -7.633 4.146 1.00 95.44 290 GLY A O 1
ATOM 2312 N N . ALA A 1 291 ? -1.528 -6.586 2.870 1.00 96.38 291 ALA A N 1
ATOM 2313 C CA . ALA A 1 291 ? -2.128 -5.268 3.032 1.00 96.38 291 ALA A CA 1
ATOM 2314 C C . ALA A 1 291 ? -3.527 -5.241 2.405 1.00 96.38 291 ALA A C 1
ATOM 2316 O O . ALA A 1 291 ? -3.740 -5.683 1.275 1.00 96.38 291 ALA A O 1
ATOM 2317 N N . GLN A 1 292 ? -4.499 -4.734 3.157 1.00 97.69 292 GLN A N 1
ATOM 2318 C CA . GLN A 1 292 ? -5.885 -4.644 2.721 1.00 97.69 292 GLN A CA 1
ATOM 2319 C C . GLN A 1 292 ? -6.110 -3.320 1.972 1.00 97.69 292 GLN A C 1
ATOM 2321 O O . GLN A 1 292 ? -5.851 -2.253 2.541 1.00 97.69 292 GLN A O 1
ATOM 2326 N N . PRO A 1 293 ? -6.583 -3.351 0.713 1.00 97.50 293 PRO A N 1
ATOM 2327 C CA . PRO A 1 293 ? -6.771 -2.139 -0.066 1.00 97.50 293 PRO A CA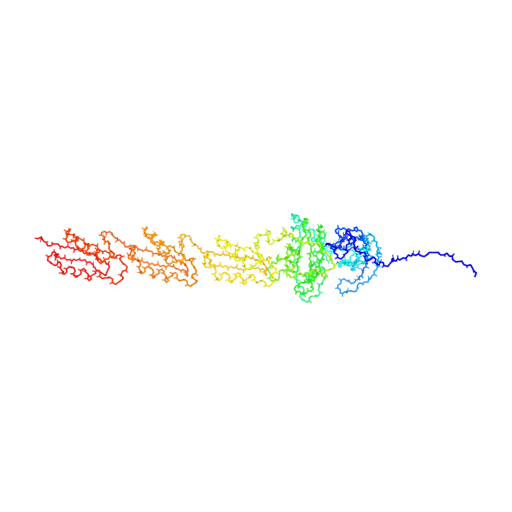 1
ATOM 2328 C C . PRO A 1 293 ? -8.053 -1.392 0.317 1.00 97.50 293 PRO A C 1
ATOM 2330 O O . PRO A 1 293 ? -9.089 -2.001 0.584 1.00 97.50 293 PRO A O 1
ATOM 2333 N N . PHE A 1 294 ? -8.012 -0.064 0.244 1.00 97.88 294 PHE A N 1
ATOM 2334 C CA . PHE A 1 294 ? -9.190 0.809 0.294 1.00 97.88 294 PHE A CA 1
ATOM 2335 C C . PHE A 1 294 ? -9.015 2.001 -0.659 1.00 97.88 294 PHE A C 1
ATOM 2337 O O . PHE A 1 294 ? -7.896 2.330 -1.041 1.00 97.88 294 PHE A O 1
ATOM 2344 N N . GLN A 1 295 ? -10.109 2.638 -1.087 1.00 96.88 295 GLN A N 1
ATOM 2345 C CA . GLN A 1 295 ? -10.071 3.652 -2.159 1.00 96.88 295 GLN A CA 1
ATOM 2346 C C . GLN A 1 295 ? -10.501 5.057 -1.723 1.00 96.88 295 GLN A C 1
ATOM 2348 O O . GLN A 1 295 ? -10.174 6.039 -2.386 1.00 96.88 295 GLN A O 1
ATOM 2353 N N . ASP A 1 296 ? -11.227 5.173 -0.618 1.00 96.50 296 ASP A N 1
ATOM 2354 C CA . ASP A 1 296 ? -11.787 6.428 -0.123 1.00 96.50 296 ASP A CA 1
ATOM 2355 C C . ASP A 1 296 ? -12.083 6.335 1.385 1.00 96.50 296 ASP A C 1
ATOM 2357 O O . ASP A 1 296 ? -11.792 5.323 2.030 1.00 96.50 296 ASP A O 1
ATOM 2361 N N . GLU A 1 297 ? -12.654 7.399 1.961 1.00 96.44 297 GLU A N 1
ATOM 2362 C CA . GLU A 1 297 ? -13.025 7.435 3.382 1.00 96.44 297 GLU A CA 1
ATOM 2363 C C . GLU A 1 297 ? -14.023 6.330 3.759 1.00 96.44 297 GLU A C 1
ATOM 2365 O O . GLU A 1 297 ? -13.921 5.768 4.846 1.00 96.44 297 GLU A O 1
ATOM 2370 N N . ALA A 1 298 ? -14.958 5.980 2.870 1.00 97.75 298 ALA A N 1
ATOM 2371 C CA . ALA A 1 298 ? -15.953 4.943 3.136 1.00 97.75 298 ALA A CA 1
ATOM 2372 C C . ALA A 1 298 ? -15.321 3.541 3.146 1.00 97.75 298 ALA A C 1
ATOM 2374 O O . ALA A 1 298 ? -15.647 2.712 3.995 1.00 97.75 298 ALA A O 1
ATOM 2375 N N . GLY A 1 299 ? -14.384 3.276 2.234 1.00 98.25 299 GLY A N 1
ATOM 2376 C CA . GLY A 1 299 ? -13.595 2.050 2.226 1.00 98.25 299 GLY A CA 1
ATOM 2377 C C . GLY A 1 299 ? -12.714 1.923 3.469 1.00 98.25 299 GLY A C 1
ATOM 2378 O O . GLY A 1 299 ? -12.652 0.845 4.059 1.00 98.25 299 GLY A O 1
ATOM 2379 N N . LEU A 1 300 ? -12.083 3.023 3.900 1.00 97.94 300 LEU A N 1
ATOM 2380 C CA . LEU A 1 300 ? -11.301 3.050 5.139 1.00 97.94 300 LEU A CA 1
ATOM 2381 C C . LEU A 1 300 ? -12.182 2.781 6.366 1.00 97.94 300 LEU A C 1
ATOM 2383 O O . LEU A 1 300 ? -11.811 1.984 7.225 1.00 97.94 300 LEU A O 1
ATOM 2387 N N . ASP A 1 301 ? -13.359 3.405 6.428 1.00 98.00 301 ASP A N 1
ATOM 2388 C CA . ASP A 1 301 ? -14.335 3.201 7.497 1.00 98.00 301 ASP A CA 1
ATOM 2389 C C . ASP A 1 301 ? -14.737 1.724 7.625 1.00 98.00 301 ASP A C 1
ATOM 2391 O O . ASP A 1 301 ? -14.647 1.152 8.714 1.00 98.00 301 ASP A O 1
ATOM 2395 N N . LEU A 1 302 ? -15.100 1.079 6.511 1.00 98.25 302 LEU A N 1
ATOM 2396 C CA . LEU A 1 302 ? -15.443 -0.346 6.482 1.00 98.25 302 LEU A CA 1
ATOM 2397 C C . LEU A 1 302 ? -14.273 -1.233 6.920 1.00 98.25 302 LEU A C 1
ATOM 2399 O O . LEU A 1 302 ? -14.473 -2.191 7.673 1.00 98.25 302 LEU A O 1
ATOM 2403 N N . LEU A 1 303 ? -13.060 -0.913 6.463 1.00 98.12 303 LEU A N 1
ATOM 2404 C CA . LEU A 1 303 ? -11.856 -1.661 6.804 1.00 98.12 303 LEU A CA 1
ATOM 2405 C C . LEU A 1 303 ? -11.574 -1.610 8.313 1.00 98.12 303 LEU A C 1
ATOM 2407 O O . LEU A 1 303 ? -11.345 -2.650 8.935 1.00 98.12 303 LEU A O 1
ATOM 2411 N N . LEU A 1 304 ? -11.640 -0.418 8.910 1.00 98.25 304 LEU A N 1
ATOM 2412 C CA . LEU A 1 304 ? -11.397 -0.217 10.339 1.00 98.25 304 LEU A CA 1
ATOM 2413 C C . LEU A 1 304 ? -12.494 -0.862 11.196 1.00 98.25 304 LEU A C 1
ATOM 2415 O O . LEU A 1 304 ? -12.174 -1.564 12.157 1.00 98.25 304 LEU A O 1
ATOM 2419 N N . HIS A 1 305 ? -13.769 -0.722 10.818 1.00 97.19 305 HIS A N 1
ATOM 2420 C CA . HIS A 1 305 ? -14.879 -1.422 11.477 1.00 97.19 305 HIS A CA 1
ATOM 2421 C C . HIS A 1 305 ? -14.665 -2.943 11.493 1.00 97.19 305 HIS A C 1
ATOM 2423 O O . HIS A 1 305 ? -14.821 -3.584 12.535 1.00 97.19 305 HIS A O 1
ATOM 2429 N N . ALA A 1 306 ? -14.284 -3.532 10.355 1.00 97.62 306 ALA A N 1
ATOM 2430 C CA . ALA A 1 306 ? -14.062 -4.972 10.248 1.00 97.62 306 ALA A CA 1
ATOM 2431 C C . ALA A 1 306 ? -12.864 -5.445 11.091 1.00 97.62 306 ALA A C 1
ATOM 2433 O O . ALA A 1 306 ? -12.967 -6.448 11.810 1.00 97.62 306 ALA A O 1
ATOM 2434 N N . ALA A 1 307 ? -11.744 -4.717 11.024 1.00 97.44 307 ALA A N 1
ATOM 2435 C CA . ALA A 1 307 ? -10.520 -5.058 11.742 1.00 97.44 307 ALA A CA 1
ATOM 2436 C C . ALA A 1 307 ? -10.708 -4.973 13.263 1.00 97.44 307 ALA A C 1
ATOM 2438 O O . ALA A 1 307 ? -10.418 -5.938 13.976 1.00 97.44 307 ALA A O 1
ATOM 2439 N N . LEU A 1 308 ? -11.256 -3.858 13.758 1.00 96.25 308 LEU A N 1
ATOM 2440 C CA . LEU A 1 308 ? -11.459 -3.648 15.190 1.00 96.25 308 LEU A CA 1
ATOM 2441 C C . LEU A 1 308 ? -12.624 -4.478 15.741 1.00 96.25 308 LEU A C 1
ATOM 2443 O O . LEU A 1 308 ? -12.535 -4.985 16.859 1.00 96.25 308 LEU A O 1
ATOM 2447 N N . GLY A 1 309 ? -13.686 -4.692 14.958 1.00 93.00 309 GLY A N 1
ATOM 2448 C CA . GLY A 1 309 ? -14.797 -5.570 15.339 1.00 93.00 309 GLY A CA 1
ATOM 2449 C C . GLY A 1 309 ? -14.373 -7.030 15.528 1.00 93.00 309 GLY A C 1
ATOM 2450 O O . GLY A 1 309 ? -14.948 -7.741 16.349 1.00 93.00 309 GLY A O 1
ATOM 2451 N N . SER A 1 310 ? -13.325 -7.457 14.818 1.00 94.56 310 SER A N 1
ATOM 2452 C CA . SER A 1 310 ? -12.705 -8.780 14.975 1.00 94.56 310 SER A CA 1
ATOM 2453 C C . SER A 1 310 ? -11.527 -8.785 15.959 1.00 94.56 310 SER A C 1
ATOM 2455 O O . SER A 1 310 ? -10.845 -9.802 16.075 1.00 94.56 310 SER A O 1
ATOM 2457 N N . GLN A 1 311 ? -11.262 -7.659 16.631 1.00 94.00 311 GLN A N 1
ATOM 2458 C CA . GLN A 1 311 ? -10.116 -7.437 17.518 1.00 94.00 311 GLN A CA 1
ATOM 2459 C C . GLN A 1 311 ? -8.765 -7.846 16.905 1.00 94.00 311 GLN A C 1
ATOM 2461 O O . GLN A 1 311 ? -7.920 -8.459 17.560 1.00 94.00 311 GLN A O 1
ATOM 2466 N N . GLN A 1 312 ? -8.540 -7.519 15.628 1.00 96.00 312 GLN A N 1
ATOM 2467 C CA . GLN A 1 312 ? -7.255 -7.794 14.984 1.00 96.00 312 GLN A CA 1
ATOM 2468 C C . GLN A 1 312 ? -6.150 -6.954 15.648 1.00 96.00 312 GLN A C 1
ATOM 2470 O O . GLN A 1 312 ? -6.294 -5.731 15.720 1.00 96.00 312 GLN A O 1
ATOM 2475 N N . PRO A 1 313 ? -5.041 -7.558 16.118 1.00 96.81 313 PRO A N 1
ATOM 2476 C CA . PRO A 1 313 ? -3.952 -6.820 16.768 1.00 96.81 313 PRO A CA 1
ATOM 2477 C C . PRO A 1 313 ? -3.112 -6.014 15.771 1.00 96.81 313 PRO A C 1
ATOM 2479 O O . PRO A 1 313 ? -2.298 -5.174 16.149 1.00 96.81 313 PRO A O 1
ATOM 2482 N N . THR A 1 314 ? -3.255 -6.299 14.480 1.00 96.94 314 THR A N 1
ATOM 2483 C CA . THR A 1 314 ? -2.488 -5.664 13.416 1.00 96.94 314 THR A CA 1
ATOM 2484 C C . THR A 1 314 ? -3.331 -5.618 12.154 1.00 96.94 314 THR A C 1
ATOM 2486 O O . THR A 1 314 ? -3.890 -6.637 11.754 1.00 96.94 314 THR A O 1
ATOM 2489 N N . LEU A 1 315 ? -3.391 -4.446 11.529 1.00 97.31 315 LEU A N 1
ATOM 2490 C CA . LEU A 1 315 ? -4.018 -4.215 10.236 1.00 97.31 315 LEU A CA 1
ATOM 2491 C C . LEU A 1 315 ? -2.985 -3.580 9.305 1.00 97.31 315 LEU A C 1
ATOM 2493 O O . LEU A 1 315 ? -2.587 -2.436 9.509 1.00 97.31 315 LEU A O 1
ATOM 2497 N N . ARG A 1 316 ? -2.574 -4.314 8.271 1.00 96.50 316 ARG A N 1
ATOM 2498 C CA . ARG A 1 316 ? -1.819 -3.752 7.147 1.00 96.50 316 ARG A CA 1
ATOM 2499 C C . ARG A 1 316 ? -2.803 -3.203 6.123 1.00 96.50 316 ARG A C 1
ATOM 2501 O O . ARG A 1 316 ? -3.765 -3.893 5.783 1.00 96.50 316 ARG A O 1
ATOM 2508 N N . TYR A 1 317 ? -2.574 -1.994 5.633 1.00 96.38 317 TYR A N 1
ATOM 2509 C CA . TYR A 1 317 ? -3.480 -1.312 4.711 1.00 96.38 317 TYR A CA 1
ATOM 2510 C C . TYR A 1 317 ? -2.721 -0.676 3.545 1.00 96.38 317 TYR A C 1
ATOM 2512 O O . TYR A 1 317 ? -1.537 -0.364 3.662 1.00 96.38 317 TYR A O 1
ATOM 2520 N N . THR A 1 318 ? -3.413 -0.466 2.424 1.00 95.81 318 THR A N 1
ATOM 2521 C CA . THR A 1 318 ? -2.882 0.270 1.268 1.00 95.81 318 THR A CA 1
ATOM 2522 C C . THR A 1 318 ? -3.978 1.078 0.561 1.00 95.81 318 THR A C 1
ATOM 2524 O O . THR A 1 318 ? -5.106 0.619 0.375 1.00 95.81 318 THR A O 1
ATOM 2527 N N . TYR A 1 319 ? -3.666 2.315 0.189 1.00 95.62 319 TYR A N 1
ATOM 2528 C CA . TYR A 1 319 ? -4.570 3.264 -0.442 1.00 95.62 319 TYR A CA 1
ATOM 2529 C C . TYR A 1 319 ? -4.500 3.144 -1.964 1.00 95.62 319 TYR A C 1
ATOM 2531 O O . TYR A 1 319 ? -3.519 3.511 -2.615 1.00 95.62 319 TYR A O 1
ATOM 2539 N N . HIS A 1 320 ? -5.593 2.657 -2.539 1.00 96.00 320 HIS A N 1
ATOM 2540 C CA . HIS A 1 320 ? -5.776 2.386 -3.962 1.00 96.00 320 HIS A CA 1
ATOM 2541 C C . HIS A 1 320 ? -6.737 3.384 -4.632 1.00 96.00 320 HIS A C 1
ATOM 2543 O O . HIS A 1 320 ? -7.259 3.124 -5.715 1.00 96.00 320 HIS A O 1
ATOM 2549 N N . GLY A 1 321 ? -7.027 4.507 -3.973 1.00 94.44 321 GLY A N 1
ATOM 2550 C CA . GLY A 1 321 ? -7.848 5.567 -4.549 1.00 94.44 321 GLY A CA 1
ATOM 2551 C C . GLY A 1 321 ? -7.057 6.473 -5.484 1.00 94.44 321 GLY A C 1
ATOM 2552 O O . GLY A 1 321 ? -5.827 6.491 -5.456 1.00 94.44 321 GLY A O 1
ATOM 2553 N N . THR A 1 322 ? -7.774 7.247 -6.297 1.00 91.06 322 THR A N 1
ATOM 2554 C CA . THR A 1 322 ? -7.197 8.135 -7.320 1.00 91.06 322 THR A CA 1
ATOM 2555 C C . THR A 1 322 ? -6.792 9.510 -6.785 1.00 91.06 322 THR A C 1
ATOM 2557 O O . THR A 1 322 ? -6.143 10.274 -7.496 1.00 91.06 322 THR A O 1
ATOM 2560 N N . ASP A 1 323 ? -7.193 9.877 -5.564 1.00 92.38 323 ASP A N 1
ATOM 2561 C CA . ASP A 1 323 ? -6.843 11.176 -4.990 1.00 92.38 323 ASP A CA 1
ATOM 2562 C C . ASP A 1 323 ? -5.434 11.140 -4.391 1.00 92.38 323 ASP A C 1
ATOM 2564 O O . ASP A 1 323 ? -5.205 10.662 -3.282 1.00 92.38 323 ASP A O 1
ATOM 2568 N N . ARG A 1 324 ? -4.468 11.713 -5.110 1.00 88.94 324 ARG A N 1
ATOM 2569 C CA . ARG A 1 324 ? -3.084 11.844 -4.629 1.00 88.94 324 ARG A CA 1
ATOM 2570 C C . ARG A 1 324 ? -2.944 12.666 -3.345 1.00 88.94 324 ARG A C 1
ATOM 2572 O O . ARG A 1 324 ? -1.888 12.632 -2.711 1.00 88.94 324 ARG A O 1
ATOM 2579 N N . HIS A 1 325 ? -3.949 13.464 -2.985 1.00 91.38 325 HIS A N 1
ATOM 2580 C CA . HIS A 1 325 ? -3.951 14.314 -1.796 1.00 91.38 325 HIS A CA 1
ATOM 2581 C C . HIS A 1 325 ? -4.648 13.679 -0.588 1.00 91.38 325 HIS A C 1
ATOM 2583 O O . HIS A 1 325 ? -4.643 14.302 0.473 1.00 91.38 325 HIS A O 1
ATOM 2589 N N . PHE A 1 326 ? -5.169 12.455 -0.715 1.00 92.25 326 PHE A N 1
ATOM 2590 C CA . PHE A 1 326 ? -5.748 11.723 0.405 1.00 92.25 326 PHE A CA 1
ATOM 2591 C C . PHE A 1 326 ? -4.704 11.503 1.511 1.00 92.25 326 PHE A C 1
ATOM 2593 O O . PHE A 1 326 ? -3.615 10.985 1.259 1.00 92.25 326 PHE A O 1
ATOM 2600 N N . ASP A 1 327 ? -5.032 11.919 2.733 1.00 92.31 327 ASP A N 1
ATOM 2601 C CA . ASP A 1 327 ? -4.157 11.809 3.902 1.00 92.31 327 ASP A CA 1
ATOM 2602 C C . ASP A 1 327 ? -4.610 10.629 4.769 1.00 92.31 327 ASP A C 1
ATOM 2604 O O . ASP A 1 327 ? -5.526 10.743 5.588 1.00 92.31 327 ASP A O 1
ATOM 2608 N N . VAL A 1 328 ? -3.985 9.470 4.546 1.00 92.81 328 VAL A N 1
ATOM 2609 C CA . VAL A 1 328 ? -4.350 8.212 5.210 1.00 92.81 328 VAL A CA 1
ATOM 2610 C C . VAL A 1 328 ? -4.173 8.308 6.725 1.00 92.81 328 VAL A C 1
ATOM 2612 O O . VAL A 1 328 ? -5.106 8.002 7.471 1.00 92.81 328 VAL A O 1
ATOM 2615 N N . HIS A 1 329 ? -3.019 8.798 7.183 1.00 92.31 329 HIS A N 1
ATOM 2616 C CA . HIS A 1 329 ? -2.712 8.924 8.608 1.00 92.31 329 HIS A CA 1
ATOM 2617 C C . HIS A 1 329 ? -3.660 9.890 9.319 1.00 92.31 329 HIS A C 1
ATOM 2619 O O . HIS A 1 329 ? -4.122 9.619 10.435 1.00 92.31 329 HIS A O 1
ATOM 2625 N N . HIS A 1 330 ? -4.000 11.016 8.682 1.00 94.12 330 HIS A N 1
ATOM 2626 C CA . HIS A 1 330 ? -4.996 11.927 9.232 1.00 94.12 330 HIS A CA 1
ATOM 2627 C C . HIS A 1 330 ? -6.358 11.244 9.369 1.00 94.12 330 HIS A C 1
ATOM 2629 O O . HIS A 1 330 ? -6.965 11.317 10.443 1.00 94.12 330 HIS A O 1
ATOM 2635 N N . SER A 1 331 ? -6.821 10.560 8.322 1.00 95.69 331 SER A N 1
ATOM 2636 C CA . SER A 1 331 ? -8.120 9.884 8.310 1.00 95.69 331 SER A CA 1
ATOM 2637 C C . SER A 1 331 ? -8.204 8.774 9.361 1.00 95.69 331 SER A C 1
ATOM 2639 O O . SER A 1 331 ? -9.169 8.744 10.128 1.00 95.69 331 SER A O 1
ATOM 2641 N N . ILE A 1 332 ? -7.166 7.937 9.500 1.00 96.56 332 ILE A N 1
ATOM 2642 C CA . ILE A 1 332 ? -7.075 6.932 10.575 1.00 96.56 332 ILE A CA 1
ATOM 2643 C C . ILE A 1 332 ? -7.107 7.618 11.945 1.00 96.56 332 ILE A C 1
ATOM 2645 O O . ILE A 1 332 ? -7.882 7.223 12.815 1.00 96.56 332 ILE A O 1
ATOM 2649 N N . SER A 1 333 ? -6.326 8.685 12.146 1.00 95.44 333 SER A N 1
ATOM 2650 C CA . SER A 1 333 ? -6.297 9.422 13.417 1.00 95.44 333 SER A CA 1
ATOM 2651 C C . SER A 1 333 ? -7.669 9.989 13.801 1.00 95.44 333 SER A C 1
ATOM 2653 O O . SER A 1 333 ? -8.077 9.881 14.960 1.00 95.44 333 SER A O 1
ATOM 2655 N N . GLN A 1 334 ? -8.401 10.586 12.855 1.00 95.88 334 GLN A N 1
ATOM 2656 C CA . GLN A 1 334 ? -9.746 11.111 13.114 1.00 95.88 334 GLN A CA 1
ATOM 2657 C C . GLN A 1 334 ? -10.744 9.995 13.403 1.00 95.88 334 GLN A C 1
ATOM 2659 O O . GLN A 1 334 ? -11.509 10.097 14.365 1.00 95.88 334 GLN A O 1
ATOM 2664 N N . TRP A 1 335 ? -10.700 8.917 12.622 1.00 96.62 335 TRP A N 1
ATOM 2665 C CA . TRP A 1 335 ? -11.586 7.779 12.811 1.00 96.62 335 TRP A CA 1
ATOM 2666 C C . TRP A 1 335 ? -11.360 7.117 14.177 1.00 96.62 335 TRP A C 1
ATOM 2668 O O . TRP A 1 335 ? -12.311 6.898 14.929 1.00 96.62 335 TRP A O 1
ATOM 2678 N N . MET A 1 336 ? -10.100 6.888 14.563 1.00 95.88 336 MET A N 1
ATOM 2679 C CA . MET A 1 336 ? -9.745 6.285 15.851 1.00 95.88 336 MET A CA 1
ATOM 2680 C C . MET A 1 336 ? -10.172 7.156 17.036 1.00 95.88 336 MET A C 1
ATOM 2682 O O . MET A 1 336 ? -10.657 6.625 18.035 1.00 95.88 336 MET A O 1
ATOM 2686 N N . LYS A 1 337 ? -10.078 8.489 16.937 1.00 92.19 337 LYS A N 1
ATOM 2687 C CA . LYS A 1 337 ? -10.579 9.396 17.989 1.00 92.19 337 LYS A CA 1
ATOM 2688 C C . LYS A 1 337 ? -12.079 9.245 18.237 1.00 92.19 337 LYS A C 1
ATOM 2690 O O . LYS A 1 337 ? -12.522 9.430 19.366 1.00 92.19 337 LYS A O 1
ATOM 2695 N N . GLN A 1 338 ? -12.848 8.932 17.199 1.00 89.44 338 GLN A N 1
ATOM 2696 C CA . GLN A 1 338 ? -14.303 8.824 17.284 1.00 89.44 338 GLN A CA 1
ATOM 2697 C C . GLN A 1 338 ? -14.754 7.420 17.700 1.00 89.44 338 GLN A C 1
ATOM 2699 O O . GLN A 1 338 ? -15.691 7.282 18.489 1.00 89.44 338 GLN A O 1
ATOM 2704 N N . ASN A 1 339 ? -14.070 6.388 17.201 1.00 91.50 339 ASN A N 1
ATOM 2705 C CA . ASN A 1 339 ? -14.585 5.021 17.216 1.00 91.50 339 ASN A CA 1
ATOM 2706 C C . ASN A 1 339 ? -13.811 4.062 18.126 1.00 91.50 339 ASN A C 1
ATOM 2708 O O . ASN A 1 339 ? -14.398 3.091 18.593 1.00 91.50 339 ASN A O 1
ATOM 2712 N N . SER A 1 340 ? -12.535 4.316 18.439 1.00 91.06 340 SER A N 1
ATOM 2713 C CA . SER A 1 340 ? -11.673 3.344 19.145 1.00 91.06 340 SER A CA 1
ATOM 2714 C C . SER A 1 340 ? -12.250 2.864 20.487 1.00 91.06 340 SER A C 1
ATOM 2716 O O . SER A 1 340 ? -12.150 1.681 20.821 1.00 91.06 340 SER A O 1
ATOM 2718 N N . ARG A 1 341 ? -12.958 3.749 21.209 1.00 87.19 341 ARG A N 1
ATOM 2719 C CA . ARG A 1 341 ? -13.654 3.430 22.469 1.00 87.19 341 ARG A CA 1
ATOM 2720 C C . ARG A 1 341 ? -14.713 2.334 22.325 1.00 87.19 341 ARG A C 1
ATOM 2722 O O . ARG A 1 341 ? -14.930 1.588 23.273 1.00 87.19 341 ARG A O 1
ATOM 2729 N N . LEU A 1 342 ? -15.384 2.257 21.172 1.00 88.00 342 LEU A N 1
ATOM 2730 C CA . LEU A 1 342 ? -16.468 1.301 20.911 1.00 88.00 342 LEU A CA 1
ATOM 2731 C C . LEU A 1 342 ? -15.934 -0.125 20.769 1.00 88.00 342 LEU A C 1
ATOM 2733 O O . LEU A 1 342 ? -16.661 -1.087 20.992 1.00 88.00 342 LEU A O 1
ATOM 2737 N N . TYR A 1 343 ? -14.652 -0.238 20.434 1.00 90.88 343 TYR A N 1
ATOM 2738 C CA . TYR A 1 343 ? -13.950 -1.497 20.228 1.00 90.88 343 TYR A CA 1
ATOM 2739 C C . TYR A 1 343 ? -13.001 -1.839 21.375 1.00 90.88 343 TYR A C 1
ATOM 2741 O O . TYR A 1 343 ? -12.270 -2.819 21.279 1.00 90.88 343 TYR A O 1
ATOM 2749 N N . PHE A 1 344 ? -13.008 -1.050 22.455 1.00 90.81 344 PHE A N 1
ATOM 2750 C CA . PHE A 1 344 ? -12.138 -1.243 23.618 1.00 90.81 344 PHE A CA 1
ATOM 2751 C C . PHE A 1 344 ? -10.646 -1.256 23.266 1.00 90.81 344 PHE A C 1
ATOM 2753 O O . PHE A 1 344 ? -9.867 -2.013 23.844 1.00 90.81 344 PHE A O 1
ATOM 2760 N N . VAL A 1 345 ? -10.241 -0.417 22.311 1.00 93.31 345 VAL A N 1
ATOM 2761 C CA . VAL A 1 345 ? -8.823 -0.205 22.005 1.00 93.31 345 VAL A CA 1
ATOM 2762 C C . VAL A 1 345 ? -8.176 0.530 23.180 1.00 93.31 345 VAL A C 1
ATOM 2764 O O . VAL A 1 345 ? -8.609 1.617 23.557 1.00 93.31 345 VAL A O 1
ATOM 2767 N N . ASP A 1 346 ? -7.145 -0.075 23.761 1.00 91.44 346 ASP A N 1
ATOM 2768 C CA . ASP A 1 346 ? -6.340 0.477 24.853 1.00 91.44 346 ASP A CA 1
ATOM 2769 C C . ASP A 1 346 ? -5.259 1.430 24.325 1.00 91.44 346 ASP A C 1
ATOM 2771 O O . ASP A 1 346 ? -5.100 2.555 24.798 1.00 91.44 346 ASP A O 1
ATOM 2775 N N . SER A 1 347 ? -4.544 0.998 23.288 1.00 94.88 347 SER A N 1
ATOM 2776 C CA . SER A 1 347 ? -3.542 1.806 22.598 1.00 94.88 347 SER A CA 1
ATOM 2777 C C . SER A 1 347 ? -3.435 1.399 21.134 1.00 94.88 347 SER A C 1
ATOM 2779 O O . SER A 1 347 ? -3.782 0.279 20.753 1.00 94.88 347 SER A O 1
ATOM 2781 N N . TYR A 1 348 ? -2.964 2.323 20.301 1.00 96.62 348 TYR A N 1
ATOM 2782 C CA . TYR A 1 348 ? -2.679 2.045 18.903 1.00 96.62 348 TYR A CA 1
ATOM 2783 C C . TYR A 1 348 ? -1.469 2.836 18.417 1.00 96.62 348 TYR A C 1
ATOM 2785 O O . TYR A 1 348 ? -1.174 3.920 18.926 1.00 96.62 348 TYR A O 1
ATOM 2793 N N . GLN A 1 349 ? -0.795 2.289 17.414 1.00 96.12 349 GLN A N 1
ATOM 2794 C CA . GLN A 1 349 ? 0.276 2.948 16.684 1.00 96.12 349 GLN A CA 1
ATOM 2795 C C . GLN A 1 349 ? -0.004 2.806 15.193 1.00 96.12 349 GLN A C 1
ATOM 2797 O O . GLN A 1 349 ? -0.205 1.697 14.705 1.00 96.12 349 GLN A O 1
ATOM 2802 N N . ASP A 1 350 ? -0.025 3.937 14.503 1.00 91.88 350 ASP A N 1
ATOM 2803 C CA . ASP A 1 350 ? -0.102 4.020 13.051 1.00 91.88 350 ASP A CA 1
ATOM 2804 C C . ASP A 1 350 ? 1.259 4.482 12.519 1.00 91.88 350 ASP A C 1
ATOM 2806 O O . ASP A 1 350 ? 1.908 5.327 13.145 1.00 91.88 350 ASP A O 1
ATOM 2810 N N . GLY A 1 351 ? 1.696 3.903 11.409 1.00 88.06 351 GLY A N 1
ATOM 2811 C CA . GLY A 1 351 ? 2.977 4.186 10.773 1.00 88.06 351 GLY A CA 1
ATOM 2812 C C . GLY A 1 351 ? 3.041 3.587 9.374 1.00 88.06 351 GLY A C 1
ATOM 2813 O O . GLY A 1 351 ? 2.196 2.761 9.010 1.00 88.06 351 GLY A O 1
ATOM 2814 N N . GLY A 1 352 ? 4.041 4.007 8.607 1.00 86.50 352 GLY A N 1
ATOM 2815 C CA . GLY A 1 352 ? 4.204 3.653 7.207 1.00 86.50 352 GLY A CA 1
ATOM 2816 C C . GLY A 1 352 ? 4.358 4.875 6.309 1.00 86.50 352 GLY A C 1
ATOM 2817 O O . GLY A 1 352 ? 4.686 5.981 6.737 1.00 86.50 352 GLY A O 1
ATOM 2818 N N . SER A 1 353 ? 4.119 4.638 5.030 1.00 86.31 353 SER A N 1
ATOM 2819 C CA . SER A 1 353 ? 4.262 5.606 3.959 1.00 86.31 353 SER A CA 1
ATOM 2820 C C . SER A 1 353 ? 3.001 6.459 3.778 1.00 86.31 353 SER A C 1
ATOM 2822 O O . SER A 1 353 ? 1.985 6.320 4.456 1.00 86.31 353 SER A O 1
ATOM 2824 N N . ARG A 1 354 ? 3.029 7.342 2.774 1.00 80.31 354 ARG A N 1
ATOM 2825 C CA . ARG A 1 354 ? 1.873 8.174 2.410 1.00 80.31 354 ARG A CA 1
ATOM 2826 C C . ARG A 1 354 ? 0.643 7.342 2.036 1.00 80.31 354 ARG A C 1
ATOM 2828 O O . ARG A 1 354 ? -0.479 7.797 2.262 1.00 80.31 354 ARG A O 1
ATOM 2835 N N . TYR A 1 355 ? 0.848 6.198 1.387 1.00 88.38 355 TYR A N 1
ATOM 2836 C CA . TYR A 1 355 ? -0.239 5.420 0.803 1.00 88.38 355 TYR A CA 1
ATOM 2837 C C . TYR A 1 355 ? -0.446 4.070 1.476 1.00 88.38 355 TYR A C 1
ATOM 2839 O O . TYR A 1 355 ? -1.494 3.472 1.266 1.00 88.38 355 TYR A O 1
ATOM 2847 N N . ALA A 1 356 ? 0.474 3.584 2.296 1.00 91.31 356 ALA A N 1
ATOM 2848 C CA . ALA A 1 356 ? 0.350 2.279 2.916 1.00 91.31 356 ALA A CA 1
ATOM 2849 C C . ALA A 1 356 ? 0.970 2.265 4.304 1.00 91.31 356 ALA A C 1
ATOM 2851 O O . ALA A 1 356 ? 1.791 3.103 4.658 1.00 91.31 356 ALA A O 1
ATOM 2852 N N . GLY A 1 357 ? 0.573 1.295 5.114 1.00 92.00 357 GLY A N 1
ATOM 2853 C CA . GLY A 1 357 ? 1.077 1.242 6.470 1.00 92.00 357 GLY A CA 1
ATOM 2854 C C . GLY A 1 357 ? 0.526 0.099 7.285 1.00 92.00 357 GLY A C 1
ATOM 2855 O O . GLY A 1 357 ? -0.167 -0.800 6.793 1.00 92.00 357 GLY A O 1
ATOM 2856 N N . GLN A 1 358 ? 0.862 0.148 8.566 1.00 94.38 358 GLN A N 1
ATOM 2857 C CA . GLN A 1 358 ? 0.422 -0.822 9.546 1.00 94.38 358 GLN A CA 1
ATOM 2858 C C . GLN A 1 358 ? -0.145 -0.111 10.770 1.00 94.38 358 GLN A C 1
ATOM 2860 O O . GLN A 1 358 ? 0.554 0.605 11.483 1.00 94.38 358 GLN A O 1
ATOM 2865 N N . LEU A 1 359 ? -1.407 -0.405 11.065 1.00 96.62 359 LEU A N 1
ATOM 2866 C CA . LEU A 1 359 ? -2.048 -0.051 12.318 1.00 96.62 359 LEU A CA 1
ATOM 2867 C C . LEU A 1 359 ? -1.861 -1.203 13.314 1.00 96.62 359 LEU A C 1
ATOM 2869 O O . LEU A 1 359 ? -2.388 -2.300 13.122 1.00 96.62 359 LEU A O 1
ATOM 2873 N N . SER A 1 360 ? -1.105 -0.957 14.379 1.00 97.69 360 SER A N 1
ATOM 2874 C CA .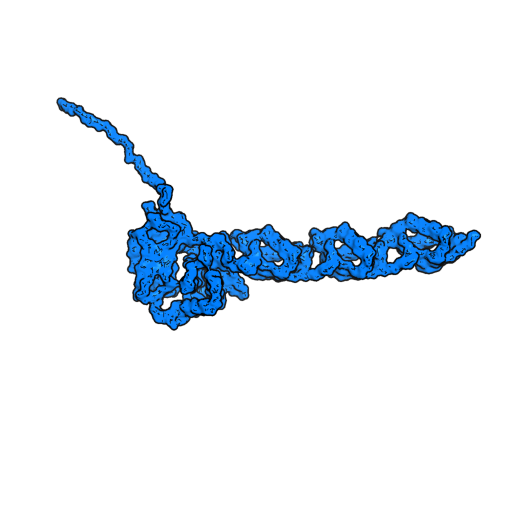 SER A 1 360 ? -0.893 -1.900 15.485 1.00 97.69 360 SER A CA 1
ATOM 2875 C C . SER A 1 360 ? -1.816 -1.534 16.645 1.00 97.69 360 SER A C 1
ATOM 2877 O O . SER A 1 360 ? -1.865 -0.371 17.042 1.00 97.69 360 SER A O 1
ATOM 2879 N N . LEU A 1 361 ? -2.564 -2.504 17.173 1.00 97.31 361 LEU A N 1
ATOM 2880 C CA . LEU A 1 361 ? -3.674 -2.296 18.107 1.00 97.31 361 LEU A CA 1
ATOM 2881 C C . LEU A 1 361 ? -3.495 -3.169 19.351 1.00 97.31 361 LEU A C 1
ATOM 2883 O O . LEU A 1 361 ? -3.250 -4.371 19.251 1.00 97.31 361 LEU A O 1
ATOM 2887 N N . THR A 1 362 ? -3.684 -2.573 20.525 1.00 96.88 362 THR A N 1
ATOM 2888 C CA . THR A 1 362 ? -3.856 -3.298 21.789 1.00 96.88 362 THR A CA 1
ATOM 2889 C C . THR A 1 362 ? -5.281 -3.090 22.270 1.00 96.88 362 THR A C 1
ATOM 2891 O O . THR A 1 362 ? -5.768 -1.961 22.281 1.00 96.88 362 THR A O 1
ATOM 2894 N N . TYR A 1 363 ? -5.943 -4.166 22.684 1.00 93.44 363 TYR A N 1
ATOM 2895 C CA . TYR A 1 363 ? -7.306 -4.129 23.211 1.00 93.44 363 TYR A CA 1
ATOM 2896 C C . TYR A 1 363 ? -7.301 -4.373 24.716 1.00 93.44 363 TYR A C 1
ATOM 2898 O O . TYR A 1 363 ? -6.445 -5.090 25.240 1.00 93.44 363 TYR A O 1
ATOM 2906 N N . GLN A 1 364 ? -8.280 -3.798 25.405 1.00 90.62 364 GLN A N 1
ATOM 2907 C CA . GLN A 1 364 ? -8.547 -4.114 26.803 1.00 90.62 364 GLN A CA 1
ATOM 2908 C C . GLN A 1 364 ? -9.019 -5.570 26.932 1.00 90.62 364 GLN A C 1
ATOM 2910 O O . GLN A 1 364 ? -9.712 -6.093 26.056 1.00 90.62 364 GLN A O 1
ATOM 2915 N N . ASP A 1 365 ? -8.682 -6.226 28.045 1.00 89.69 365 ASP A N 1
ATOM 2916 C CA . ASP A 1 365 ? -9.241 -7.542 28.361 1.00 89.69 365 ASP A CA 1
ATOM 2917 C C . ASP A 1 365 ? -10.712 -7.399 28.773 1.00 89.69 365 ASP A C 1
ATOM 2919 O O . ASP A 1 365 ? -11.042 -7.052 29.910 1.00 89.69 365 ASP A O 1
ATOM 2923 N N . MET A 1 366 ? -11.598 -7.694 27.824 1.00 89.88 366 MET A N 1
ATOM 2924 C CA . MET A 1 366 ? -13.047 -7.633 28.009 1.00 89.88 366 MET A CA 1
ATOM 2925 C C . MET A 1 366 ? -13.649 -8.973 28.457 1.00 89.88 366 MET A C 1
ATOM 2927 O O . MET A 1 366 ? -14.869 -9.164 28.400 1.00 89.88 366 MET A O 1
ATOM 2931 N N . THR A 1 367 ? -12.833 -9.918 28.937 1.00 91.12 367 THR A N 1
ATOM 2932 C CA . THR A 1 367 ? -13.319 -11.217 29.417 1.00 91.12 367 THR A CA 1
ATOM 2933 C C . THR A 1 367 ? -14.305 -11.045 30.576 1.00 91.12 367 THR A C 1
ATOM 2935 O O . THR A 1 367 ? -13.989 -10.499 31.636 1.00 91.12 367 THR A O 1
ATOM 2938 N N . GLY A 1 368 ? -15.523 -11.556 30.380 1.00 91.31 368 GLY A N 1
ATOM 2939 C CA . GLY A 1 368 ? -16.593 -11.524 31.380 1.00 91.31 368 GLY A CA 1
ATOM 2940 C C . GLY A 1 368 ? -17.372 -10.208 31.455 1.00 91.31 368 GLY A C 1
ATOM 2941 O O . GLY A 1 368 ? -18.252 -10.095 32.308 1.00 91.31 368 GLY A O 1
ATOM 2942 N N . TYR A 1 369 ? -17.092 -9.233 30.585 1.00 94.12 369 TYR A N 1
ATOM 2943 C CA . TYR A 1 369 ? -17.883 -8.008 30.491 1.00 94.12 369 TYR A CA 1
ATOM 2944 C C . TYR A 1 369 ? -19.211 -8.245 29.770 1.00 94.12 369 TYR A C 1
ATOM 2946 O O . TYR A 1 369 ? -19.277 -8.932 28.753 1.00 94.12 369 TYR A O 1
ATOM 2954 N N . THR A 1 370 ? -20.272 -7.626 30.285 1.00 95.62 370 THR A N 1
ATOM 2955 C CA . THR A 1 370 ? -21.566 -7.519 29.602 1.00 95.62 370 THR A CA 1
ATOM 2956 C C . THR A 1 370 ? -21.698 -6.130 28.985 1.00 95.62 370 THR A C 1
ATOM 2958 O O . THR A 1 370 ? -21.528 -5.119 29.671 1.00 95.62 370 THR A O 1
ATOM 2961 N N . THR A 1 371 ? -21.980 -6.065 27.684 1.00 94.69 371 THR A N 1
ATOM 2962 C CA . THR A 1 371 ? -22.111 -4.798 26.954 1.00 94.69 371 THR A CA 1
ATOM 2963 C C . THR A 1 371 ? -23.524 -4.225 27.044 1.00 94.69 371 THR A C 1
ATOM 2965 O O . THR A 1 371 ? -24.490 -4.983 26.998 1.00 94.69 371 THR A O 1
ATOM 2968 N N . PHE A 1 372 ? -23.658 -2.901 27.101 1.00 94.94 372 PHE A N 1
ATOM 2969 C CA . PHE A 1 372 ? -24.943 -2.191 27.102 1.00 94.94 372 PHE A CA 1
ATOM 2970 C C . PHE A 1 372 ? -24.856 -0.874 26.314 1.00 94.94 372 PHE A C 1
ATOM 2972 O O . PHE A 1 372 ? -23.770 -0.328 26.121 1.00 94.94 372 PHE A O 1
ATOM 2979 N N . THR A 1 373 ? -25.995 -0.354 25.855 1.00 94.81 373 THR A N 1
ATOM 2980 C CA . THR A 1 373 ? -26.066 0.842 24.987 1.00 94.81 373 THR A CA 1
ATOM 2981 C C . THR A 1 373 ? -26.799 2.016 25.622 1.00 94.81 373 THR A C 1
ATOM 2983 O O . THR A 1 373 ? -26.655 3.151 25.171 1.00 94.81 373 THR A O 1
ATOM 2986 N N . ASP A 1 374 ? -27.584 1.758 26.664 1.00 93.75 374 ASP A N 1
ATOM 2987 C CA . ASP A 1 374 ? -28.437 2.733 27.339 1.00 93.75 374 ASP A CA 1
ATOM 2988 C C . ASP A 1 374 ? -28.798 2.262 28.761 1.00 93.75 374 ASP A C 1
ATOM 2990 O O . ASP A 1 374 ? -28.443 1.164 29.196 1.00 93.75 374 ASP A O 1
ATOM 2994 N N . GLU A 1 375 ? -29.515 3.100 29.509 1.00 94.75 375 GLU A N 1
ATOM 2995 C CA . GLU A 1 375 ? -29.928 2.784 30.880 1.00 94.75 375 GLU A CA 1
ATOM 2996 C C . GLU A 1 375 ? -30.885 1.588 30.968 1.00 94.75 375 GLU A C 1
ATOM 2998 O O . GLU A 1 375 ? -30.832 0.817 31.931 1.00 94.75 375 GLU A O 1
ATOM 3003 N N . ALA A 1 376 ? -31.746 1.407 29.965 1.00 95.25 376 ALA A N 1
ATOM 3004 C CA . ALA A 1 376 ? -32.724 0.327 29.951 1.00 95.25 376 ALA A CA 1
ATOM 3005 C C . ALA A 1 376 ? -32.036 -1.039 29.813 1.00 95.25 376 ALA A C 1
ATOM 3007 O O . ALA A 1 376 ? -32.294 -1.947 30.607 1.00 95.25 376 ALA A O 1
ATOM 3008 N N . SER A 1 377 ? -31.117 -1.165 28.853 1.00 96.75 377 SER A N 1
ATOM 3009 C CA . SER A 1 377 ? -30.285 -2.355 28.658 1.00 96.75 377 SER A CA 1
ATOM 3010 C C . SER A 1 377 ? -29.374 -2.606 29.858 1.00 96.75 377 SER A C 1
ATOM 3012 O O . SER A 1 377 ? -29.313 -3.738 30.338 1.00 96.75 377 SER A O 1
ATOM 3014 N N . PHE A 1 378 ? -28.748 -1.566 30.422 1.00 96.31 378 PHE A N 1
ATOM 3015 C CA . PHE A 1 378 ? -27.955 -1.702 31.646 1.00 96.31 378 PHE A CA 1
ATOM 3016 C C . PHE A 1 378 ? -28.774 -2.283 32.802 1.00 96.31 378 PHE A C 1
ATOM 3018 O O . PHE A 1 378 ? -28.370 -3.268 33.417 1.00 96.31 378 PHE A O 1
ATOM 3025 N N . THR A 1 379 ? -29.942 -1.695 33.075 1.00 95.25 379 THR A N 1
ATOM 3026 C CA . THR A 1 379 ? -30.823 -2.119 34.171 1.00 95.25 379 THR A CA 1
ATOM 3027 C C . THR A 1 379 ? -31.292 -3.554 33.972 1.00 95.25 379 THR A C 1
ATOM 3029 O O . THR A 1 379 ? -31.253 -4.339 34.914 1.00 95.25 379 THR A O 1
ATOM 3032 N N . ALA A 1 380 ? -31.675 -3.930 32.749 1.00 96.50 380 ALA A N 1
ATOM 3033 C CA . ALA A 1 380 ? -32.087 -5.296 32.440 1.00 96.50 380 ALA A CA 1
ATOM 3034 C C . ALA A 1 380 ? -30.958 -6.313 32.690 1.00 96.50 380 ALA A C 1
ATOM 3036 O O . ALA A 1 380 ? -31.190 -7.358 33.305 1.00 96.50 380 ALA A O 1
ATOM 3037 N N . HIS A 1 381 ? -29.730 -5.997 32.267 1.00 97.25 381 HIS A N 1
ATOM 3038 C CA . HIS A 1 381 ? -28.568 -6.849 32.516 1.00 97.25 381 HIS A CA 1
ATOM 3039 C C . HIS A 1 381 ? -28.232 -6.945 34.005 1.00 97.25 381 HIS A C 1
ATOM 3041 O O . HIS A 1 381 ? -28.001 -8.047 34.503 1.00 97.25 381 HIS A O 1
ATOM 3047 N N . MET A 1 382 ? -28.255 -5.829 34.734 1.00 95.81 382 MET A N 1
ATOM 3048 C CA . MET A 1 382 ? -28.017 -5.824 36.178 1.00 95.81 382 MET A CA 1
ATOM 3049 C C . MET A 1 382 ? -29.089 -6.617 36.933 1.00 95.81 382 MET A C 1
ATOM 3051 O O . MET A 1 382 ? -28.737 -7.461 37.753 1.00 95.81 382 MET A O 1
ATOM 3055 N N . ASP A 1 383 ? -30.377 -6.436 36.622 1.00 94.50 383 ASP A N 1
ATOM 3056 C CA . ASP A 1 383 ? -31.476 -7.201 37.231 1.00 94.50 383 ASP A CA 1
ATOM 3057 C C . ASP A 1 383 ? -31.268 -8.717 37.042 1.00 94.50 383 ASP A C 1
ATOM 3059 O O . ASP A 1 383 ? -31.442 -9.500 37.982 1.00 94.50 383 ASP A O 1
ATOM 3063 N N . GLN A 1 384 ? -30.834 -9.133 35.847 1.00 95.69 384 GLN A N 1
ATOM 3064 C CA . GLN A 1 384 ? -30.521 -10.530 35.552 1.00 95.69 384 GLN A CA 1
ATOM 3065 C C . GLN A 1 384 ? -29.294 -11.024 36.332 1.00 95.69 384 GLN A C 1
ATOM 3067 O O . GLN A 1 384 ? -29.362 -12.067 36.987 1.00 95.69 384 GLN A O 1
ATOM 3072 N N . LEU A 1 385 ? -28.176 -10.299 36.273 1.00 95.50 385 LEU A N 1
ATOM 3073 C CA . LEU A 1 385 ? -26.901 -10.712 36.869 1.00 95.50 385 LEU A CA 1
ATOM 3074 C C . LEU A 1 385 ? -26.977 -10.757 38.400 1.00 95.50 385 LEU A C 1
ATOM 3076 O O . LEU A 1 385 ? -26.535 -11.728 39.016 1.00 95.50 385 LEU A O 1
ATOM 3080 N N . LEU A 1 386 ? -27.601 -9.752 39.017 1.00 95.38 386 LEU A N 1
ATOM 3081 C CA . LEU A 1 386 ? -27.711 -9.630 40.472 1.00 95.38 386 LEU A CA 1
ATOM 3082 C C . LEU A 1 386 ? -28.610 -10.698 41.107 1.00 95.38 386 LEU A C 1
ATOM 3084 O O . LEU A 1 386 ? -28.475 -10.971 42.300 1.00 95.38 386 LEU A O 1
ATOM 3088 N N . SER A 1 387 ? -29.476 -11.360 40.331 1.00 91.31 387 SER A N 1
ATOM 3089 C CA . SER A 1 387 ? -30.283 -12.486 40.825 1.00 91.31 387 SER A CA 1
ATOM 3090 C C . SER A 1 387 ? -29.426 -13.648 41.352 1.00 91.31 387 SER A C 1
ATOM 3092 O O . SER A 1 387 ? -29.811 -14.316 42.313 1.00 91.31 387 SER A O 1
ATOM 3094 N N . GLY A 1 388 ? -28.233 -13.845 40.778 1.00 92.31 388 GLY A N 1
ATOM 3095 C CA . GLY A 1 388 ? -27.263 -14.854 41.208 1.00 92.31 388 GLY A CA 1
ATOM 3096 C C . GLY A 1 388 ? -26.391 -14.431 42.394 1.00 92.31 388 GLY A C 1
ATOM 3097 O O . GLY A 1 388 ? -25.552 -15.217 42.828 1.00 92.31 388 GLY A O 1
ATOM 3098 N N . LYS A 1 389 ? -26.563 -13.203 42.903 1.00 93.88 389 LYS A N 1
ATOM 3099 C CA . LYS A 1 389 ? -25.718 -12.576 43.933 1.00 93.88 389 LYS A CA 1
ATOM 3100 C C . LYS A 1 389 ? -24.201 -12.704 43.670 1.00 93.88 389 LYS A C 1
ATOM 3102 O O . LYS A 1 389 ? -23.461 -13.138 44.556 1.00 93.88 389 LYS A O 1
ATOM 3107 N N . PRO A 1 390 ? -23.703 -12.354 42.468 1.00 96.31 390 PRO A N 1
ATOM 3108 C CA . PRO A 1 390 ? -22.279 -12.431 42.166 1.00 96.31 390 PRO A CA 1
ATOM 3109 C C . PRO A 1 390 ? -21.488 -11.411 42.989 1.00 96.31 390 PRO A C 1
ATOM 3111 O O . PRO A 1 390 ? -21.915 -10.268 43.141 1.00 96.31 390 PRO A O 1
ATOM 3114 N N . ALA A 1 391 ? -20.304 -11.797 43.470 1.00 95.38 391 ALA A N 1
ATOM 3115 C CA . ALA A 1 391 ? -19.408 -10.884 44.188 1.00 95.38 391 ALA A CA 1
ATOM 3116 C C . ALA A 1 391 ? -18.842 -9.766 43.289 1.00 95.38 391 ALA A C 1
ATOM 3118 O O . ALA A 1 391 ? -18.385 -8.742 43.790 1.00 95.38 391 ALA A O 1
ATOM 3119 N N . GLN A 1 392 ? -18.869 -9.958 41.966 1.00 95.81 392 GLN A N 1
ATOM 3120 C CA . GLN A 1 392 ? -18.409 -8.980 40.989 1.00 95.81 392 GLN A CA 1
ATOM 3121 C C . GLN A 1 392 ? -19.280 -9.011 39.728 1.00 95.81 392 GLN A C 1
ATOM 3123 O O . GLN A 1 392 ? -19.659 -10.085 39.259 1.00 95.81 392 GLN A O 1
ATOM 3128 N N . VAL A 1 393 ? -19.551 -7.836 39.161 1.00 96.50 393 VAL A N 1
ATOM 3129 C CA . VAL A 1 393 ? -20.182 -7.665 37.848 1.00 96.50 393 VAL A CA 1
ATOM 3130 C C . VAL A 1 393 ? -19.308 -6.759 36.985 1.00 96.50 393 VAL A C 1
ATOM 3132 O O . VAL A 1 393 ? -18.825 -5.736 37.465 1.00 96.50 393 VAL A O 1
ATOM 3135 N N . LYS A 1 394 ? -19.107 -7.119 35.715 1.00 96.00 394 LYS A N 1
ATOM 3136 C CA . LYS A 1 394 ? -18.320 -6.335 34.756 1.00 96.00 394 LYS A CA 1
ATOM 3137 C C . LYS A 1 394 ? -19.219 -5.826 33.637 1.00 96.00 394 LYS A C 1
ATOM 3139 O O . LYS A 1 394 ? -19.910 -6.619 32.996 1.00 96.00 394 LYS A O 1
ATOM 3144 N N . MET A 1 395 ? -19.220 -4.516 33.410 1.00 95.69 395 MET A N 1
ATOM 3145 C CA . MET A 1 395 ? -20.131 -3.856 32.472 1.00 95.69 395 MET A CA 1
ATOM 3146 C C . MET A 1 395 ? -19.366 -2.912 31.548 1.00 95.69 395 MET A C 1
ATOM 3148 O O . MET A 1 395 ? -18.425 -2.244 31.977 1.00 95.69 395 MET A O 1
ATOM 3152 N N . ALA A 1 396 ? -19.777 -2.848 30.284 1.00 94.38 396 ALA A N 1
ATOM 3153 C CA . ALA A 1 396 ? -19.135 -2.021 29.269 1.00 94.38 396 ALA A CA 1
ATOM 3154 C C . ALA A 1 396 ? -20.159 -1.297 28.388 1.00 94.38 396 ALA A C 1
ATOM 3156 O O . ALA A 1 396 ? -21.070 -1.909 27.837 1.00 94.38 396 ALA A O 1
ATOM 3157 N N . TYR A 1 397 ? -20.004 0.010 28.245 1.00 92.69 397 TYR A N 1
ATOM 3158 C CA . TYR A 1 397 ? -20.859 0.853 27.428 1.00 92.69 397 TYR A CA 1
ATOM 3159 C C . TYR A 1 397 ? -20.371 0.890 25.978 1.00 92.69 397 TYR A C 1
ATOM 3161 O O . TYR A 1 397 ? -19.236 1.284 25.709 1.00 92.69 397 TYR A O 1
ATOM 3169 N N . VAL A 1 398 ? -21.255 0.531 25.047 1.00 91.31 398 VAL A N 1
ATOM 3170 C CA . VAL A 1 398 ? -21.027 0.547 23.587 1.00 91.31 398 VAL A CA 1
ATOM 3171 C C . VAL A 1 398 ? -22.054 1.416 22.853 1.00 91.31 398 VAL A C 1
ATOM 3173 O O . VAL A 1 398 ? -22.279 1.251 21.658 1.00 91.31 398 VAL A O 1
ATOM 3176 N N . GLY A 1 399 ? -22.720 2.324 23.570 1.00 88.88 399 GLY A N 1
ATOM 3177 C CA . GLY A 1 399 ? -23.712 3.224 22.989 1.00 88.88 399 GLY A CA 1
ATOM 3178 C C . GLY A 1 399 ? -23.121 4.489 22.353 1.00 88.88 399 GLY A C 1
ATOM 3179 O O . GLY A 1 399 ? -21.912 4.758 22.386 1.00 88.88 399 GLY A O 1
ATOM 3180 N N . GLU A 1 400 ? -24.018 5.288 21.777 1.00 85.62 400 GLU A N 1
ATOM 3181 C CA . GLU A 1 400 ? -23.682 6.453 20.951 1.00 85.62 400 GLU A CA 1
ATOM 3182 C C . GLU A 1 400 ? -23.122 7.644 21.748 1.00 85.62 400 GLU A C 1
ATOM 3184 O O . GLU A 1 400 ? -22.396 8.459 21.177 1.00 85.62 400 GLU A O 1
ATOM 3189 N N . ASP A 1 401 ? -23.385 7.743 23.058 1.00 87.38 401 ASP A N 1
ATOM 3190 C CA . ASP A 1 401 ? -22.925 8.874 23.872 1.00 87.38 401 ASP A CA 1
ATOM 3191 C C . ASP A 1 401 ? -21.400 8.846 24.057 1.00 87.38 401 ASP A C 1
ATOM 3193 O O . ASP A 1 401 ? -20.831 8.021 24.773 1.00 87.38 401 ASP A O 1
ATOM 3197 N N . GLN A 1 402 ? -20.722 9.783 23.397 1.00 80.44 402 GLN A N 1
ATOM 3198 C CA . GLN A 1 402 ? -19.267 9.924 23.435 1.00 80.44 402 GLN A CA 1
ATOM 3199 C C . GLN A 1 402 ? -18.751 10.465 24.774 1.00 80.44 402 GLN A C 1
ATOM 3201 O O . GLN A 1 402 ? -17.567 10.312 25.071 1.00 80.44 402 GLN A O 1
ATOM 3206 N N . PHE A 1 403 ? -19.622 11.080 25.577 1.00 85.75 403 PHE A N 1
ATOM 3207 C CA . PHE A 1 403 ? -19.293 11.655 26.881 1.00 85.75 403 PHE A CA 1
ATOM 3208 C C . PHE A 1 403 ? -19.804 10.801 28.042 1.00 85.75 403 PHE A C 1
ATOM 3210 O O . PHE A 1 403 ? -19.822 11.269 29.184 1.00 85.75 403 PHE A O 1
ATOM 3217 N N . PHE A 1 404 ? -20.218 9.564 27.757 1.00 88.75 404 PHE A N 1
ATOM 3218 C CA . PHE A 1 404 ? -20.668 8.635 28.776 1.00 88.75 404 PHE A CA 1
ATOM 3219 C C . PHE A 1 404 ? -19.590 8.450 29.854 1.00 88.75 404 PHE A C 1
ATOM 3221 O O . PHE A 1 404 ? -18.427 8.177 29.556 1.00 88.75 404 PHE A O 1
ATOM 3228 N N . ASP A 1 405 ? -19.999 8.595 31.112 1.00 90.38 405 ASP A N 1
ATOM 3229 C CA . ASP A 1 405 ? -19.163 8.389 32.292 1.00 90.38 405 ASP A CA 1
ATOM 3230 C C . ASP A 1 405 ? -19.717 7.194 33.065 1.00 90.38 405 ASP A C 1
ATOM 3232 O O . ASP A 1 405 ? -20.714 7.306 33.791 1.00 90.38 405 ASP A O 1
ATOM 3236 N N . PHE A 1 406 ? -19.056 6.045 32.906 1.00 91.94 406 PHE A N 1
ATOM 3237 C CA . PHE A 1 406 ? -19.451 4.808 33.569 1.00 91.94 406 PHE A CA 1
ATOM 3238 C C . PHE A 1 406 ? -19.484 4.956 35.092 1.00 91.94 406 PHE A C 1
ATOM 3240 O O . PHE A 1 406 ? -20.418 4.483 35.737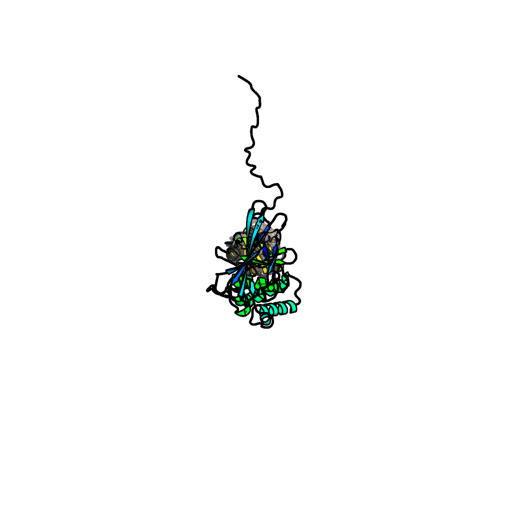 1.00 91.94 406 PHE A O 1
ATOM 3247 N N . GLY A 1 407 ? -18.495 5.632 35.682 1.00 90.88 407 GLY A N 1
ATOM 3248 C CA . GLY A 1 407 ? -18.382 5.771 37.132 1.00 90.88 407 GLY A CA 1
ATOM 3249 C C . GLY A 1 407 ? -19.530 6.584 37.725 1.00 90.88 407 GLY A C 1
ATOM 3250 O O . GLY A 1 407 ? -20.116 6.193 38.739 1.00 90.88 407 GLY A O 1
ATOM 3251 N N . ARG A 1 408 ? -19.890 7.701 37.081 1.00 91.44 408 ARG A N 1
ATOM 3252 C CA . ARG A 1 408 ? -21.065 8.496 37.461 1.00 91.44 408 ARG A CA 1
ATOM 3253 C C . ARG A 1 408 ? -22.349 7.693 37.287 1.00 91.44 408 ARG A C 1
ATOM 3255 O O . ARG A 1 408 ? -23.153 7.637 38.216 1.00 91.44 408 ARG A O 1
ATOM 3262 N N . PHE A 1 409 ? -22.514 7.080 36.121 1.00 93.94 409 PHE A N 1
ATOM 3263 C CA . PHE A 1 409 ? -23.718 6.346 35.764 1.00 93.94 409 PHE A CA 1
ATOM 3264 C C . PHE A 1 409 ? -23.970 5.160 36.711 1.00 93.94 409 PHE A C 1
ATOM 3266 O O . PHE A 1 409 ? -25.036 5.066 37.320 1.00 93.94 409 PHE A O 1
ATOM 3273 N N . ALA A 1 410 ? -22.965 4.304 36.923 1.00 93.25 410 ALA A N 1
ATOM 3274 C CA . ALA A 1 410 ? -23.074 3.135 37.793 1.00 93.25 410 ALA A CA 1
ATOM 3275 C C . ALA A 1 410 ? -23.341 3.526 39.255 1.00 93.25 410 ALA A C 1
ATOM 3277 O O . ALA A 1 410 ? -24.151 2.885 39.925 1.00 93.25 410 ALA A O 1
ATOM 3278 N N . ARG A 1 411 ? -22.709 4.598 39.753 1.00 91.69 411 ARG A N 1
ATOM 3279 C CA . ARG A 1 411 ? -22.950 5.107 41.110 1.00 91.69 411 ARG A CA 1
ATOM 3280 C C . ARG A 1 411 ? -24.395 5.555 41.299 1.00 91.69 411 ARG A C 1
ATOM 3282 O O . ARG A 1 411 ? -25.007 5.191 42.302 1.00 91.69 411 ARG A O 1
ATOM 3289 N N . ASP A 1 412 ? -24.915 6.352 40.371 1.00 92.38 412 ASP A N 1
ATOM 3290 C CA . ASP A 1 412 ? -26.264 6.912 40.468 1.00 92.38 412 ASP A CA 1
ATOM 3291 C C . ASP A 1 412 ? -27.321 5.788 40.348 1.00 92.38 412 ASP A C 1
ATOM 3293 O O . ASP A 1 412 ? -28.300 5.759 41.105 1.00 92.38 412 ASP A O 1
ATOM 3297 N N . TRP A 1 413 ? -27.063 4.786 39.496 1.00 93.69 413 TRP A N 1
ATOM 3298 C CA . TRP A 1 413 ? -27.893 3.584 39.389 1.00 93.69 413 TRP A CA 1
ATOM 3299 C C . TRP A 1 413 ? -27.869 2.740 40.672 1.00 93.69 413 TRP A C 1
ATOM 3301 O O . TRP A 1 413 ? -28.927 2.395 41.203 1.00 93.69 413 TRP A O 1
ATOM 3311 N N . LEU A 1 414 ? -26.685 2.437 41.218 1.00 92.69 414 LEU A N 1
ATOM 3312 C CA . LEU A 1 414 ? -26.543 1.648 42.450 1.00 92.69 414 LEU A CA 1
ATOM 3313 C C . LEU A 1 414 ? -27.169 2.362 43.650 1.00 92.69 414 LEU A C 1
ATOM 3315 O O . LEU A 1 414 ? -27.854 1.721 44.447 1.00 92.69 414 LEU A O 1
ATOM 3319 N N . ALA A 1 415 ? -27.018 3.685 43.754 1.00 89.38 415 ALA A N 1
ATOM 3320 C CA . ALA A 1 415 ? -27.656 4.470 44.807 1.00 89.38 415 ALA A CA 1
ATOM 3321 C C . ALA A 1 415 ? -29.179 4.260 44.828 1.00 89.38 415 ALA A C 1
ATOM 3323 O O . ALA A 1 415 ? -29.748 4.101 45.903 1.00 89.38 415 ALA A O 1
ATOM 3324 N N . SER A 1 416 ? -29.805 4.148 43.655 1.00 88.88 416 SER A N 1
ATOM 3325 C CA . SER A 1 416 ? -31.257 3.972 43.517 1.00 88.88 416 SER A CA 1
ATOM 3326 C C . SER A 1 416 ? -31.722 2.509 43.599 1.00 88.88 416 SER A C 1
ATOM 3328 O O . SER A 1 416 ? -32.887 2.251 43.896 1.00 88.88 416 SER A O 1
ATOM 3330 N N . ASN A 1 417 ? -30.837 1.535 43.346 1.00 91.12 417 ASN A N 1
ATOM 3331 C CA . ASN A 1 417 ? -31.223 0.124 43.187 1.00 91.12 417 ASN A CA 1
ATOM 3332 C C . ASN A 1 417 ? -30.618 -0.834 44.231 1.00 91.12 417 ASN A C 1
ATOM 3334 O O . ASN A 1 417 ? -31.112 -1.951 44.382 1.00 91.12 417 ASN A O 1
ATOM 3338 N N . HIS A 1 418 ? -29.600 -0.433 45.001 1.00 91.50 418 HIS A N 1
ATOM 3339 C CA . HIS A 1 418 ? -28.879 -1.330 45.920 1.00 91.50 418 HIS A CA 1
ATOM 3340 C C . HIS A 1 418 ? -29.800 -2.088 46.893 1.00 91.50 418 HIS A C 1
ATOM 3342 O O . HIS A 1 418 ? -29.636 -3.297 47.068 1.00 91.50 418 HIS A O 1
ATOM 3348 N N . ARG A 1 419 ? -30.815 -1.426 47.474 1.00 91.44 419 ARG A N 1
ATOM 3349 C CA . ARG A 1 419 ? -31.766 -2.077 48.398 1.00 91.44 419 ARG A CA 1
ATOM 3350 C C . ARG A 1 419 ? -32.606 -3.149 47.718 1.00 91.44 419 ARG A C 1
ATOM 3352 O O . ARG A 1 419 ? -32.790 -4.221 48.289 1.00 91.44 419 ARG A O 1
ATOM 3359 N N . ARG A 1 420 ? -33.081 -2.891 46.496 1.00 90.88 420 ARG A N 1
ATOM 3360 C CA . ARG A 1 420 ? -33.887 -3.843 45.715 1.00 90.88 420 ARG A CA 1
ATOM 3361 C C . ARG A 1 420 ? -33.139 -5.156 45.471 1.00 90.88 420 ARG A C 1
ATOM 3363 O O . ARG A 1 420 ? -33.765 -6.209 45.424 1.00 90.88 420 ARG A O 1
ATOM 3370 N N . HIS A 1 421 ? -31.811 -5.095 45.376 1.00 92.56 421 HIS A N 1
ATOM 3371 C CA . HIS A 1 421 ? -30.944 -6.259 45.168 1.00 92.56 421 HIS A CA 1
ATOM 3372 C C . HIS A 1 421 ? -30.223 -6.735 46.437 1.00 92.56 421 HIS A C 1
ATOM 3374 O O . HIS A 1 421 ? -29.337 -7.584 46.356 1.00 92.56 421 HIS A O 1
ATOM 3380 N N . PHE A 1 422 ? -30.606 -6.226 47.614 1.00 93.38 422 PHE A N 1
ATOM 3381 C CA . PHE A 1 422 ? -30.008 -6.577 48.907 1.00 93.38 422 PHE A CA 1
ATOM 3382 C C . PHE A 1 422 ? -28.493 -6.330 48.983 1.00 93.38 422 PHE A C 1
ATOM 3384 O O . PHE A 1 422 ? -27.786 -7.032 49.706 1.00 93.38 422 PHE A O 1
ATOM 3391 N N . ILE A 1 423 ? -27.982 -5.346 48.245 1.00 94.12 423 ILE A N 1
ATOM 3392 C CA . ILE A 1 423 ? -26.566 -4.974 48.252 1.00 94.12 423 ILE A CA 1
ATOM 3393 C C . ILE A 1 423 ? -26.294 -4.140 49.513 1.00 94.12 423 ILE A C 1
ATOM 3395 O O . ILE A 1 423 ? -26.932 -3.108 49.739 1.00 94.12 423 ILE A O 1
ATOM 3399 N N . SER A 1 424 ? -25.368 -4.599 50.356 1.00 91.31 424 SER A N 1
ATOM 3400 C CA . SER A 1 424 ? -24.981 -3.934 51.608 1.00 91.31 424 SER A CA 1
ATOM 3401 C C . SER A 1 424 ? -23.836 -2.948 51.425 1.00 91.31 424 SER A C 1
ATOM 3403 O O . SER A 1 424 ? -23.796 -1.923 52.104 1.00 91.31 424 SER A O 1
ATOM 3405 N N . SER A 1 425 ? -22.904 -3.261 50.529 1.00 92.88 425 SER A N 1
ATOM 3406 C CA . SER A 1 425 ? -21.790 -2.392 50.174 1.00 92.88 425 SER A CA 1
ATOM 3407 C C . SER A 1 425 ? -21.387 -2.657 48.724 1.00 92.88 425 SER A C 1
ATOM 3409 O O . SER A 1 425 ? -21.663 -3.725 48.169 1.00 92.88 425 SER A O 1
ATOM 3411 N N . TYR A 1 426 ? -20.775 -1.661 48.095 1.00 93.44 426 TYR A N 1
ATOM 3412 C CA . TYR A 1 426 ? -20.232 -1.797 46.755 1.00 93.44 426 TYR A CA 1
ATOM 3413 C C . TYR A 1 426 ? -19.016 -0.895 46.573 1.00 93.44 426 TYR A C 1
ATOM 3415 O O . TYR A 1 426 ? -18.914 0.178 47.172 1.00 93.44 426 TYR A O 1
ATOM 3423 N N . SER A 1 427 ? -18.097 -1.333 45.723 1.00 91.88 427 SER A N 1
ATOM 3424 C CA . SER A 1 427 ? -16.968 -0.542 45.239 1.00 91.88 427 SER A CA 1
ATOM 3425 C C . SER A 1 427 ? -16.781 -0.802 43.750 1.00 91.88 427 SER A C 1
ATOM 3427 O O . SER A 1 427 ? -17.296 -1.786 43.222 1.00 91.88 427 SER A O 1
ATOM 3429 N N . TYR A 1 428 ? -16.100 0.094 43.046 1.00 86.69 428 TYR A N 1
ATOM 3430 C CA . TYR A 1 428 ? -15.904 -0.067 41.612 1.00 86.69 428 TYR A CA 1
ATOM 3431 C C . TYR A 1 428 ? -14.577 0.524 41.149 1.00 86.69 428 TYR A C 1
ATOM 3433 O O . TYR A 1 428 ? -14.148 1.579 41.622 1.00 86.69 428 TYR A O 1
ATOM 3441 N N . SER A 1 429 ? -13.944 -0.169 40.207 1.00 88.31 429 SER A N 1
ATOM 3442 C CA . SER A 1 429 ? -12.884 0.356 39.350 1.00 88.31 429 SER A CA 1
ATOM 3443 C C . SER A 1 429 ? -13.480 0.596 37.969 1.00 88.31 429 SER A C 1
ATOM 3445 O O . SER A 1 429 ? -14.343 -0.157 37.519 1.00 88.31 429 SER A O 1
ATOM 3447 N N . TYR A 1 430 ? -13.074 1.673 37.307 1.00 85.25 430 TYR A N 1
ATOM 3448 C CA . TYR A 1 430 ? -13.647 2.016 36.014 1.00 85.25 430 TYR A CA 1
ATOM 3449 C C . TYR A 1 430 ? -12.663 2.759 35.124 1.00 85.25 430 TYR A C 1
ATOM 3451 O O . TYR A 1 430 ? -11.780 3.481 35.588 1.00 85.25 430 TYR A O 1
ATOM 3459 N N . PHE A 1 431 ? -12.892 2.575 33.834 1.00 79.62 431 PHE A N 1
ATOM 3460 C CA . PHE A 1 431 ? -12.443 3.411 32.737 1.00 79.62 431 PHE A CA 1
ATOM 3461 C C . PHE A 1 431 ? -13.644 4.251 32.259 1.00 79.62 431 PHE A C 1
ATOM 3463 O O . PHE A 1 431 ? -14.766 4.026 32.719 1.00 79.62 431 PHE A O 1
ATOM 3470 N N . PRO A 1 432 ? -13.468 5.231 31.355 1.00 80.38 432 PRO A N 1
ATOM 3471 C CA . PRO A 1 432 ? -14.565 6.113 30.946 1.00 80.38 432 PRO A CA 1
ATOM 3472 C C . PRO A 1 432 ? -15.843 5.374 30.506 1.00 80.38 432 PRO A C 1
ATOM 3474 O O . PRO A 1 432 ? -16.941 5.772 30.886 1.00 80.38 432 PRO A O 1
ATOM 3477 N N . SER A 1 433 ? -15.704 4.258 29.784 1.00 87.44 433 SER A N 1
ATOM 3478 C CA . SER A 1 433 ? -16.819 3.492 29.210 1.00 87.44 433 SER A CA 1
ATOM 3479 C C . SER A 1 433 ? -16.997 2.081 29.778 1.00 87.44 433 SER A C 1
ATOM 3481 O O . SER A 1 433 ? -17.854 1.347 29.299 1.00 87.44 433 SER A O 1
ATOM 3483 N N . SER A 1 434 ? -16.239 1.655 30.783 1.00 91.38 434 SER A N 1
ATOM 3484 C CA . SER A 1 434 ? -16.348 0.297 31.331 1.00 91.38 434 SER A CA 1
ATOM 3485 C C . SER A 1 434 ? -15.954 0.258 32.799 1.00 91.38 434 SER A C 1
ATOM 3487 O O . SER A 1 434 ? -15.241 1.134 33.286 1.00 91.38 434 SER A O 1
ATOM 3489 N N . GLY A 1 435 ? -16.401 -0.758 33.528 1.00 92.69 435 GLY A N 1
ATOM 3490 C CA . GLY A 1 435 ? -15.943 -0.945 34.894 1.00 92.69 435 GLY A CA 1
ATOM 3491 C C . GLY A 1 435 ? -16.347 -2.263 35.523 1.00 92.69 435 GLY A C 1
ATOM 3492 O O . GLY A 1 435 ? -17.225 -2.988 35.045 1.00 92.69 435 GLY A O 1
ATOM 3493 N N . GLU A 1 436 ? -15.684 -2.543 36.637 1.00 95.12 436 GLU A N 1
ATOM 3494 C CA . GLU A 1 436 ? -15.925 -3.703 37.478 1.00 95.12 436 GLU A CA 1
ATOM 3495 C C . GLU A 1 436 ? -16.544 -3.237 38.790 1.00 95.12 436 GLU A C 1
ATOM 3497 O O . GLU A 1 436 ? -15.971 -2.424 39.516 1.00 95.12 436 GLU A O 1
ATOM 3502 N N . ILE A 1 437 ? -17.724 -3.762 39.100 1.00 95.25 437 ILE A N 1
ATOM 3503 C CA . ILE A 1 437 ? -18.481 -3.452 40.306 1.00 95.25 437 ILE A CA 1
ATOM 3504 C C . ILE A 1 437 ? -18.330 -4.635 41.256 1.00 95.25 437 ILE A C 1
ATOM 3506 O O . ILE A 1 437 ? -18.817 -5.729 40.976 1.00 95.25 437 ILE A O 1
ATOM 3510 N N . THR A 1 438 ? -17.661 -4.416 42.383 1.00 96.19 438 THR A N 1
ATOM 3511 C CA . THR A 1 438 ? -17.563 -5.379 43.485 1.00 96.19 438 THR A CA 1
ATOM 3512 C C . THR A 1 438 ? -18.730 -5.168 44.435 1.00 96.19 438 THR A C 1
ATOM 3514 O O . THR A 1 438 ? -19.030 -4.032 44.806 1.00 96.19 438 THR A O 1
ATOM 3517 N N . LEU A 1 439 ? -19.387 -6.257 44.823 1.00 96.44 439 LEU A N 1
ATOM 3518 C CA . LEU A 1 439 ? -20.657 -6.241 45.537 1.00 96.44 439 LEU A CA 1
ATOM 3519 C C . LEU A 1 439 ? -20.598 -7.139 46.768 1.00 96.44 439 LEU A C 1
ATOM 3521 O O . LEU A 1 439 ? -20.184 -8.296 46.694 1.00 96.44 439 LEU A O 1
ATOM 3525 N N . GLU A 1 440 ? -21.104 -6.623 47.882 1.00 96.44 440 GLU A N 1
ATOM 3526 C CA . GLU A 1 440 ? -21.424 -7.416 49.062 1.00 96.44 440 GLU A CA 1
ATOM 3527 C C . GLU A 1 440 ? -22.934 -7.423 49.271 1.00 96.44 440 GLU A C 1
ATOM 3529 O O . GLU A 1 440 ? -23.610 -6.406 49.094 1.00 96.44 440 GLU A O 1
ATOM 3534 N N . TYR A 1 441 ? -23.463 -8.575 49.673 1.00 94.19 441 TYR A N 1
ATOM 3535 C CA . TYR A 1 441 ? -24.891 -8.754 49.890 1.00 94.19 441 TYR A CA 1
ATOM 3536 C C . TYR A 1 441 ? -25.196 -8.884 51.367 1.00 94.19 441 TYR A C 1
ATOM 3538 O O . TYR A 1 441 ? -24.477 -9.528 52.133 1.00 94.19 441 TYR A O 1
ATOM 3546 N N . ARG A 1 442 ? -26.340 -8.328 51.739 1.00 90.38 442 ARG A N 1
ATOM 3547 C CA . ARG A 1 442 ? -26.913 -8.487 53.061 1.00 90.38 442 ARG A CA 1
ATOM 3548 C C . ARG A 1 442 ? -27.367 -9.930 53.270 1.00 90.38 442 ARG A C 1
ATOM 3550 O O . ARG A 1 442 ? -27.970 -10.549 52.386 1.00 90.38 442 ARG A O 1
ATOM 3557 N N . ASP A 1 443 ? -27.121 -10.439 54.474 1.00 89.25 443 ASP A N 1
ATOM 3558 C CA . ASP A 1 443 ? -27.767 -11.656 54.946 1.00 89.25 443 ASP A CA 1
ATOM 3559 C C . ASP A 1 443 ? -29.245 -11.363 55.224 1.00 89.25 443 ASP A C 1
ATOM 3561 O O . ASP A 1 443 ? -29.587 -10.570 56.100 1.00 89.25 443 ASP A O 1
ATOM 3565 N N . MET A 1 444 ? -30.114 -11.989 54.434 1.00 89.69 444 MET A N 1
ATOM 3566 C CA . MET A 1 444 ? -31.566 -11.827 54.518 1.00 89.69 444 MET A CA 1
ATOM 3567 C C . MET A 1 444 ? -32.232 -12.968 55.295 1.00 89.69 444 MET A C 1
ATOM 3569 O O . MET A 1 444 ? -33.456 -13.090 55.280 1.00 89.69 444 MET A O 1
ATOM 3573 N N . THR A 1 445 ? -31.455 -13.821 55.967 1.00 88.19 445 THR A N 1
ATOM 3574 C CA . THR A 1 445 ? -31.994 -14.929 56.761 1.00 88.19 445 THR A CA 1
ATOM 3575 C C . THR A 1 445 ? -32.938 -14.396 57.843 1.00 88.19 445 THR A C 1
ATOM 3577 O O . THR A 1 445 ? -32.539 -13.623 58.710 1.00 88.19 445 THR A O 1
ATOM 3580 N N . GLY A 1 446 ? -34.209 -14.804 57.779 1.00 87.56 446 GLY A N 1
ATOM 3581 C CA . GLY A 1 446 ? -35.259 -14.395 58.720 1.00 87.56 446 GLY A CA 1
ATOM 3582 C C . GLY A 1 446 ? -35.980 -13.086 58.377 1.00 87.56 446 GLY A C 1
ATOM 3583 O O . GLY A 1 446 ? -37.026 -12.816 58.961 1.00 87.56 446 GLY A O 1
ATOM 3584 N N . TYR A 1 447 ? -35.493 -12.303 57.410 1.00 92.88 447 TYR A N 1
ATOM 3585 C CA . TYR A 1 447 ? -36.138 -11.055 56.995 1.00 92.88 447 TYR A CA 1
ATOM 3586 C C . TYR A 1 447 ? -37.285 -11.290 56.013 1.00 92.88 447 TYR A C 1
ATOM 3588 O O . TYR A 1 447 ? -37.172 -12.071 55.070 1.00 92.88 447 TYR A O 1
ATOM 3596 N N . THR A 1 448 ? -38.359 -10.521 56.185 1.00 94.56 448 THR A N 1
ATOM 3597 C CA . THR A 1 448 ? -39.422 -10.371 55.187 1.00 94.56 448 THR A CA 1
ATOM 3598 C C . THR A 1 448 ? -39.258 -9.031 54.472 1.00 94.56 448 THR A C 1
ATOM 3600 O O . THR A 1 448 ? -39.182 -7.979 55.110 1.00 94.56 448 THR A O 1
ATOM 3603 N N . SER A 1 449 ? -39.168 -9.060 53.142 1.00 94.56 449 SER A N 1
ATOM 3604 C CA . SER A 1 449 ? -39.038 -7.855 52.318 1.00 94.56 449 SER A CA 1
ATOM 3605 C C . SER A 1 449 ? -40.396 -7.277 51.924 1.00 94.56 449 SER A C 1
ATOM 3607 O O . SER A 1 449 ? -41.328 -8.039 51.676 1.00 94.56 449 SER A O 1
ATOM 3609 N N . PHE A 1 450 ? -40.480 -5.955 51.786 1.00 95.19 450 PHE A N 1
ATOM 3610 C CA . PHE A 1 450 ? -41.665 -5.251 51.287 1.00 95.19 450 PHE A CA 1
ATOM 3611 C C . PHE A 1 450 ? -41.265 -4.005 50.486 1.00 95.19 450 PHE A C 1
ATOM 3613 O O . PHE A 1 450 ? -40.237 -3.382 50.762 1.00 95.19 450 PHE A O 1
ATOM 3620 N N . ALA A 1 451 ? -42.073 -3.621 49.499 1.00 93.88 451 ALA A N 1
ATOM 3621 C CA . ALA A 1 451 ? -41.755 -2.537 48.566 1.00 93.88 451 ALA A CA 1
ATOM 3622 C C . ALA A 1 451 ? -42.629 -1.285 48.731 1.00 93.88 451 ALA A C 1
ATOM 3624 O O . ALA A 1 451 ? -42.355 -0.258 48.110 1.00 93.88 451 ALA A O 1
ATOM 3625 N N . SER A 1 452 ? -43.671 -1.340 49.562 1.00 94.75 452 SER A N 1
ATOM 3626 C CA . SER A 1 452 ? -44.631 -0.245 49.722 1.00 94.75 452 SER A CA 1
ATOM 3627 C C . SER A 1 452 ? -45.197 -0.169 51.139 1.00 94.75 452 SER A C 1
ATOM 3629 O O . SER A 1 452 ? -45.177 -1.145 51.889 1.00 94.75 452 SER A O 1
ATOM 3631 N N . GLN A 1 453 ? -45.751 0.990 51.511 1.00 94.69 453 GLN A N 1
ATOM 3632 C CA . GLN A 1 453 ? -46.441 1.134 52.797 1.00 94.69 453 GLN A CA 1
ATOM 3633 C C . GLN A 1 453 ? -47.638 0.175 52.917 1.00 94.69 453 GLN A C 1
ATOM 3635 O O . GLN A 1 453 ? -47.874 -0.369 53.985 1.00 94.69 453 GLN A O 1
ATOM 3640 N N . GLN A 1 454 ? -48.349 -0.096 51.821 1.00 95.88 454 GLN A N 1
ATOM 3641 C CA . GLN A 1 454 ? -49.478 -1.029 51.826 1.00 95.88 454 GLN A CA 1
ATOM 3642 C C . GLN A 1 454 ? -49.050 -2.463 52.179 1.00 95.88 454 GLN A C 1
ATOM 3644 O O . GLN A 1 454 ? -49.733 -3.157 52.936 1.00 95.88 454 GLN A O 1
ATOM 3649 N N . GLU A 1 455 ? -47.914 -2.913 51.646 1.00 96.94 455 GLU A N 1
ATOM 3650 C CA . GLU A 1 455 ? -47.338 -4.209 52.013 1.00 96.94 455 GLU A CA 1
ATOM 3651 C C . GLU A 1 455 ? -46.871 -4.217 53.468 1.00 96.94 455 GLU A C 1
ATOM 3653 O O . GLU A 1 455 ? -47.135 -5.185 54.177 1.00 96.94 455 GLU A O 1
ATOM 3658 N N . LEU A 1 456 ? -46.248 -3.127 53.937 1.00 96.75 456 LEU A N 1
ATOM 3659 C CA . LEU A 1 456 ? -45.871 -2.986 55.344 1.00 96.75 456 LEU A CA 1
ATOM 3660 C C . LEU A 1 456 ? -47.091 -3.117 56.261 1.00 96.75 456 LEU A C 1
ATOM 3662 O O . LEU A 1 456 ? -47.061 -3.911 57.195 1.00 96.75 456 LEU A O 1
ATOM 3666 N N . ASP A 1 457 ? -48.169 -2.388 55.979 1.00 96.00 457 ASP A N 1
ATOM 3667 C CA . ASP A 1 457 ? -49.398 -2.425 56.775 1.00 96.00 457 ASP A CA 1
ATOM 3668 C C . ASP A 1 457 ? -49.990 -3.843 56.817 1.00 96.00 457 ASP A C 1
ATOM 3670 O O . ASP A 1 457 ? -50.446 -4.302 57.866 1.00 96.00 457 ASP A O 1
ATOM 3674 N N . THR A 1 458 ? -49.917 -4.571 55.697 1.00 96.62 458 THR A N 1
ATOM 3675 C CA . THR A 1 458 ? -50.351 -5.974 55.607 1.00 96.62 458 THR A CA 1
ATOM 3676 C C . THR A 1 458 ? -49.488 -6.885 56.484 1.00 96.62 458 THR A C 1
ATOM 3678 O O . THR A 1 458 ? -50.021 -7.684 57.255 1.00 96.62 458 THR A O 1
ATOM 3681 N N . LEU A 1 459 ? -48.160 -6.740 56.422 1.00 96.50 459 LEU A N 1
ATOM 3682 C CA . LEU A 1 459 ? -47.224 -7.506 57.252 1.00 96.50 459 LEU A CA 1
ATOM 3683 C C . LEU A 1 459 ? -47.408 -7.211 58.746 1.00 96.50 459 LEU A C 1
ATOM 3685 O O . LEU A 1 459 ? -47.360 -8.124 59.569 1.00 96.50 459 LEU A O 1
ATOM 3689 N N . LEU A 1 460 ? -47.649 -5.949 59.106 1.00 95.50 460 LEU A N 1
ATOM 3690 C CA . LEU A 1 460 ? -47.879 -5.537 60.489 1.00 95.50 460 LEU A CA 1
ATOM 3691 C C . LEU A 1 460 ? -49.223 -6.037 61.029 1.00 95.50 460 LEU A C 1
ATOM 3693 O O . LEU A 1 460 ? -49.293 -6.430 62.194 1.00 95.50 460 LEU A O 1
ATOM 3697 N N . ALA A 1 461 ? -50.274 -6.060 60.206 1.00 94.62 461 ALA A N 1
ATOM 3698 C CA . ALA A 1 461 ? -51.552 -6.666 60.574 1.00 94.62 461 ALA A CA 1
ATOM 3699 C C . ALA A 1 461 ? -51.399 -8.174 60.826 1.00 94.62 461 ALA A C 1
ATOM 3701 O O . ALA A 1 461 ? -51.822 -8.659 61.875 1.00 94.62 461 ALA A O 1
ATOM 3702 N N . GLN A 1 462 ? -50.705 -8.885 59.930 1.00 94.81 462 GLN A N 1
ATOM 3703 C CA . GLN A 1 462 ? -50.417 -10.312 60.088 1.00 94.81 462 GLN A CA 1
ATOM 3704 C C . GLN A 1 462 ? -49.606 -10.593 61.365 1.00 94.81 462 GLN A C 1
ATOM 3706 O O . GLN A 1 462 ? -49.907 -11.523 62.109 1.00 94.81 462 GLN A O 1
ATOM 3711 N N . ALA A 1 463 ? -48.627 -9.741 61.687 1.00 93.25 463 ALA A N 1
ATOM 3712 C CA . ALA A 1 463 ? -47.839 -9.880 62.909 1.00 93.25 463 ALA A CA 1
ATOM 3713 C C . ALA A 1 463 ? -48.685 -9.769 64.195 1.00 93.25 463 ALA A C 1
ATOM 3715 O O . ALA A 1 463 ? -48.358 -10.418 65.188 1.00 93.25 463 ALA A O 1
ATOM 3716 N N . LEU A 1 464 ? -49.775 -8.989 64.204 1.00 93.25 464 LEU A N 1
ATOM 3717 C CA . LEU A 1 464 ? -50.690 -8.924 65.356 1.00 93.25 464 LEU A CA 1
ATOM 3718 C C . LEU A 1 464 ? -51.462 -10.234 65.570 1.00 93.25 464 LEU A C 1
ATOM 3720 O O . LEU A 1 464 ? -51.799 -10.566 66.711 1.00 93.25 464 LEU A O 1
ATOM 3724 N N . GLU A 1 465 ? -51.747 -10.957 64.487 1.00 92.31 465 GLU A N 1
ATOM 3725 C CA . GLU A 1 465 ? -52.440 -12.245 64.518 1.00 92.31 465 GLU A CA 1
ATOM 3726 C C . GLU A 1 465 ? -51.489 -13.372 64.926 1.00 92.31 465 GLU A C 1
ATOM 3728 O O . GLU A 1 465 ? -51.765 -14.099 65.884 1.00 92.31 465 GLU A O 1
ATOM 3733 N N . ASP A 1 466 ? -50.340 -13.463 64.254 1.00 92.75 466 ASP A N 1
ATOM 3734 C CA . ASP A 1 466 ? -49.374 -14.551 64.436 1.00 92.75 466 ASP A CA 1
ATOM 3735 C C . ASP A 1 466 ? -48.559 -14.418 65.724 1.00 92.75 466 ASP A C 1
ATOM 3737 O O . ASP A 1 466 ? -48.027 -15.404 66.236 1.00 92.75 466 ASP A O 1
ATOM 3741 N N . ARG A 1 467 ? -48.462 -13.193 66.255 1.00 92.81 467 ARG A N 1
ATOM 3742 C CA . ARG A 1 467 ? -47.718 -12.849 67.470 1.00 92.81 467 ARG A CA 1
ATOM 3743 C C . ARG A 1 467 ? -46.279 -13.399 67.474 1.00 92.81 467 ARG A C 1
ATOM 3745 O O . ARG A 1 467 ? -45.892 -14.090 68.421 1.00 92.81 467 ARG A O 1
ATOM 3752 N N . PRO A 1 468 ? -45.456 -13.105 66.447 1.00 93.88 468 PRO A N 1
ATOM 3753 C CA . PRO A 1 468 ? -44.105 -13.641 66.363 1.00 93.88 468 PRO A CA 1
ATOM 3754 C C . PRO A 1 468 ? -43.206 -13.063 67.461 1.00 93.88 468 PRO A C 1
ATOM 3756 O O . PRO A 1 468 ? -43.296 -11.883 67.796 1.00 93.88 468 PRO A O 1
ATOM 3759 N N . GLU A 1 469 ? -42.286 -13.871 67.989 1.00 92.38 469 GLU A N 1
ATOM 3760 C CA . GLU A 1 469 ? -41.259 -13.393 68.933 1.00 92.38 469 GLU A CA 1
ATOM 3761 C C . GLU A 1 469 ? -40.229 -12.477 68.250 1.00 92.38 469 GLU A C 1
ATOM 3763 O O . GLU A 1 469 ? -39.618 -11.625 68.898 1.00 92.38 469 GLU A O 1
ATOM 3768 N N . ARG A 1 470 ? -40.051 -12.625 66.929 1.00 93.31 470 ARG A N 1
ATOM 3769 C CA . ARG A 1 470 ? -39.162 -11.800 66.103 1.00 93.31 470 ARG A CA 1
ATOM 3770 C C . ARG A 1 470 ? -39.859 -11.303 64.848 1.00 93.31 470 ARG A C 1
ATOM 3772 O O . ARG A 1 470 ? -40.420 -12.095 64.097 1.00 93.31 470 ARG A O 1
ATOM 3779 N N . LEU A 1 471 ? -39.752 -10.002 64.600 1.00 93.94 471 LEU A N 1
ATOM 3780 C CA . LEU A 1 471 ? -40.242 -9.352 63.390 1.00 93.94 471 LEU A CA 1
ATOM 3781 C C . LEU A 1 471 ? -39.071 -8.666 62.683 1.00 93.94 471 LEU A C 1
ATOM 3783 O O . LEU A 1 471 ? -38.566 -7.643 63.146 1.00 93.94 471 LEU A O 1
ATOM 3787 N N . GLN A 1 472 ? -38.635 -9.255 61.570 1.00 95.06 472 GLN A N 1
ATOM 3788 C CA . GLN A 1 472 ? -37.544 -8.739 60.749 1.00 95.06 472 GLN A CA 1
ATOM 3789 C C . GLN A 1 472 ? -38.094 -8.259 59.406 1.00 95.06 472 GLN A C 1
ATOM 3791 O O . GLN A 1 472 ? -38.625 -9.046 58.623 1.00 95.06 472 GLN A O 1
ATOM 3796 N N . LEU A 1 473 ? -37.981 -6.959 59.151 1.00 95.94 473 LEU A N 1
ATOM 3797 C CA . LEU A 1 473 ? -38.562 -6.279 57.999 1.00 95.94 473 LEU A CA 1
ATOM 3798 C C . LEU A 1 473 ? -37.478 -5.526 57.235 1.00 95.94 473 LEU A C 1
ATOM 3800 O O . LEU A 1 473 ? -36.636 -4.857 57.838 1.00 95.94 473 LEU A O 1
ATOM 3804 N N . TYR A 1 474 ? -37.518 -5.609 55.908 1.00 95.25 474 TYR A N 1
ATOM 3805 C CA . TYR A 1 474 ? -36.580 -4.903 55.041 1.00 95.25 474 TYR A CA 1
ATOM 3806 C C . TYR A 1 474 ? -37.297 -4.231 53.873 1.00 95.25 474 TYR A C 1
ATOM 3808 O O . TYR A 1 474 ? -38.015 -4.876 53.111 1.00 95.25 474 TYR A O 1
ATOM 3816 N N . TYR A 1 475 ? -37.094 -2.927 53.729 1.00 94.44 475 TYR A N 1
ATOM 3817 C CA . TYR A 1 475 ? -37.717 -2.145 52.675 1.00 94.44 475 TYR A CA 1
ATOM 3818 C C . TYR A 1 475 ? -36.898 -2.208 51.380 1.00 94.44 475 TYR A C 1
ATOM 3820 O O . TYR A 1 475 ? -35.754 -1.752 51.332 1.00 94.44 475 TYR A O 1
ATOM 3828 N N . THR A 1 476 ? -37.508 -2.725 50.315 1.00 93.31 476 THR A N 1
ATOM 3829 C CA . THR A 1 476 ? -36.913 -2.856 48.972 1.00 93.31 476 THR A CA 1
ATOM 3830 C C . THR A 1 476 ? -37.495 -1.870 47.960 1.00 93.31 476 THR A C 1
ATOM 3832 O O . THR A 1 476 ? -37.205 -1.975 46.769 1.00 93.31 476 THR A O 1
ATOM 3835 N N . GLY A 1 477 ? -38.348 -0.943 48.401 1.00 89.56 477 GLY A N 1
ATOM 3836 C CA . GLY A 1 477 ? -39.019 0.003 47.516 1.00 89.56 477 GLY A CA 1
ATOM 3837 C C . GLY A 1 477 ? -38.129 1.169 47.053 1.00 89.56 477 GLY A C 1
ATOM 3838 O O . GLY A 1 477 ? -37.078 1.444 47.649 1.00 89.56 477 GLY A O 1
ATOM 3839 N N . PRO A 1 478 ? -38.565 1.883 45.998 1.00 84.75 478 PRO A N 1
ATOM 3840 C CA . PRO A 1 478 ? -37.779 2.933 45.347 1.00 84.75 478 PRO A CA 1
ATOM 3841 C C . PRO A 1 478 ? -37.740 4.260 46.126 1.00 84.75 478 PRO A C 1
ATOM 3843 O O . PRO A 1 478 ? -36.919 5.120 45.830 1.00 84.75 478 PRO A O 1
ATOM 3846 N N . ASP A 1 479 ? -38.623 4.463 47.111 1.00 88.56 479 ASP A N 1
ATOM 3847 C CA . ASP A 1 479 ? -38.676 5.719 47.872 1.00 88.56 479 ASP A CA 1
ATOM 3848 C C . ASP A 1 479 ? -37.527 5.838 48.896 1.00 88.56 479 ASP A C 1
ATOM 3850 O O . ASP A 1 479 ? -37.597 5.304 50.003 1.00 88.56 479 ASP A O 1
ATOM 3854 N N . GLU A 1 480 ? -36.487 6.600 48.552 1.00 84.81 480 GLU A N 1
ATOM 3855 C CA . GLU A 1 480 ? -35.361 6.967 49.435 1.00 84.81 480 GLU A CA 1
ATOM 3856 C C . GLU A 1 480 ? -35.785 7.794 50.667 1.00 84.81 480 GLU A C 1
ATOM 3858 O O . GLU A 1 480 ? -35.062 7.924 51.665 1.00 84.81 480 GLU A O 1
ATOM 3863 N N . SER A 1 481 ? -36.971 8.399 50.623 1.00 89.75 481 SER A N 1
ATOM 3864 C CA . SER A 1 481 ? -37.519 9.156 51.742 1.00 89.75 481 SER A CA 1
ATOM 3865 C C . SER A 1 481 ? -38.309 8.287 52.721 1.00 89.75 481 SER A C 1
ATOM 3867 O O . SER A 1 481 ? -38.686 8.794 53.779 1.00 89.75 481 SER A O 1
ATOM 3869 N N . PHE A 1 482 ? -38.470 6.984 52.450 1.00 91.81 482 PHE A N 1
ATOM 3870 C CA . PHE A 1 482 ? -39.172 6.062 53.340 1.00 91.81 482 PHE A CA 1
ATOM 3871 C C . PHE A 1 482 ? -38.538 6.057 54.740 1.00 91.81 482 PHE A C 1
ATOM 3873 O O . PHE A 1 482 ? -37.312 6.103 54.903 1.00 91.81 482 PHE A O 1
ATOM 3880 N N . ARG A 1 483 ? -39.379 6.073 55.778 1.00 94.81 483 ARG A N 1
ATOM 3881 C CA . ARG A 1 483 ? -38.961 6.116 57.189 1.00 94.81 483 ARG A CA 1
ATOM 3882 C C . ARG A 1 483 ? -39.663 5.010 57.965 1.00 94.81 483 ARG A C 1
ATOM 3884 O O . ARG A 1 483 ? -40.591 5.278 58.726 1.00 94.81 483 ARG A O 1
ATOM 3891 N N . LEU A 1 484 ? -39.206 3.772 57.764 1.00 95.25 484 LEU A N 1
ATOM 3892 C CA . LEU A 1 484 ? -39.730 2.586 58.443 1.00 95.25 484 LEU A CA 1
ATOM 3893 C C . LEU A 1 484 ? -39.743 2.773 59.962 1.00 95.25 484 LEU A C 1
ATOM 3895 O O . LEU A 1 484 ? -40.739 2.470 60.602 1.00 95.25 484 LEU A O 1
ATOM 3899 N N . ASN A 1 485 ? -38.683 3.340 60.533 1.00 94.25 485 ASN A N 1
ATOM 3900 C CA . ASN A 1 485 ? -38.618 3.630 61.960 1.00 94.25 485 ASN A CA 1
ATOM 3901 C C . ASN A 1 485 ? -39.781 4.482 62.471 1.00 94.25 485 ASN A C 1
ATOM 3903 O O . ASN A 1 485 ? -40.397 4.111 63.462 1.00 94.25 485 ASN A O 1
ATOM 3907 N N . ARG A 1 486 ? -40.124 5.575 61.776 1.00 94.31 486 ARG A N 1
ATOM 3908 C CA . ARG A 1 486 ? -41.260 6.422 62.168 1.00 94.31 486 ARG A CA 1
ATOM 3909 C C . ARG A 1 486 ? -42.572 5.639 62.091 1.00 94.31 486 ARG A C 1
ATOM 3911 O O . ARG A 1 486 ? -43.374 5.717 63.011 1.00 94.31 486 ARG A O 1
ATOM 3918 N N . LEU A 1 487 ? -42.768 4.876 61.015 1.00 95.31 487 LEU A N 1
ATOM 3919 C CA . LEU A 1 487 ? -43.978 4.068 60.830 1.00 95.31 487 LEU A CA 1
ATOM 3920 C C . LEU A 1 487 ? -44.112 2.985 61.913 1.00 95.31 487 LEU A C 1
ATOM 3922 O O . LEU A 1 487 ? -45.209 2.744 62.412 1.00 95.31 487 LEU A O 1
ATOM 3926 N N . LEU A 1 488 ? -43.001 2.362 62.315 1.00 94.69 488 LEU A N 1
ATOM 3927 C CA . LEU A 1 488 ? -42.979 1.374 63.393 1.00 94.69 488 LEU A CA 1
ATOM 3928 C C . LEU A 1 488 ? -43.189 2.004 64.771 1.00 94.69 488 LEU A C 1
ATOM 3930 O O . LEU A 1 488 ? -43.896 1.408 65.579 1.00 94.69 488 LEU A O 1
ATOM 3934 N N . ASP A 1 489 ? -42.635 3.190 65.039 1.00 93.56 489 ASP A N 1
ATOM 3935 C CA . ASP A 1 489 ? -42.886 3.927 66.285 1.00 93.56 489 ASP A CA 1
ATOM 3936 C C . ASP A 1 489 ? -44.385 4.235 66.440 1.00 93.56 489 ASP A C 1
ATOM 3938 O O . ASP A 1 489 ? -44.979 3.943 67.484 1.00 93.56 489 ASP A O 1
ATOM 3942 N N . ASP A 1 490 ? -45.012 4.750 65.376 1.00 94.31 490 ASP A N 1
ATOM 3943 C CA . ASP A 1 490 ? -46.446 5.050 65.345 1.00 94.31 490 ASP A CA 1
ATOM 3944 C C . ASP A 1 490 ? -47.286 3.774 65.550 1.00 94.31 490 ASP A C 1
ATOM 3946 O O . ASP A 1 490 ? -48.233 3.756 66.347 1.00 94.31 490 ASP A O 1
ATOM 3950 N N . TRP A 1 491 ? -46.914 2.674 64.885 1.00 94.62 491 TRP A N 1
ATOM 3951 C CA . TRP A 1 491 ? -47.594 1.385 65.021 1.00 94.62 491 TRP A CA 1
ATOM 3952 C C . TRP A 1 491 ? -47.450 0.789 66.430 1.00 94.62 491 TRP A C 1
ATOM 3954 O O . TRP A 1 491 ? -48.454 0.431 67.049 1.00 94.62 491 TRP A O 1
ATOM 3964 N N . LEU A 1 492 ? -46.237 0.738 66.992 1.00 92.62 492 LEU A N 1
ATOM 3965 C CA . LEU A 1 492 ? -45.990 0.240 68.352 1.00 92.62 492 LEU A CA 1
ATOM 3966 C C . LEU A 1 492 ? -46.754 1.063 69.396 1.00 92.62 492 LEU A C 1
ATOM 3968 O O . LEU A 1 492 ? -47.327 0.504 70.337 1.00 92.62 492 LEU A O 1
ATOM 3972 N N . GLN A 1 493 ? -46.817 2.387 69.217 1.00 92.31 493 GLN A N 1
ATOM 3973 C CA . GLN A 1 493 ? -47.584 3.267 70.094 1.00 92.31 493 GLN A CA 1
ATOM 3974 C C . GLN A 1 493 ? -49.088 2.976 70.014 1.00 92.31 493 GLN A C 1
ATOM 3976 O O . GLN A 1 493 ? -49.752 2.891 71.057 1.00 92.31 493 GLN A O 1
ATOM 3981 N N . ALA A 1 494 ? -49.622 2.794 68.803 1.00 93.25 494 ALA A N 1
ATOM 3982 C CA . ALA A 1 494 ? -51.021 2.437 68.590 1.00 93.25 494 ALA A CA 1
ATOM 3983 C C . ALA A 1 494 ? -51.364 1.066 69.202 1.00 93.25 494 ALA A C 1
ATOM 3985 O O . ALA A 1 494 ? -52.437 0.903 69.785 1.00 93.25 494 ALA A O 1
ATOM 3986 N N . GLN A 1 495 ? -50.432 0.108 69.150 1.00 92.88 495 GLN A N 1
ATOM 3987 C CA . GLN A 1 495 ? -50.635 -1.279 69.586 1.00 92.88 495 GLN A CA 1
ATOM 3988 C C . GLN A 1 495 ? -50.132 -1.586 71.007 1.00 92.88 495 GLN A C 1
ATOM 3990 O O . GLN A 1 495 ? -50.072 -2.750 71.406 1.00 92.88 495 GLN A O 1
ATOM 3995 N N . ARG A 1 496 ? -49.856 -0.568 71.837 1.00 87.81 496 ARG A N 1
ATOM 3996 C CA . ARG A 1 496 ? -49.378 -0.717 73.235 1.00 87.81 496 ARG A CA 1
ATOM 3997 C C . ARG A 1 496 ? -50.268 -1.568 74.156 1.00 87.81 496 ARG A C 1
ATOM 3999 O O . ARG A 1 496 ? -49.853 -1.949 75.249 1.00 87.81 496 ARG A O 1
ATOM 4006 N N . GLY A 1 497 ? -51.529 -1.777 73.769 1.00 85.56 497 GLY A N 1
ATOM 4007 C CA . GLY A 1 497 ? -52.480 -2.629 74.486 1.00 85.56 497 GLY A CA 1
ATOM 4008 C C . GLY A 1 497 ? -52.292 -4.122 74.210 1.00 85.56 497 GLY A C 1
ATOM 4009 O O . GLY A 1 497 ? -52.718 -4.933 75.025 1.00 85.56 497 GLY A O 1
ATOM 4010 N N . VAL A 1 498 ? -51.630 -4.470 73.105 1.00 88.94 498 VAL A N 1
ATOM 4011 C CA . VAL A 1 498 ? -51.446 -5.844 72.611 1.00 88.94 498 VAL A CA 1
ATOM 4012 C C . VAL A 1 498 ? -49.966 -6.237 72.645 1.00 88.94 498 VAL A C 1
ATOM 4014 O O . VAL A 1 498 ? -49.622 -7.319 73.122 1.00 88.94 498 VAL A O 1
ATOM 4017 N N . VAL A 1 499 ? -49.075 -5.333 72.229 1.00 88.00 499 VAL A N 1
ATOM 4018 C CA . VAL A 1 499 ? -47.621 -5.510 72.318 1.00 88.00 499 VAL A CA 1
ATOM 4019 C C . VAL A 1 499 ? -47.160 -5.178 73.747 1.00 88.00 499 VAL A C 1
ATOM 4021 O O . VAL A 1 499 ? -47.479 -4.131 74.315 1.00 88.00 499 VAL A O 1
ATOM 4024 N N . GLY A 1 500 ? -46.461 -6.118 74.380 1.00 82.88 500 GLY A N 1
ATOM 4025 C CA . GLY A 1 500 ? -45.943 -6.032 75.747 1.00 82.88 500 GLY A CA 1
ATOM 4026 C C . GLY A 1 500 ? -44.730 -5.115 75.843 1.00 82.88 500 GLY A C 1
ATOM 4027 O O . GLY A 1 500 ? -44.799 -4.058 76.469 1.00 82.88 500 GLY A O 1
ATOM 4028 N N . ALA A 1 501 ? -43.645 -5.532 75.200 1.00 81.56 501 ALA A N 1
ATOM 4029 C CA . ALA A 1 501 ? -42.396 -4.802 75.040 1.00 81.56 501 ALA A CA 1
ATOM 4030 C C . ALA A 1 501 ? -41.801 -5.119 73.663 1.00 81.56 501 ALA A C 1
ATOM 4032 O O . ALA A 1 501 ? -41.897 -6.260 73.204 1.00 81.56 501 ALA A O 1
ATOM 4033 N N . ALA A 1 502 ? -41.185 -4.112 73.049 1.00 85.69 502 ALA A N 1
ATOM 4034 C CA . ALA A 1 502 ? -40.437 -4.228 71.807 1.00 85.69 502 ALA A CA 1
ATOM 4035 C C . ALA A 1 502 ? -38.988 -3.786 72.062 1.00 85.69 502 ALA A C 1
ATOM 4037 O O . ALA A 1 502 ? -38.760 -2.687 72.571 1.00 85.69 502 ALA A O 1
ATOM 4038 N N . GLY A 1 503 ? -38.030 -4.658 71.755 1.00 86.38 503 GLY A N 1
ATOM 4039 C CA . GLY A 1 503 ? -36.592 -4.376 71.770 1.00 86.38 503 GLY A CA 1
ATOM 4040 C C . GLY A 1 503 ? -35.970 -4.631 70.395 1.00 86.38 503 GLY A C 1
ATOM 4041 O O . GLY A 1 503 ? -36.651 -5.107 69.493 1.00 86.38 503 GLY A O 1
ATOM 4042 N N . GLY A 1 504 ? -34.682 -4.329 70.224 1.00 89.62 504 GLY A N 1
ATOM 4043 C CA . GLY A 1 504 ? -33.948 -4.585 68.977 1.00 89.62 504 GLY A CA 1
ATOM 4044 C C . GLY A 1 504 ? -33.509 -3.315 68.249 1.00 89.62 504 GLY A C 1
ATOM 4045 O O . GLY A 1 504 ? -33.316 -2.270 68.874 1.00 89.62 504 GLY A O 1
ATOM 4046 N N . THR A 1 505 ? -33.307 -3.412 66.934 1.00 90.38 505 THR A N 1
ATOM 4047 C CA . THR A 1 505 ? -32.816 -2.314 66.088 1.00 90.38 505 THR A CA 1
ATOM 4048 C C . THR A 1 505 ? -33.802 -2.014 64.972 1.00 90.38 505 THR A C 1
ATOM 4050 O O . THR A 1 505 ? -34.355 -2.916 64.353 1.00 90.38 505 THR A O 1
ATOM 4053 N N . TYR A 1 506 ? -34.034 -0.737 64.689 1.00 90.69 506 TYR A N 1
ATOM 4054 C CA . TYR A 1 506 ? -34.821 -0.329 63.534 1.00 90.69 506 TYR A CA 1
ATOM 4055 C C . TYR A 1 506 ? -34.411 1.068 63.069 1.00 90.69 506 TYR A C 1
ATOM 4057 O O . TYR A 1 506 ? -34.080 1.942 63.869 1.00 90.69 506 TYR A O 1
ATOM 4065 N N . GLY A 1 507 ? -34.382 1.258 61.755 1.00 92.06 507 GLY A N 1
ATOM 4066 C CA . GLY A 1 507 ? -33.938 2.474 61.082 1.00 92.06 507 GLY A CA 1
ATOM 4067 C C . GLY A 1 507 ? -34.858 2.830 59.920 1.00 92.06 507 GLY A C 1
ATOM 4068 O O . GLY A 1 507 ? -35.985 2.352 59.831 1.00 92.06 507 GLY A O 1
ATOM 4069 N N . SER A 1 508 ? -34.386 3.679 59.009 1.00 91.38 508 SER A N 1
ATOM 4070 C CA . SER A 1 508 ? -35.218 4.172 57.903 1.00 91.38 508 SER A CA 1
ATOM 4071 C C . SER A 1 508 ? -35.731 3.068 56.970 1.00 91.38 508 SER A C 1
ATOM 4073 O O . SER A 1 508 ? -36.797 3.237 56.387 1.00 91.38 508 SER A O 1
ATOM 4075 N N . PHE A 1 509 ? -35.015 1.946 56.840 1.00 93.06 509 PHE A N 1
ATOM 4076 C CA . PHE A 1 509 ? -35.309 0.918 55.828 1.00 93.06 509 PHE A CA 1
ATOM 4077 C C . PHE A 1 509 ? -35.243 -0.524 56.339 1.00 93.06 509 PHE A C 1
ATOM 4079 O O . PHE A 1 509 ? -35.494 -1.456 55.583 1.00 93.06 509 PHE A O 1
ATOM 4086 N N . GLU A 1 510 ? -34.895 -0.728 57.603 1.00 93.62 510 GLU A N 1
ATOM 4087 C CA . GLU A 1 510 ? -34.715 -2.056 58.181 1.00 93.62 510 GLU A CA 1
ATOM 4088 C C . GLU A 1 510 ? -35.195 -2.059 59.624 1.00 93.62 510 GLU A C 1
ATOM 4090 O O . GLU A 1 510 ? -34.996 -1.076 60.342 1.00 93.62 510 GLU A O 1
ATOM 4095 N N . ALA A 1 511 ? -35.796 -3.165 60.046 1.00 94.19 511 ALA A N 1
ATOM 4096 C CA . ALA A 1 511 ? -36.126 -3.419 61.434 1.00 94.19 511 ALA A CA 1
ATOM 4097 C C . ALA A 1 511 ? -35.877 -4.883 61.789 1.00 94.19 511 ALA A C 1
ATOM 4099 O O . ALA A 1 511 ? -36.229 -5.776 61.026 1.00 94.19 511 ALA A O 1
ATOM 4100 N N . ALA A 1 512 ? -35.303 -5.114 62.961 1.00 93.88 512 ALA A N 1
ATOM 4101 C CA . ALA A 1 512 ? -35.179 -6.401 63.620 1.00 93.88 512 ALA A CA 1
ATOM 4102 C C . ALA A 1 512 ? -35.676 -6.223 65.057 1.00 93.88 512 ALA A C 1
ATOM 4104 O O . ALA A 1 512 ? -34.930 -5.809 65.949 1.00 93.88 512 ALA A O 1
ATOM 4105 N N . LEU A 1 513 ? -36.970 -6.476 65.248 1.00 93.44 513 LEU A N 1
ATOM 4106 C CA . LEU A 1 513 ? -37.654 -6.301 66.522 1.00 93.44 513 LEU A CA 1
ATOM 4107 C C . LEU A 1 513 ? -37.793 -7.637 67.247 1.00 93.44 513 LEU A C 1
ATOM 4109 O O . LEU A 1 513 ? -38.224 -8.629 66.659 1.00 93.44 513 LEU A O 1
ATOM 4113 N N . GLU A 1 514 ? -37.492 -7.634 68.540 1.00 94.19 514 GLU A N 1
ATOM 4114 C CA . GLU A 1 514 ? -37.877 -8.687 69.476 1.00 94.19 514 GLU A CA 1
ATOM 4115 C C . GLU A 1 514 ? -39.152 -8.243 70.192 1.00 94.19 514 GLU A C 1
ATOM 4117 O O . GLU A 1 514 ? -39.172 -7.206 70.864 1.00 94.19 514 GLU A O 1
ATOM 4122 N N . LEU A 1 515 ? -40.231 -9.003 70.006 1.00 93.12 515 LEU A N 1
ATOM 4123 C CA . LEU A 1 515 ? -41.568 -8.651 70.468 1.00 93.12 515 LEU A CA 1
ATOM 4124 C C . LEU A 1 515 ? -42.015 -9.610 71.567 1.00 93.12 515 LEU A C 1
ATOM 4126 O O . LEU A 1 515 ? -41.933 -10.829 71.439 1.00 93.12 515 LEU A O 1
ATOM 4130 N N . SER A 1 516 ? -42.555 -9.047 72.642 1.00 92.12 516 SER A N 1
ATOM 4131 C CA . SER A 1 516 ? -43.340 -9.795 73.623 1.00 92.12 516 SER A CA 1
ATOM 4132 C C . SER A 1 516 ? -44.803 -9.399 73.509 1.00 92.12 516 SER A C 1
ATOM 4134 O O . SER A 1 516 ? -45.126 -8.231 73.292 1.00 92.12 516 SER A O 1
ATOM 4136 N N . TRP A 1 517 ? -45.698 -10.366 73.675 1.00 91.88 517 TRP A N 1
ATOM 4137 C CA . TRP A 1 517 ? -47.132 -10.185 73.468 1.00 91.88 517 TRP A CA 1
ATOM 4138 C C . TRP A 1 517 ? -47.880 -10.299 74.786 1.00 91.88 517 TRP A C 1
ATOM 4140 O O . TRP A 1 517 ? -47.588 -11.168 75.611 1.00 91.88 517 TRP A O 1
ATOM 4150 N N . ARG A 1 518 ? -48.856 -9.419 75.002 1.00 87.44 518 ARG A N 1
ATOM 4151 C CA . ARG A 1 518 ? -49.723 -9.499 76.179 1.00 87.44 518 ARG A CA 1
ATOM 4152 C C . ARG A 1 518 ? -50.715 -10.647 75.993 1.00 87.44 518 ARG A C 1
ATOM 4154 O O . ARG A 1 518 ? -51.159 -10.932 74.876 1.00 87.44 518 ARG A O 1
ATOM 4161 N N . ALA A 1 519 ? -51.043 -11.325 77.091 1.00 74.50 519 ALA A N 1
ATOM 4162 C CA . ALA A 1 519 ? -52.082 -12.348 77.077 1.00 74.50 519 ALA A CA 1
ATOM 4163 C C . ALA A 1 519 ? -53.405 -11.735 76.556 1.00 74.50 519 ALA A C 1
ATOM 4165 O O . ALA A 1 519 ? -53.648 -10.563 76.856 1.00 74.50 519 ALA A O 1
ATOM 4166 N N . PRO A 1 520 ? -54.188 -12.475 75.744 1.00 63.19 520 PRO A N 1
ATOM 4167 C CA . PRO A 1 520 ? -55.447 -11.993 75.171 1.00 63.19 520 PRO A CA 1
ATOM 4168 C C . PRO A 1 520 ? -56.431 -11.423 76.193 1.00 63.19 520 PRO A C 1
ATOM 4170 O O . PRO A 1 520 ? -56.484 -11.960 77.326 1.00 63.19 520 PRO A O 1
#